Protein 1IOO (pdb70)

InterPro domains:
  IPR001568 Ribonuclease T2-like [PF00445] (2-180)
  IPR001568 Ribonuclease T2-like [PTHR11240] (1-186)
  IPR018188 Ribonuclease T2, His active site 1 [PS00530] (29-36)
  IPR033697 Ribonuclease T2, eukaryotic [cd01061] (2-194)
  IPR036430 Ribonuclease T2-like superfamily [G3DSA:3.90.730.10] (1-196)
  IPR036430 Ribonuclease T2-like superfamily [SSF55895] (1-194)

Solvent-accessible surface area: 18377 Å² total; per-residue (Å²): 132,11,70,2,0,14,0,0,4,3,1,0,18,0,16,35,122,44,54,138,27,62,34,157,36,34,93,68,8,4,4,57,0,0,45,0,3,15,79,152,88,116,46,94,40,24,138,101,72,15,127,25,74,91,14,105,46,160,46,17,81,35,0,11,135,45,6,30,6,10,79,30,32,89,76,8,1,69,56,28,2,20,26,0,14,35,18,12,8,43,16,2,4,14,5,71,193,106,30,86,18,88,66,2,0,26,14,0,27,122,0,30,121,108,26,80,4,36,135,20,0,87,83,76,213,5,84,22,50,55,45,31,57,17,99,76,0,22,68,0,0,78,82,49,2,122,75,33,0,6,2,26,15,22,77,52,83,194,55,55,3,1,0,42,14,0,0,0,2,3,30,19,79,7,102,53,33,73,146,1,40,84,48,106,68,6,60,118,131,45,124,0,36,0,46,147,130,13,74,8,0,10,0,0,4,3,0,0,13,0,16,37,123,44,45,138,26,64,40,158,28,30,95,69,8,4,3,52,0,0,50,0,15,35,84,197,98,148,40,64,42,25,140,99,79,17,118,21,72,92,17,104,47,159,31,18,80,36,0,9,137,53,5,32,6,8,78,31,34,88,72,9,1,71,57,33,2,20,30,0,19,29,14,11,9,25,10,1,4,15,3,64,163,79,28,88,21,86,61,0,0,25,9,0,29,127,1,33,128,115,32,75,3,41,156,20,0,96,94,80,170,5,63,22,57,56,37,33,56,21,100,74,0,25,69,1,0,78,84,48,2,123,66,30,0,3,3,22,16,16,79,63,87,199,39,52,0,1,0,42,14,0,0,0,2,1,31,20,77,4,106,61,35,62,152,1,56,72,55,113,66,9,58,109,131,24,101,0,38,0,50,135

Secondary structure (DSSP, 8-state):
--SEEEEEEE-HHHHHHHS--SSPPPSS-EEEEEEEE-SSS---SPSSPPPP----HHHHHHHHHHT--TTS-HHH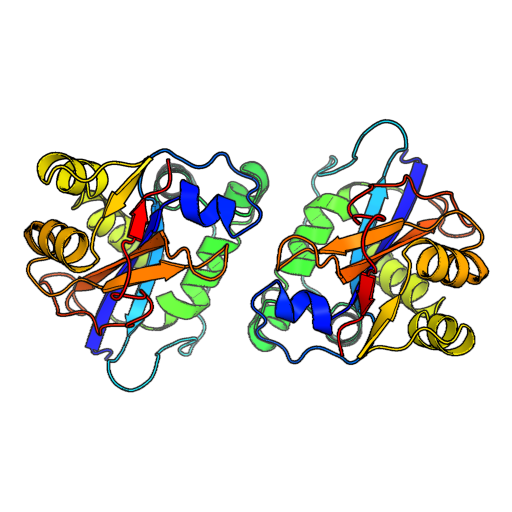HHHH-HHHHHHHHHTGGG-TTT--HHHHHHHHHHHHHT--HHHHHHHTT--TTEEE-HHHHHHHHHHHHSSPPEEEEE-SSTT--EEEEEEEEE-TTSSSEEPPPP---S-TTS-EEE--/---EEEEEEE-HHHHHHHS--SSPPPSS-EEEEEEEE-SSS---S-SSPP------HHHHHHHHHHT--TTS-HHHHHHH-HHHHHHHHHTGGGGTTT--HHHHHHHHHHHHTT--HHHHHHHTT--TTEEE-HHHHHHHHHHHH-SPPEEEEE-SSTT--EEEEEEEEE-TTSSSEEPPPP---S-TTSPEEE--

CATH classification: 3.90.730.10

Organism: Nicotiana alata (NCBI:txid4087)

Foldseek 3Di:
DFFWKKWKWFQQLQCVVLDPFQDDRDRAIATQAIARAHPPDGAWQAPPFADDDQDDDPLLVLCCVRVNPGRDHSVCCSVVVVSLSVRCRIGVNVQPVQDDSVVRSVVSSVVSVQDRLQVLCVVLVHHAPDWAAPVSSQVSVCVRLVAGKEFAWDPSDPPATAGTMIMRMAGSNNPGGDHDDYPPRDDRVDTHHHHD/DFWKKKWKWWQQLQCVVLDPFQDDRDRAIATQAIARAHDPDGAWQDPPQDDDDQDDDPLLVLCCPRVNPGRDHSVCCNPVVVRLRRRCRIGVNVQCVQDDSVVRSVVSSVVVVQDRLQVLCVVLVRHADFWAAPVSSQVSVCVRLVAGKEFAWDPPDPQATAGTMIIRMAGSNNPGGDHDDYPPHDDRVHTYHRHD

Structure (mmCIF, N/CA/C/O backbone):
data_1IOO
#
_entry.id   1IOO
#
_cell.length_a   65.869
_cell.length_b   44.731
_cell.length_c   64.360
_cell.angle_alpha   90.00
_cell.angle_beta   90.27
_cell.angle_gamma   90.00
#
_symmetry.space_group_name_H-M   'P 1 21 1'
#
loop_
_entity.id
_entity.type
_entity.pdbx_description
1 polymer SF11-RNASE
2 branched beta-D-xylopyranose-(1-2)-[alpha-D-mannopyranose-(1-6)]beta-D-mannopyranose-(1-4)-2-acetamido-2-deoxy-beta-D-glucopyranose-(1-4)-2-acetamido-2-deoxy-beta-D-glucopyranose
3 branched 2-acetamido-2-deoxy-beta-D-glucopyranose-(1-2)-alpha-D-mannopyranose-(1-3)-[beta-D-xylopyranose-(1-2)][alpha-D-mannopyranose-(1-6)]beta-D-mannopyranose-(1-4)-2-acetamido-2-deoxy-beta-D-glucopyranose-(1-4)-2-acetamido-2-deoxy-beta-D-glucopyranose
4 water water
#
loop_
_atom_site.group_PDB
_atom_site.id
_atom_site.type_symbol
_atom_site.label_atom_id
_atom_site.label_alt_id
_atom_site.label_comp_id
_atom_site.label_asym_id
_atom_site.label_entity_id
_atom_site.label_seq_id
_atom_site.pdbx_PDB_ins_code
_atom_site.Cartn_x
_atom_site.Cartn_y
_atom_site.Cartn_z
_atom_site.occupancy
_atom_site.B_iso_or_equiv
_atom_site.auth_seq_id
_atom_site.auth_comp_id
_atom_site.auth_asym_id
_atom_site.auth_atom_id
_atom_site.pdbx_PDB_model_num
ATOM 1 N N . ASP A 1 1 ? 6.911 -32.897 22.390 1.00 33.67 1 ASP A N 1
ATOM 2 C CA . ASP A 1 1 ? 6.193 -32.510 23.635 1.00 32.92 1 ASP A CA 1
ATOM 3 C C . ASP A 1 1 ? 6.263 -33.633 24.665 1.00 31.72 1 ASP A C 1
ATOM 4 O O . ASP A 1 1 ? 6.007 -34.797 24.348 1.00 33.28 1 ASP A O 1
ATOM 9 N N . PHE A 1 2 ? 6.620 -33.280 25.894 1.00 28.90 2 PHE A N 1
ATOM 10 C CA . PHE A 1 2 ? 6.723 -34.260 26.963 1.00 25.56 2 PHE A CA 1
ATOM 11 C C . PHE A 1 2 ? 5.342 -34.766 27.373 1.00 24.46 2 PHE A C 1
ATOM 12 O O . PHE A 1 2 ? 4.321 -34.200 26.978 1.00 24.89 2 PHE A O 1
ATOM 20 N N . GLU A 1 3 ? 5.314 -35.823 28.177 1.00 23.28 3 GLU A N 1
ATOM 21 C CA . GLU A 1 3 ? 4.058 -36.452 28.568 1.00 22.20 3 GLU A CA 1
ATOM 22 C C . GLU A 1 3 ? 3.439 -35.835 29.822 1.00 20.03 3 GLU A C 1
ATOM 23 O O . GLU A 1 3 ? 2.218 -35.717 29.905 1.00 19.73 3 GLU A O 1
ATOM 29 N N . TYR A 1 4 ? 4.255 -35.453 30.799 1.00 18.55 4 TYR A N 1
ATOM 30 C CA . TYR A 1 4 ? 3.694 -34.897 32.029 1.00 15.78 4 TYR A CA 1
ATOM 31 C C . TYR A 1 4 ? 4.691 -34.038 32.790 1.00 14.32 4 TYR A C 1
ATOM 32 O O . TYR A 1 4 ? 5.885 -34.019 32.492 1.00 13.55 4 TYR A O 1
ATOM 41 N N . LEU A 1 5 ? 4.170 -33.307 33.769 1.00 12.26 5 LEU A N 1
ATOM 42 C CA . LEU A 1 5 ? 4.978 -32.492 34.660 1.00 11.46 5 LEU A CA 1
ATOM 43 C C . LEU A 1 5 ? 4.934 -33.086 36.051 1.00 10.36 5 LEU A C 1
ATOM 44 O O . LEU A 1 5 ? 3.856 -33.406 36.552 1.00 12.02 5 LEU A O 1
ATOM 49 N N . GLN A 1 6 ? 6.090 -33.263 36.673 1.00 9.14 6 GLN A N 1
ATOM 50 C CA . GLN A 1 6 ? 6.109 -33.793 38.018 1.00 10.12 6 GLN A CA 1
ATOM 51 C C . GLN A 1 6 ? 6.581 -32.752 39.014 1.00 9.57 6 GLN A C 1
ATOM 52 O O . GLN A 1 6 ? 7.723 -32.294 38.956 1.00 9.71 6 GLN A O 1
ATOM 58 N N . LEU A 1 7 ? 5.678 -32.328 39.891 1.00 8.76 7 LEU A N 1
ATOM 59 C CA . LEU A 1 7 ? 6.060 -31.427 40.958 1.00 9.28 7 LEU A CA 1
ATOM 60 C C . LEU A 1 7 ? 6.662 -32.245 42.084 1.00 9.09 7 LEU A C 1
ATOM 61 O O . LEU A 1 7 ? 6.001 -33.132 42.632 1.00 9.47 7 LEU A O 1
ATOM 66 N N . VAL A 1 8 ? 7.930 -32.000 42.387 1.00 8.59 8 VAL A N 1
ATOM 67 C CA . VAL A 1 8 ? 8.601 -32.741 43.439 1.00 8.64 8 VAL A CA 1
ATOM 68 C C . VAL A 1 8 ? 8.739 -31.901 44.686 1.00 9.10 8 VAL A C 1
ATOM 69 O O . VAL A 1 8 ? 9.400 -30.861 44.676 1.00 9.39 8 VAL A O 1
ATOM 73 N N . LEU A 1 9 ? 8.096 -32.349 45.757 1.00 8.22 9 LEU A N 1
ATOM 74 C CA . LEU A 1 9 ? 8.137 -31.642 47.028 1.00 9.43 9 LEU A CA 1
ATOM 75 C C . LEU A 1 9 ? 9.023 -32.369 48.026 1.00 9.95 9 LEU A C 1
ATOM 76 O O . LEU A 1 9 ? 8.868 -33.568 48.262 1.00 9.84 9 LEU A O 1
ATOM 81 N N . THR A 1 10 ? 9.949 -31.622 48.609 1.00 9.23 10 THR A N 1
ATOM 82 C CA . THR A 1 10 ? 10.887 -32.152 49.581 1.00 11.12 10 THR A CA 1
ATOM 83 C C . THR A 1 10 ? 10.377 -31.983 51.007 1.00 10.75 10 THR A C 1
ATOM 84 O O . THR A 1 10 ? 9.751 -30.979 51.338 1.00 9.49 10 THR A O 1
ATOM 88 N N . TRP A 1 11 ? 10.602 -33.000 51.829 1.00 10.32 11 TRP A N 1
ATOM 89 C CA . TRP A 1 11 ? 10.355 -32.875 53.251 1.00 9.12 11 TRP A CA 1
ATOM 90 C C . TRP A 1 11 ? 11.683 -32.471 53.887 1.00 9.06 11 TRP A C 1
ATOM 91 O O . TRP A 1 11 ? 12.584 -33.294 54.018 1.00 8.54 11 TRP A O 1
ATOM 102 N N . PRO A 1 12 ? 11.852 -31.174 54.210 1.00 8.19 12 PRO A N 1
ATOM 103 C CA . PRO A 1 12 ? 13.081 -30.618 54.790 1.00 9.23 12 PRO A CA 1
ATOM 104 C C . PRO A 1 12 ? 13.782 -31.416 55.872 1.00 9.69 12 PRO A C 1
ATOM 105 O O . PRO A 1 12 ? 14.998 -31.613 55.807 1.00 8.55 12 PRO A O 1
ATOM 109 N N . ALA A 1 13 ? 13.037 -31.870 56.872 1.00 8.73 13 ALA A N 1
ATOM 110 C CA . ALA A 1 13 ? 13.646 -32.634 57.950 1.00 10.53 13 ALA A CA 1
ATOM 111 C C . ALA A 1 13 ? 14.403 -33.840 57.407 1.00 10.22 13 ALA A C 1
ATOM 112 O O . ALA A 1 13 ? 15.496 -34.160 57.874 1.00 12.33 13 ALA A O 1
ATOM 114 N N . SER A 1 14 ? 13.824 -34.509 56.416 1.00 9.99 14 SER A N 1
ATOM 115 C CA . SER A 1 14 ? 14.473 -35.666 55.820 1.00 10.23 14 SER A CA 1
ATOM 116 C C . SER A 1 14 ? 15.644 -35.240 54.935 1.00 10.29 14 SER A C 1
ATOM 117 O O . SER A 1 14 ? 16.725 -35.825 54.994 1.00 11.02 14 SER A O 1
ATOM 120 N N . PHE A 1 15 ? 15.431 -34.214 54.118 1.00 8.63 15 PHE A N 1
ATOM 121 C CA . PHE A 1 15 ? 16.483 -33.748 53.231 1.00 9.15 15 PHE A CA 1
ATOM 122 C C . PHE A 1 15 ? 17.733 -33.348 54.010 1.00 9.36 15 PHE A C 1
ATOM 123 O O . PHE A 1 15 ? 18.848 -33.675 53.612 1.00 10.03 15 PHE A O 1
ATOM 131 N N . CYS A 1 16 ? 17.545 -32.653 55.127 1.00 9.18 16 CYS A N 1
ATOM 132 C CA . CYS A 1 16 ? 18.680 -32.170 55.906 1.00 9.98 16 CYS A CA 1
ATOM 133 C C . CYS A 1 16 ? 19.302 -33.263 56.768 1.00 11.35 16 CYS A C 1
ATOM 134 O O . CYS A 1 16 ? 20.365 -33.063 57.363 1.00 12.34 16 CYS A O 1
ATOM 137 N N . TYR A 1 17 ? 18.646 -34.415 56.840 1.00 11.35 17 TYR A N 1
ATOM 138 C CA . TYR A 1 17 ? 19.200 -35.537 57.582 1.00 12.26 17 TYR A CA 1
ATOM 139 C C . TYR A 1 17 ? 20.067 -36.396 56.665 1.00 12.77 17 TYR A C 1
ATOM 140 O O . TYR A 1 17 ? 21.031 -37.022 57.106 1.00 13.79 17 TYR A O 1
ATOM 149 N N . ALA A 1 18 ? 19.730 -36.397 55.379 1.00 12.64 18 ALA A N 1
ATOM 150 C CA . ALA A 1 18 ? 20.450 -37.192 54.395 1.00 14.65 18 ALA A CA 1
ATOM 151 C C . ALA A 1 18 ? 21.483 -36.359 53.645 1.00 15.05 18 ALA A C 1
ATOM 152 O O . ALA A 1 18 ? 22.350 -36.904 52.959 1.00 16.43 18 ALA A O 1
ATOM 154 N N . ASN A 1 19 ? 21.385 -35.039 53.769 1.00 14.20 19 ASN A N 1
ATOM 155 C CA . ASN A 1 19 ? 22.315 -34.142 53.086 1.00 14.35 19 ASN A CA 1
ATOM 156 C C . ASN A 1 19 ? 22.767 -33.023 54.004 1.00 15.68 19 ASN A C 1
ATOM 157 O O . ASN A 1 19 ? 22.146 -32.762 55.033 1.00 14.36 19 ASN A O 1
ATOM 162 N N . HIS A 1 20 ? 23.859 -32.364 53.634 1.00 16.08 20 HIS A N 1
ATOM 163 C CA . HIS A 1 20 ? 24.339 -31.240 54.412 1.00 17.37 20 HIS A CA 1
ATOM 164 C C . HIS A 1 20 ? 23.553 -29.986 54.059 1.00 17.86 20 HIS A C 1
ATOM 165 O O . HIS A 1 20 ? 23.508 -29.582 52.896 1.00 18.92 20 HIS A O 1
ATOM 172 N N . CYS A 1 21 ? 22.926 -29.381 55.062 1.00 16.47 21 CYS A N 1
ATOM 173 C CA . CYS A 1 21 ? 22.133 -28.176 54.846 1.00 16.45 21 CYS A CA 1
ATOM 174 C C . CYS A 1 21 ? 22.782 -26.956 55.464 1.00 16.05 21 CYS A C 1
ATOM 175 O O . CYS A 1 21 ? 23.352 -27.022 56.553 1.00 17.62 21 CYS A O 1
ATOM 178 N N . GLU A 1 22 ? 22.687 -25.836 54.756 1.00 14.41 22 GLU A N 1
ATOM 179 C CA . GLU A 1 22 ? 23.202 -24.570 55.248 1.00 14.71 22 GLU A CA 1
ATOM 180 C C . GLU A 1 22 ? 22.058 -23.700 55.751 1.00 14.51 22 GLU A C 1
ATOM 181 O O . GLU A 1 22 ? 22.277 -22.667 56.381 1.00 17.97 22 GLU A O 1
ATOM 187 N N . ARG A 1 23 ? 20.834 -24.122 55.451 1.00 12.23 23 ARG A N 1
ATOM 188 C CA . ARG A 1 23 ? 19.636 -23.415 55.901 1.00 11.04 23 ARG A CA 1
ATOM 189 C C . ARG A 1 23 ? 18.902 -24.235 56.946 1.00 12.00 23 ARG A C 1
ATOM 190 O O . ARG A 1 23 ? 19.010 -25.462 56.966 1.00 12.81 23 ARG A O 1
ATOM 198 N N . ILE A 1 24 ? 18.178 -23.561 57.834 1.00 12.49 24 ILE A N 1
ATOM 199 C CA . ILE A 1 24 ? 17.360 -24.271 58.805 1.00 13.49 24 ILE A CA 1
ATOM 200 C C . ILE A 1 24 ? 16.214 -24.944 58.069 1.00 12.31 24 ILE A C 1
ATOM 201 O O . ILE A 1 24 ? 15.565 -24.313 57.240 1.00 12.63 24 ILE A O 1
ATOM 206 N N . ALA A 1 25 ? 15.985 -26.225 58.337 1.00 12.11 25 ALA A N 1
ATOM 207 C CA . ALA A 1 25 ? 14.928 -26.958 57.645 1.00 12.55 25 ALA A CA 1
ATOM 208 C C . ALA A 1 25 ? 13.543 -26.451 58.029 1.00 13.23 25 ALA A C 1
ATOM 209 O O . ALA A 1 25 ? 13.168 -26.484 59.199 1.00 14.12 25 ALA A O 1
ATOM 211 N N . PRO A 1 26 ? 12.769 -25.948 57.049 1.00 11.94 26 PRO A N 1
ATOM 212 C CA . PRO A 1 26 ? 11.422 -25.464 57.370 1.00 11.61 26 PRO A CA 1
ATOM 213 C C . PRO A 1 26 ? 10.558 -26.642 57.804 1.00 11.37 26 PRO A C 1
ATOM 214 O O . PRO A 1 26 ? 10.799 -27.772 57.385 1.00 9.87 26 PRO A O 1
ATOM 218 N N . ASN A 1 27 ? 9.559 -26.381 58.643 1.00 10.29 27 ASN A N 1
ATOM 219 C CA . ASN A 1 27 ? 8.656 -27.441 59.100 1.00 13.57 27 ASN A CA 1
ATOM 220 C C . ASN A 1 27 ? 7.483 -27.599 58.143 1.00 13.44 27 ASN A C 1
ATOM 221 O O . ASN A 1 27 ? 6.335 -27.755 58.556 1.00 13.33 27 ASN A O 1
ATOM 226 N N . ASN A 1 28 ? 7.787 -27.561 56.854 1.00 11.50 28 ASN A N 1
ATOM 227 C CA . ASN A 1 28 ? 6.779 -27.696 55.821 1.00 10.75 28 ASN A CA 1
ATOM 228 C C . ASN A 1 28 ? 7.429 -28.150 54.537 1.00 10.91 28 ASN A C 1
ATOM 229 O O . ASN A 1 28 ? 8.633 -27.965 54.354 1.00 10.84 28 ASN A O 1
ATOM 234 N N . PHE A 1 29 ? 6.652 -28.756 53.649 1.00 10.34 29 PHE A N 1
ATOM 235 C CA . PHE A 1 29 ? 7.206 -29.204 52.387 1.00 9.34 29 PHE A CA 1
ATOM 236 C C . PHE A 1 29 ? 7.665 -28.025 51.557 1.00 10.46 29 PHE A C 1
ATOM 237 O O . PHE A 1 29 ? 7.066 -26.949 51.598 1.00 10.39 29 PHE A O 1
ATOM 245 N N . THR A 1 30 ? 8.763 -28.219 50.840 1.00 8.97 30 THR A N 1
ATOM 246 C CA . THR A 1 30 ? 9.288 -27.197 49.953 1.00 8.29 30 THR A CA 1
ATOM 247 C C . THR A 1 30 ? 9.485 -27.781 48.569 1.00 8.05 30 THR A C 1
ATOM 248 O O . THR A 1 30 ? 9.485 -28.999 48.403 1.00 7.79 30 THR A O 1
ATOM 252 N N . ILE A 1 31 ? 9.629 -26.922 47.570 1.00 8.29 31 ILE A N 1
ATOM 253 C CA . ILE A 1 31 ? 9.808 -27.396 46.208 1.00 7.45 31 ILE A CA 1
ATOM 254 C C . ILE A 1 31 ? 11.236 -27.866 45.960 1.00 7.58 31 ILE A C 1
ATOM 255 O O . ILE A 1 31 ? 12.198 -27.172 46.298 1.00 9.55 31 ILE A O 1
ATOM 260 N N . HIS A 1 32 ? 11.365 -29.063 45.396 1.00 8.36 32 HIS A N 1
ATOM 261 C CA . HIS A 1 32 ? 12.670 -29.588 45.004 1.00 10.54 32 HIS A CA 1
ATOM 262 C C . HIS A 1 32 ? 12.857 -29.379 43.517 1.00 11.60 32 HIS A C 1
ATOM 263 O O . HIS A 1 32 ? 13.955 -29.085 43.037 1.00 12.92 32 HIS A O 1
ATOM 270 N N . GLY A 1 33 ? 11.755 -29.518 42.790 1.00 10.11 33 GLY A N 1
ATOM 271 C CA . GLY A 1 33 ? 11.777 -29.309 41.360 1.00 10.45 33 GLY A CA 1
ATOM 272 C C . GLY A 1 33 ? 10.432 -29.487 40.685 1.00 10.67 33 GLY A C 1
ATOM 273 O O . GLY A 1 33 ? 9.432 -29.880 41.291 1.00 10.60 33 GLY A O 1
ATOM 274 N N . LEU A 1 34 ? 10.419 -29.117 39.411 1.00 9.29 34 LEU A N 1
ATOM 275 C CA . LEU A 1 34 ? 9.276 -29.280 38.530 1.00 9.08 34 LEU A CA 1
ATOM 276 C C . LEU A 1 34 ? 9.793 -29.887 37.249 1.00 9.37 34 LEU A C 1
ATOM 277 O O . LEU A 1 34 ? 10.379 -29.192 36.417 1.00 10.31 34 LEU A O 1
ATOM 282 N N . TRP A 1 35 ? 9.608 -31.194 37.101 1.00 9.91 35 TRP A N 1
ATOM 283 C CA . TRP A 1 35 ? 10.263 -31.909 36.011 1.00 10.61 35 TRP A CA 1
ATOM 284 C C . TRP A 1 35 ? 9.355 -32.335 34.865 1.00 10.09 35 TRP A C 1
ATOM 285 O O . TRP A 1 35 ? 8.456 -33.162 35.033 1.00 11.26 35 TRP A O 1
ATOM 296 N N . PRO A 1 36 ? 9.581 -31.764 33.671 1.00 10.59 36 PRO A N 1
ATOM 297 C CA . PRO A 1 36 ? 8.765 -32.192 32.537 1.00 11.19 36 PRO A CA 1
ATOM 298 C C . PRO A 1 36 ? 9.339 -33.576 32.251 1.00 12.62 36 PRO A C 1
ATOM 299 O O . PRO A 1 36 ? 10.555 -33.761 32.343 1.00 15.45 36 PRO A O 1
ATOM 303 N N . ASP A 1 37 ? 8.510 -34.559 31.927 1.00 14.06 37 ASP A N 1
ATOM 304 C CA . ASP A 1 37 ? 9.083 -35.878 31.728 1.00 15.49 37 ASP A CA 1
ATOM 305 C C . ASP A 1 37 ? 8.243 -36.764 30.837 1.00 15.55 37 ASP A C 1
ATOM 306 O O . ASP A 1 37 ? 7.163 -36.394 30.370 1.00 15.60 37 ASP A O 1
ATOM 311 N N . ASN A 1 38 ? 8.796 -37.946 30.596 1.00 17.49 38 ASN A N 1
ATOM 312 C CA . ASN A 1 38 ? 8.161 -39.005 29.842 1.00 18.76 38 ASN A CA 1
ATOM 313 C C . ASN A 1 38 ? 8.212 -40.284 30.665 1.00 20.35 38 ASN A C 1
ATOM 314 O O . ASN A 1 38 ? 9.115 -40.456 31.485 1.00 20.50 38 ASN A O 1
ATOM 319 N N . VAL A 1 39 ? 7.246 -41.171 30.471 1.00 22.71 39 VAL A N 1
ATOM 320 C CA . VAL A 1 39 ? 7.213 -42.414 31.228 1.00 25.12 39 VAL A CA 1
ATOM 321 C C . VAL A 1 39 ? 8.383 -43.321 30.853 1.00 27.12 39 VAL A C 1
ATOM 322 O O . VAL A 1 39 ? 9.037 -43.898 31.723 1.00 27.40 39 VAL A O 1
ATOM 326 N N . LYS A 1 40 ? 8.647 -43.428 29.555 1.00 29.30 40 LYS A N 1
ATOM 327 C CA . LYS A 1 40 ? 9.722 -44.272 29.042 1.00 31.22 40 LYS A CA 1
ATOM 328 C C . LYS A 1 40 ? 11.072 -43.914 29.660 1.00 31.84 40 LYS A C 1
ATOM 329 O O . LYS A 1 40 ? 11.452 -44.454 30.698 1.00 32.81 40 LYS A O 1
ATOM 335 N N . THR A 1 41 ? 11.796 -43.009 29.009 1.00 31.96 41 THR A N 1
ATOM 336 C CA . THR A 1 41 ? 13.109 -42.596 29.481 1.00 31.07 41 THR A CA 1
ATOM 337 C C . THR A 1 41 ? 13.057 -41.209 30.110 1.00 29.83 41 THR A C 1
ATOM 338 O O . THR A 1 41 ? 12.217 -40.385 29.751 1.00 28.64 41 THR A O 1
ATOM 342 N N . ARG A 1 42 ? 13.960 -40.956 31.050 1.00 28.23 42 ARG A N 1
ATOM 343 C CA . ARG A 1 42 ? 14.003 -39.673 31.736 1.00 26.60 42 ARG A CA 1
ATOM 344 C C . ARG A 1 42 ? 14.397 -38.541 30.796 1.00 24.38 42 ARG A C 1
ATOM 345 O O . ARG A 1 42 ? 15.355 -38.652 30.030 1.00 24.64 42 ARG A O 1
ATOM 353 N N . LEU A 1 43 ? 13.631 -37.458 30.853 1.00 20.85 43 LEU A N 1
ATOM 354 C CA . LEU A 1 43 ? 13.881 -36.278 30.038 1.00 19.03 43 LEU A CA 1
ATOM 355 C C . LEU A 1 43 ? 14.666 -35.243 30.838 1.00 17.33 43 LEU A C 1
ATOM 356 O O . LEU A 1 43 ? 14.275 -34.894 31.951 1.00 14.22 43 LEU A O 1
ATOM 361 N N . HIS A 1 44 ? 15.777 -34.764 30.283 1.00 15.37 44 HIS A N 1
ATOM 362 C CA . HIS A 1 44 ? 16.608 -33.788 30.986 1.00 15.69 44 HIS A CA 1
ATOM 363 C C . HIS A 1 44 ? 17.621 -33.133 30.054 1.00 15.46 44 HIS A C 1
ATOM 364 O O . HIS A 1 44 ? 17.942 -33.669 28.994 1.00 14.83 44 HIS A O 1
ATOM 371 N N . ASN A 1 45 ? 18.123 -31.972 30.469 1.00 15.75 45 ASN A N 1
ATOM 372 C CA . ASN A 1 45 ? 19.113 -31.225 29.699 1.00 16.32 45 ASN A CA 1
ATOM 373 C C . ASN A 1 45 ? 18.698 -31.092 28.243 1.00 16.24 45 ASN A C 1
ATOM 374 O O . ASN A 1 45 ? 19.450 -31.444 27.332 1.00 17.50 45 ASN A O 1
ATOM 379 N N . CYS A 1 46 ? 17.493 -30.576 28.031 1.00 17.74 46 CYS A N 1
ATOM 380 C CA . CYS A 1 46 ? 16.967 -30.377 26.694 1.00 18.87 46 CYS A CA 1
ATOM 381 C C . CYS A 1 46 ? 17.628 -29.174 26.027 1.00 21.01 46 CYS A C 1
ATOM 382 O O . CYS A 1 46 ? 18.008 -28.212 26.696 1.00 20.15 46 CYS A O 1
ATOM 385 N N . LYS A 1 47 ? 17.790 -29.243 24.710 1.00 22.33 47 LYS A N 1
ATOM 386 C CA . LYS A 1 47 ? 18.410 -28.155 23.968 1.00 23.98 47 LYS A CA 1
ATOM 387 C C . LYS A 1 47 ? 17.361 -27.304 23.266 1.00 23.62 47 LYS A C 1
ATOM 388 O O . LYS A 1 47 ? 16.305 -27.799 22.877 1.00 26.00 47 LYS A O 1
ATOM 394 N N . PRO A 1 48 ? 17.642 -26.003 23.098 1.00 22.99 48 PRO A N 1
ATOM 395 C CA . PRO A 1 48 ? 18.891 -25.396 23.557 1.00 22.79 48 PRO A CA 1
ATOM 396 C C . PRO A 1 48 ? 18.836 -25.014 25.029 1.00 21.19 48 PRO A C 1
ATOM 397 O O . PRO A 1 48 ? 17.755 -24.836 25.596 1.00 20.52 48 PRO A O 1
ATOM 401 N N . LYS A 1 49 ? 20.006 -24.909 25.649 1.00 22.23 49 LYS A N 1
ATOM 402 C CA . LYS A 1 49 ? 20.094 -24.498 27.039 1.00 22.87 49 LYS A CA 1
ATOM 403 C C . LYS A 1 49 ? 19.546 -23.086 27.195 1.00 21.98 49 LYS A C 1
ATOM 404 O O . LYS A 1 49 ? 20.002 -22.159 26.524 1.00 21.43 49 LYS A O 1
ATOM 410 N N . PRO A 1 50 ? 18.544 -22.908 28.065 1.00 21.68 50 PRO A N 1
ATOM 411 C CA . PRO A 1 50 ? 17.921 -21.603 28.302 1.00 22.04 50 PRO A CA 1
ATOM 412 C C . PRO A 1 50 ? 18.732 -20.696 29.225 1.00 23.60 50 PRO A C 1
ATOM 413 O O . PRO A 1 50 ? 19.199 -21.124 30.280 1.00 25.45 50 PRO A O 1
ATOM 417 N N . THR A 1 51 ? 18.891 -19.438 28.826 1.00 23.89 51 THR A N 1
ATOM 418 C CA . THR A 1 51 ? 19.625 -18.482 29.643 1.00 24.67 51 THR A CA 1
ATOM 419 C C . THR A 1 51 ? 18.874 -18.194 30.933 1.00 21.54 51 THR A C 1
ATOM 420 O O . THR A 1 51 ? 17.659 -18.009 30.927 1.00 22.32 51 THR A O 1
ATOM 424 N N . TYR A 1 52 ? 19.601 -18.180 32.044 1.00 20.48 52 TYR A N 1
ATOM 425 C CA . TYR A 1 52 ? 18.991 -17.923 33.338 1.00 17.42 52 TYR A CA 1
ATOM 426 C C . TYR A 1 52 ? 19.243 -16.496 33.787 1.00 16.87 52 TYR A C 1
ATOM 427 O O . TYR A 1 52 ? 20.378 -16.021 33.771 1.00 15.62 52 TYR A O 1
ATOM 436 N N . SER A 1 53 ? 18.169 -15.810 34.161 1.00 15.14 53 SER A N 1
ATOM 437 C CA . SER A 1 53 ? 18.251 -14.460 34.686 1.00 16.63 53 SER A CA 1
ATOM 438 C C . SER A 1 53 ? 18.005 -14.487 36.183 1.00 15.01 53 SER A C 1
ATOM 439 O O . SER A 1 53 ? 17.115 -15.190 36.651 1.00 15.25 53 SER A O 1
ATOM 442 N N . TYR A 1 54 ? 18.801 -13.744 36.941 1.00 14.51 54 TYR A N 1
ATOM 443 C CA . TYR A 1 54 ? 18.660 -13.757 38.385 1.00 14.04 54 TYR A CA 1
ATOM 444 C C . TYR A 1 54 ? 17.401 -13.030 38.842 1.00 13.61 54 TYR A C 1
ATOM 445 O O . TYR A 1 54 ? 17.139 -11.894 38.447 1.00 15.39 54 TYR A O 1
ATOM 454 N N . PHE A 1 55 ? 16.613 -13.714 39.665 1.00 11.42 55 PHE A N 1
ATOM 455 C CA . PHE A 1 55 ? 15.374 -13.159 40.196 1.00 10.77 55 PHE A CA 1
ATOM 456 C C . PHE A 1 55 ? 15.642 -12.094 41.257 1.00 11.24 55 PHE A C 1
ATOM 457 O O . PHE A 1 55 ? 16.675 -12.102 41.930 1.00 10.84 55 PHE A O 1
ATOM 465 N N . THR A 1 56 ? 14.692 -11.177 41.393 1.00 12.78 56 THR A N 1
ATOM 466 C CA . THR A 1 56 ? 14.773 -10.115 42.385 1.00 13.96 56 THR A CA 1
ATOM 467 C C . THR A 1 56 ? 13.403 -9.847 42.985 1.00 13.41 56 THR A C 1
ATOM 468 O O . THR A 1 56 ? 12.404 -10.419 42.551 1.00 14.22 56 THR A O 1
ATOM 472 N N . GLY A 1 57 ? 13.370 -8.996 44.004 1.00 13.83 57 GLY A N 1
ATOM 473 C CA . GLY A 1 57 ? 12.112 -8.615 44.626 1.00 15.88 57 GLY A CA 1
ATOM 474 C C . GLY A 1 57 ? 11.169 -9.687 45.138 1.00 17.18 57 GLY A C 1
ATOM 475 O O . GLY A 1 57 ? 11.573 -10.595 45.865 1.00 16.65 57 GLY A O 1
ATOM 476 N N . LYS A 1 58 ? 9.899 -9.577 44.754 1.00 15.85 58 LYS A N 1
ATOM 477 C CA . LYS A 1 58 ? 8.871 -10.508 45.213 1.00 16.87 58 LYS A CA 1
ATOM 478 C C . LYS A 1 58 ? 9.167 -11.945 44.809 1.00 15.04 58 LYS A C 1
ATOM 479 O O . LYS A 1 58 ? 9.104 -12.847 45.643 1.00 14.09 58 LYS A O 1
ATOM 485 N N . MET A 1 59 ? 9.455 -12.168 43.530 1.00 14.34 59 MET A N 1
ATOM 486 C CA . MET A 1 59 ? 9.742 -13.520 43.058 1.00 12.70 59 MET A CA 1
ATOM 487 C C . MET A 1 59 ? 10.888 -14.137 43.848 1.00 12.64 59 MET A C 1
ATOM 488 O O . MET A 1 59 ? 10.846 -15.316 44.205 1.00 10.59 59 MET A O 1
ATOM 493 N N . LEU A 1 60 ? 11.913 -13.337 44.124 1.00 11.83 60 LEU A N 1
ATOM 494 C CA . LEU A 1 60 ? 13.052 -13.816 44.885 1.00 10.66 60 LEU A CA 1
ATOM 495 C C . LEU A 1 60 ? 12.636 -14.211 46.302 1.00 10.65 60 LEU A C 1
ATOM 496 O O . LEU A 1 60 ? 13.016 -15.273 46.790 1.00 10.91 60 LEU A O 1
ATOM 501 N N . ASN A 1 61 ? 11.846 -13.364 46.957 1.00 10.95 61 ASN A N 1
ATOM 502 C CA . ASN A 1 61 ? 11.387 -13.677 48.304 1.00 11.64 61 ASN A CA 1
ATOM 503 C C . ASN A 1 61 ? 10.483 -14.902 48.306 1.00 10.75 61 ASN A C 1
ATOM 504 O O . ASN A 1 61 ? 10.544 -15.727 49.217 1.00 11.21 61 ASN A O 1
ATOM 509 N N . ASP A 1 62 ? 9.636 -15.016 47.288 1.00 11.07 62 ASP A N 1
ATOM 510 C CA . ASP A 1 62 ? 8.727 -16.150 47.190 1.00 10.44 62 ASP A CA 1
ATOM 511 C C . ASP A 1 62 ? 9.492 -17.454 47.008 1.00 10.34 62 ASP A C 1
ATOM 512 O O . ASP A 1 62 ? 9.193 -18.455 47.660 1.00 10.47 62 ASP A O 1
ATOM 517 N N . LEU A 1 63 ? 10.498 -17.434 46.139 1.00 9.50 63 LEU A N 1
ATOM 518 C CA . LEU A 1 63 ? 11.276 -18.634 45.869 1.00 7.99 63 LEU A CA 1
ATOM 519 C C . LEU A 1 63 ? 12.152 -19.019 47.049 1.00 9.34 63 LEU A C 1
ATOM 520 O O . LEU A 1 63 ? 12.305 -20.201 47.345 1.00 9.21 63 LEU A O 1
ATOM 525 N N . ASP A 1 64 ? 12.728 -18.034 47.731 1.00 9.54 64 ASP A N 1
ATOM 526 C CA . ASP A 1 64 ? 13.583 -18.353 48.868 1.00 9.26 64 ASP A CA 1
ATOM 527 C C . ASP A 1 64 ? 12.808 -19.090 49.948 1.00 9.48 64 ASP A C 1
ATOM 528 O O . ASP A 1 64 ? 13.371 -19.897 50.686 1.00 11.14 64 ASP A O 1
ATOM 533 N N . LYS A 1 65 ? 11.511 -18.809 50.044 1.00 8.77 65 LYS A N 1
ATOM 534 C CA . LYS A 1 65 ? 10.681 -19.468 51.031 1.00 9.73 65 LYS A CA 1
ATOM 535 C C 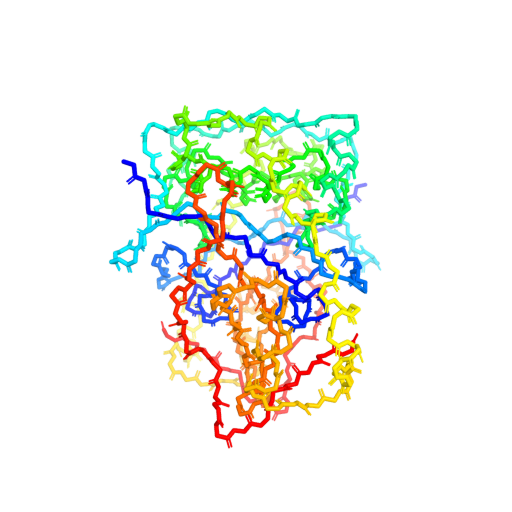. LYS A 1 65 ? 10.136 -20.806 50.516 1.00 10.16 65 LYS A C 1
ATOM 536 O O . LYS A 1 65 ? 10.375 -21.849 51.117 1.00 11.93 65 LYS A O 1
ATOM 542 N N . HIS A 1 66 ? 9.446 -20.771 49.381 1.00 10.10 66 HIS A N 1
ATOM 543 C CA . HIS A 1 66 ? 8.770 -21.958 48.854 1.00 10.46 66 HIS A CA 1
ATOM 544 C C . HIS A 1 66 ? 9.700 -22.928 48.143 1.00 8.76 66 HIS A C 1
ATOM 545 O O . HIS A 1 66 ? 9.397 -24.116 48.056 1.00 8.37 66 HIS A O 1
ATOM 552 N N . TRP A 1 67 ? 10.798 -22.417 47.601 1.00 7.77 67 TRP A N 1
ATOM 553 C CA . TRP A 1 67 ? 11.796 -23.246 46.925 1.00 8.35 67 TRP A CA 1
ATOM 554 C C . TRP A 1 67 ? 13.156 -23.019 47.570 1.00 8.89 67 TRP A C 1
ATOM 555 O O . TRP A 1 67 ? 14.170 -22.857 46.894 1.00 8.61 67 TRP A O 1
ATOM 566 N N . MET A 1 68 ? 13.165 -23.006 48.897 1.00 9.00 68 MET A N 1
ATOM 567 C CA . MET A 1 68 ? 14.382 -22.741 49.638 1.00 9.46 68 MET A CA 1
ATOM 568 C C . MET A 1 68 ? 15.516 -23.650 49.198 1.00 8.09 68 MET A C 1
ATOM 569 O O . MET A 1 68 ? 15.353 -24.867 49.109 1.00 8.13 68 MET A O 1
ATOM 574 N N . GLN A 1 69 ? 16.657 -23.043 48.890 1.00 7.58 69 GLN A N 1
ATOM 575 C CA . GLN A 1 69 ? 17.846 -23.793 48.508 1.00 7.34 69 GLN A CA 1
ATOM 576 C C . GLN A 1 69 ? 18.596 -24.195 49.774 1.00 7.31 69 GLN A C 1
ATOM 577 O O . GLN A 1 69 ? 19.510 -23.509 50.225 1.00 7.63 69 GLN A O 1
ATOM 583 N N . LEU A 1 70 ? 18.154 -25.310 50.345 1.00 8.05 70 LEU A N 1
ATOM 584 C CA . LEU A 1 70 ? 18.616 -25.819 51.633 1.00 7.61 70 LEU A CA 1
ATOM 585 C C . LEU A 1 70 ? 20.123 -26.052 51.729 1.00 8.47 70 LEU A C 1
ATOM 586 O O . LEU A 1 70 ? 20.675 -25.990 52.824 1.00 9.35 70 LEU A O 1
ATOM 591 N N . LYS A 1 71 ? 20.790 -26.318 50.614 1.00 8.93 71 LYS A N 1
ATOM 592 C CA . LYS A 1 71 ? 22.223 -26.641 50.657 1.00 9.57 71 LYS A CA 1
ATOM 593 C C . LYS A 1 71 ? 23.127 -25.408 50.715 1.00 9.26 71 LYS A C 1
ATOM 594 O O . LYS A 1 71 ? 24.333 -25.542 50.933 1.00 10.78 71 LYS A O 1
ATOM 600 N N . PHE A 1 72 ? 22.567 -24.216 50.546 1.00 7.82 72 PHE A N 1
ATOM 601 C CA . PHE A 1 72 ? 23.400 -23.017 50.523 1.00 7.62 72 PHE A CA 1
ATOM 602 C C . PHE A 1 72 ? 22.964 -21.976 51.528 1.00 8.94 72 PHE A C 1
ATOM 603 O O . PHE A 1 72 ? 21.798 -21.913 51.920 1.00 9.52 72 PHE A O 1
ATOM 611 N N . GLU A 1 73 ? 23.925 -21.164 51.952 1.00 9.04 73 GLU A N 1
ATOM 612 C CA . GLU A 1 73 ? 23.649 -20.052 52.837 1.00 10.26 73 GLU A CA 1
ATOM 613 C C . GLU A 1 73 ? 22.602 -19.149 52.195 1.00 11.71 73 GLU A C 1
ATOM 614 O O . GLU A 1 73 ? 22.507 -19.086 50.966 1.00 10.12 73 GLU A O 1
ATOM 620 N N . GLN A 1 74 ? 21.822 -18.452 53.012 1.00 10.91 74 GLN A N 1
ATOM 621 C CA . GLN A 1 74 ? 20.774 -17.583 52.495 1.00 10.56 74 GLN A CA 1
ATOM 622 C C . GLN A 1 74 ? 21.319 -16.510 51.547 1.00 10.27 74 GLN A C 1
ATOM 623 O O . GLN A 1 74 ? 20.748 -16.279 50.482 1.00 11.14 74 GLN A O 1
ATOM 629 N N . ASP A 1 75 ? 22.414 -15.852 51.922 1.00 10.53 75 ASP A N 1
ATOM 630 C CA . ASP A 1 75 ? 22.968 -14.794 51.077 1.00 12.40 75 ASP A CA 1
ATOM 631 C C . ASP A 1 75 ? 23.389 -15.334 49.714 1.00 10.66 75 ASP A C 1
ATOM 632 O O . ASP A 1 75 ? 22.989 -14.800 48.678 1.00 9.88 75 ASP A O 1
ATOM 637 N N . TYR A 1 76 ? 24.183 -16.400 49.711 1.00 11.31 76 TYR A N 1
ATOM 638 C CA . TYR A 1 76 ? 24.621 -16.995 48.450 1.00 9.77 76 TYR A CA 1
ATOM 639 C C . TYR A 1 76 ? 23.423 -17.492 47.639 1.00 10.01 76 TYR A C 1
ATOM 640 O O . TYR A 1 76 ? 23.360 -17.313 46.421 1.00 8.93 76 TYR A O 1
ATOM 649 N N . GLY A 1 77 ? 22.475 -18.122 48.322 1.00 8.82 77 GLY A N 1
ATOM 650 C CA . GLY A 1 77 ? 21.297 -18.617 47.641 1.00 9.99 77 GLY A CA 1
ATOM 651 C C . GLY A 1 77 ? 20.517 -17.517 46.941 1.00 8.22 77 GLY A C 1
ATOM 652 O O . GLY A 1 77 ? 20.132 -17.665 45.782 1.00 8.82 77 GLY A O 1
ATOM 653 N N . ARG A 1 78 ? 20.300 -16.405 47.637 1.00 9.01 78 ARG A N 1
ATOM 654 C CA . ARG A 1 78 ? 19.525 -15.293 47.093 1.00 9.65 78 ARG A CA 1
ATOM 655 C C . ARG A 1 78 ? 20.276 -14.548 45.995 1.00 9.93 78 ARG A C 1
ATOM 656 O O . ARG A 1 78 ? 19.667 -14.035 45.056 1.00 10.78 78 ARG A O 1
ATOM 664 N N . THR A 1 79 ? 21.598 -14.500 46.113 1.00 11.54 79 THR A N 1
ATOM 665 C CA . THR A 1 79 ? 22.424 -13.764 45.165 1.00 12.91 79 THR A CA 1
ATOM 666 C C . THR A 1 79 ? 22.784 -14.583 43.924 1.00 11.61 79 THR A C 1
ATOM 667 O O . THR A 1 79 ? 22.544 -14.143 42.798 1.00 12.68 79 THR A O 1
ATOM 671 N N . GLU A 1 80 ? 23.345 -15.772 44.124 1.00 10.25 80 GLU A N 1
ATOM 672 C CA . GLU A 1 80 ? 23.810 -16.579 42.998 1.00 10.52 80 GLU A CA 1
ATOM 673 C C . GLU A 1 80 ? 22.785 -17.616 42.537 1.00 7.71 80 GLU A C 1
ATOM 674 O O . GLU A 1 80 ? 22.942 -18.203 41.465 1.00 7.93 80 GLU A O 1
ATOM 680 N N . GLN A 1 81 ? 21.763 -17.865 43.354 1.00 7.91 81 GLN A N 1
ATOM 681 C CA . GLN A 1 81 ? 20.660 -18.768 42.982 1.00 7.70 81 GLN A CA 1
ATOM 682 C C . GLN A 1 81 ? 21.160 -20.039 42.262 1.00 7.79 81 GLN A C 1
ATOM 683 O O . GLN A 1 81 ? 20.642 -20.424 41.210 1.00 7.49 81 GLN A O 1
ATOM 689 N N . PRO A 1 82 ? 22.104 -20.758 42.874 1.00 7.79 82 PRO A N 1
ATOM 690 C CA . PRO A 1 82 ? 22.669 -21.969 42.272 1.00 7.37 82 PRO A CA 1
ATOM 691 C C . PRO A 1 82 ? 21.698 -23.108 41.970 1.00 7.83 82 PRO A C 1
ATOM 692 O O . PRO A 1 82 ? 21.775 -23.724 40.906 1.00 8.18 82 PRO A O 1
ATOM 696 N N . SER A 1 83 ? 20.795 -23.404 42.897 1.00 7.76 83 SER A N 1
ATOM 697 C CA . SER A 1 83 ? 19.878 -24.516 42.696 1.00 7.66 83 SER A CA 1
ATOM 698 C C . SER A 1 83 ? 18.774 -24.177 41.716 1.00 7.29 83 SER A C 1
ATOM 699 O O . SER A 1 83 ? 18.395 -25.015 40.900 1.00 7.32 83 SER A O 1
ATOM 702 N N . TRP A 1 84 ? 18.243 -22.960 41.795 1.00 7.49 84 TRP A N 1
ATOM 703 C CA . TRP A 1 84 ? 17.212 -22.556 40.856 1.00 7.24 84 TRP A CA 1
ATOM 704 C C . TRP A 1 84 ? 17.759 -22.570 39.437 1.00 7.68 84 TRP A C 1
ATOM 705 O O . TRP A 1 84 ? 17.092 -23.033 38.511 1.00 7.41 84 TRP A O 1
ATOM 716 N N . LYS A 1 85 ? 18.986 -22.079 39.273 1.00 7.99 85 LYS A N 1
ATOM 717 C CA . LYS A 1 85 ? 19.618 -22.066 37.961 1.00 8.84 85 LYS A CA 1
ATOM 718 C C . LYS A 1 85 ? 19.818 -23.486 37.438 1.00 8.44 85 LYS A C 1
ATOM 719 O O . LYS A 1 85 ? 19.496 -23.785 36.292 1.00 7.75 85 LYS A O 1
ATOM 725 N N . TYR A 1 86 ? 20.344 -24.362 38.285 1.00 8.79 86 TYR A N 1
ATOM 726 C CA . TYR A 1 86 ? 20.586 -25.741 37.880 1.00 8.50 86 TYR A CA 1
ATOM 727 C C . TYR A 1 86 ? 19.291 -26.427 37.463 1.00 7.78 86 TYR A C 1
ATOM 728 O O . TYR A 1 86 ? 19.228 -27.085 36.421 1.00 8.56 86 TYR A O 1
ATOM 737 N N . GLN A 1 87 ? 18.250 -26.257 38.271 1.00 8.29 87 GLN A N 1
ATOM 738 C CA . GLN A 1 87 ? 16.963 -26.879 37.991 1.00 8.71 87 GLN A CA 1
ATOM 739 C C . GLN A 1 87 ? 16.352 -26.338 36.706 1.00 7.98 87 GLN A C 1
ATOM 740 O O . GLN A 1 87 ? 15.724 -27.080 35.951 1.00 8.12 87 GLN A O 1
ATOM 746 N N . TYR A 1 88 ? 16.541 -25.047 36.453 1.00 8.30 88 TYR A N 1
ATOM 747 C CA . TYR A 1 88 ? 15.999 -24.437 35.242 1.00 9.63 88 TYR A CA 1
ATOM 748 C C . TYR A 1 88 ? 16.688 -24.976 33.990 1.00 10.05 88 TYR A C 1
ATOM 749 O O . TYR A 1 88 ? 16.034 -25.301 33.002 1.00 9.43 88 TYR A O 1
ATOM 758 N N . ILE A 1 89 ? 18.012 -25.064 34.031 1.00 10.05 89 ILE A N 1
ATOM 759 C CA . ILE A 1 89 ? 18.763 -25.544 32.881 1.00 9.94 89 ILE A CA 1
ATOM 760 C C . ILE A 1 89 ? 18.544 -27.037 32.640 1.00 10.09 89 ILE A C 1
ATOM 761 O O . ILE A 1 89 ? 18.400 -27.472 31.498 1.00 9.94 89 ILE A O 1
ATOM 766 N N . LYS A 1 90 ? 18.487 -27.817 33.712 1.00 10.12 90 LYS A N 1
ATOM 767 C CA . LYS A 1 90 ? 18.329 -29.260 33.571 1.00 10.97 90 LYS A CA 1
ATOM 768 C C . LYS A 1 90 ? 16.883 -29.673 33.272 1.00 11.52 90 LYS A C 1
ATOM 769 O O . LYS A 1 90 ? 16.653 -30.589 32.481 1.00 12.66 90 LYS A O 1
ATOM 775 N N . HIS A 1 91 ? 15.912 -29.010 33.892 1.00 9.93 91 HIS A N 1
ATOM 776 C CA . HIS A 1 91 ? 14.516 -29.406 33.715 1.00 11.39 91 HIS A CA 1
ATOM 777 C C . HIS A 1 91 ? 13.677 -28.346 33.018 1.00 9.73 91 HIS A C 1
ATOM 778 O O . HIS A 1 91 ? 12.863 -28.669 32.153 1.00 9.27 91 HIS A O 1
ATOM 785 N N . GLY A 1 92 ? 13.853 -27.086 33.397 1.00 9.91 92 GLY A N 1
ATOM 786 C CA . GLY A 1 92 ? 13.076 -26.038 32.757 1.00 9.83 92 GLY A CA 1
ATOM 787 C C . GLY A 1 92 ? 13.291 -26.020 31.255 1.00 10.74 92 GLY A C 1
ATOM 788 O O . GLY A 1 92 ? 12.428 -25.609 30.480 1.00 10.93 92 GLY A O 1
ATOM 789 N N . SER A 1 93 ? 14.464 -26.484 30.842 1.00 10.23 93 SER A N 1
ATOM 790 C CA . SER A 1 93 ? 14.826 -26.516 29.426 1.00 11.25 93 SER A CA 1
ATOM 791 C C . SER A 1 93 ? 13.944 -27.477 28.624 1.00 12.08 93 SER A C 1
ATOM 792 O O . SER A 1 93 ? 13.908 -27.416 27.395 1.00 12.07 93 SER A O 1
ATOM 795 N N . CYS A 1 94 ? 13.214 -28.344 29.316 1.00 12.42 94 CYS A N 1
ATOM 796 C CA . CYS A 1 94 ? 12.408 -29.348 28.636 1.00 12.78 94 CYS A CA 1
ATOM 797 C C . CYS A 1 94 ? 10.940 -28.934 28.449 1.00 12.75 94 CYS A C 1
ATOM 798 O O . CYS A 1 94 ? 10.135 -29.727 27.957 1.00 13.16 94 CYS A O 1
ATOM 801 N N . CYS A 1 95 ? 10.598 -27.702 28.814 1.00 12.70 95 CYS A N 1
ATOM 802 C CA . CYS A 1 95 ? 9.229 -27.202 28.638 1.00 13.41 95 CYS A CA 1
ATOM 803 C C . CYS A 1 95 ? 9.236 -25.733 28.223 1.00 13.19 95 CYS A C 1
ATOM 804 O O . CYS A 1 95 ? 8.519 -24.909 28.791 1.00 15.03 95 CYS A O 1
ATOM 807 N N . GLN A 1 96 ? 10.029 -25.422 27.203 1.00 13.78 96 GLN A N 1
ATOM 808 C CA . GLN A 1 96 ? 10.193 -24.046 26.741 1.00 13.61 96 GLN A CA 1
ATOM 809 C C . GLN A 1 96 ? 9.098 -23.592 25.775 1.00 13.87 96 GLN A C 1
ATOM 810 O O . GLN A 1 96 ? 9.002 -22.404 25.474 1.00 15.25 96 GLN A O 1
ATOM 816 N N . LYS A 1 97 ? 8.287 -24.513 25.271 1.00 15.24 97 LYS A N 1
ATOM 817 C CA . LYS A 1 97 ? 7.238 -24.114 24.337 1.00 15.39 97 LYS A CA 1
ATOM 818 C C . LYS A 1 97 ? 6.067 -23.472 25.057 1.00 14.88 97 LYS A C 1
ATOM 819 O O . LYS A 1 97 ? 5.487 -22.501 24.573 1.00 14.80 97 LYS A O 1
ATOM 825 N N . ARG A 1 98 ? 5.751 -23.982 26.243 1.00 12.94 98 ARG A N 1
ATOM 826 C CA . ARG A 1 98 ? 4.626 -23.469 27.007 1.00 13.62 98 ARG A CA 1
ATOM 827 C C . ARG A 1 98 ? 5.065 -22.498 28.096 1.00 12.76 98 ARG A C 1
ATOM 828 O O . ARG A 1 98 ? 4.261 -21.692 28.567 1.00 14.27 98 ARG A O 1
ATOM 836 N N . TYR A 1 99 ? 6.334 -22.548 28.487 1.00 12.22 99 TYR A N 1
ATOM 837 C CA . TYR A 1 99 ? 6.778 -21.703 29.590 1.00 11.25 99 TYR A CA 1
ATOM 838 C C . TYR A 1 99 ? 8.089 -20.988 29.320 1.00 12.37 99 TYR A C 1
ATOM 839 O O . TYR A 1 99 ? 8.922 -21.435 28.533 1.00 15.04 99 TYR A O 1
ATOM 848 N N . ASN A 1 100 ? 8.240 -19.845 29.976 1.00 11.35 100 ASN A N 1
ATOM 849 C CA . ASN A 1 100 ? 9.493 -19.124 29.984 1.00 12.38 100 ASN A CA 1
ATOM 850 C C . ASN A 1 100 ? 10.056 -19.201 31.396 1.00 10.87 100 ASN A C 1
ATOM 851 O O . ASN A 1 100 ? 9.439 -19.828 32.257 1.00 11.64 100 ASN A O 1
ATOM 856 N N . GLN A 1 101 ? 11.208 -18.600 31.658 1.00 12.13 101 GLN A N 1
ATOM 857 C CA . GLN A 1 101 ? 11.769 -18.714 32.999 1.00 11.62 101 GLN A CA 1
ATOM 858 C C . GLN A 1 101 ? 10.780 -18.248 34.065 1.00 10.86 101 GLN A C 1
ATOM 859 O O . GLN A 1 101 ? 10.582 -18.917 35.079 1.00 9.88 101 GLN A O 1
ATOM 865 N N . ASN A 1 102 ? 10.150 -17.105 33.823 1.00 9.56 102 ASN A N 1
ATOM 866 C CA . ASN A 1 102 ? 9.218 -16.530 34.784 1.00 8.94 102 ASN A CA 1
ATOM 867 C C . ASN A 1 102 ? 7.975 -17.398 34.995 1.00 9.71 102 ASN A C 1
ATOM 868 O O . ASN A 1 102 ? 7.547 -17.594 36.133 1.00 10.85 102 ASN A O 1
ATOM 873 N N . THR A 1 103 ? 7.387 -17.909 33.917 1.00 9.56 103 THR A N 1
ATOM 874 C CA . THR A 1 103 ? 6.171 -18.705 34.067 1.00 9.16 103 THR A CA 1
ATOM 875 C C . THR A 1 103 ? 6.475 -20.123 34.540 1.00 9.54 103 THR A C 1
ATOM 876 O O . THR A 1 103 ? 5.614 -20.778 35.122 1.00 9.47 103 THR A O 1
ATOM 880 N N . TYR A 1 104 ? 7.694 -20.597 34.301 1.00 7.55 104 TYR A N 1
ATOM 881 C CA . TYR A 1 104 ? 8.088 -21.908 34.799 1.00 7.97 104 TYR A CA 1
ATOM 882 C C . TYR A 1 104 ? 8.179 -21.882 36.325 1.00 9.27 104 TYR A C 1
ATOM 883 O O . TYR A 1 104 ? 7.583 -22.716 37.014 1.00 8.14 104 TYR A O 1
ATOM 892 N N . PHE A 1 105 ? 8.904 -20.905 36.860 1.00 8.46 105 PHE A N 1
ATOM 893 C CA . PHE A 1 105 ? 8.996 -20.782 38.306 1.00 9.48 105 PHE A CA 1
ATOM 894 C C . PHE A 1 105 ? 7.655 -20.353 38.902 1.00 10.18 105 PHE A C 1
ATOM 895 O O . PHE A 1 105 ? 7.286 -20.794 39.988 1.00 9.67 105 PHE A O 1
ATOM 903 N N . GLY A 1 106 ? 6.919 -19.519 38.173 1.00 9.95 106 GLY A N 1
ATOM 904 C CA . GLY A 1 106 ? 5.614 -19.087 38.651 1.00 9.84 106 GLY A CA 1
ATOM 905 C C . GLY A 1 106 ? 4.674 -20.273 38.762 1.00 9.43 106 GLY A C 1
ATOM 906 O O . GLY A 1 106 ? 3.872 -20.363 39.696 1.00 9.02 106 GLY A O 1
ATOM 907 N N . LEU A 1 107 ? 4.761 -21.183 37.796 1.00 9.30 107 LEU A N 1
ATOM 908 C CA . LEU A 1 107 ? 3.928 -22.384 37.814 1.00 9.20 107 LEU A CA 1
ATOM 909 C C . LEU A 1 107 ? 4.274 -23.256 39.013 1.00 9.41 107 LEU A C 1
ATOM 910 O O . LEU A 1 107 ? 3.387 -23.756 39.704 1.00 10.43 107 LEU A O 1
ATOM 915 N N . ALA A 1 108 ? 5.569 -23.440 39.256 1.00 9.95 108 ALA A N 1
ATOM 916 C CA . ALA A 1 108 ? 6.013 -24.232 40.393 1.00 8.87 108 ALA A CA 1
ATOM 917 C C . ALA A 1 108 ? 5.410 -23.692 41.688 1.00 10.52 108 ALA A C 1
ATOM 918 O O . ALA A 1 108 ? 4.915 -24.450 42.517 1.00 9.37 108 ALA A O 1
ATOM 920 N N . LEU A 1 109 ? 5.432 -22.372 41.845 1.00 10.63 109 LEU A N 1
ATOM 921 C CA . LEU A 1 109 ? 4.876 -21.742 43.032 1.00 10.31 109 LEU A CA 1
ATOM 922 C C . LEU A 1 109 ? 3.365 -21.951 43.107 1.00 11.26 109 LEU A C 1
ATOM 923 O O . LEU A 1 109 ? 2.821 -22.233 44.175 1.00 11.53 109 LEU A O 1
ATOM 928 N N . ARG A 1 110 ? 2.695 -21.823 41.965 1.00 10.37 110 ARG A N 1
ATOM 929 C CA . ARG A 1 110 ? 1.245 -22.008 41.907 1.00 11.93 110 ARG A CA 1
ATOM 930 C C . ARG A 1 110 ? 0.854 -23.433 42.290 1.00 12.25 110 ARG A C 1
ATOM 931 O O . ARG A 1 110 ? -0.066 -23.642 43.082 1.00 13.53 110 ARG A O 1
ATOM 939 N N . LEU A 1 111 ? 1.553 -24.413 41.725 1.00 11.19 111 LEU A N 1
ATOM 940 C CA . LEU A 1 111 ? 1.251 -25.809 42.016 1.00 11.50 111 LEU A CA 1
ATOM 941 C C . LEU A 1 111 ? 1.522 -26.141 43.478 1.00 11.30 111 LEU A C 1
ATOM 942 O O . LEU A 1 111 ? 0.767 -26.887 44.101 1.00 12.74 111 LEU A O 1
ATOM 947 N N . LYS A 1 112 ? 2.602 -25.592 44.024 1.00 12.35 112 LYS A N 1
ATOM 948 C CA . LYS A 1 112 ? 2.940 -25.820 45.422 1.00 12.37 112 LYS A CA 1
ATOM 949 C C . LYS A 1 112 ? 1.838 -25.270 46.335 1.00 13.63 112 LYS A C 1
ATOM 950 O O . LYS A 1 112 ? 1.445 -25.902 47.315 1.00 14.20 112 LYS A O 1
ATOM 956 N N . ASP A 1 113 ? 1.331 -24.095 45.977 1.00 12.90 113 ASP A N 1
ATOM 957 C CA . ASP A 1 113 ? 0.297 -23.420 46.751 1.00 14.10 113 ASP A CA 1
ATOM 958 C C . ASP A 1 113 ? -1.021 -24.189 46.732 1.00 12.83 113 ASP A C 1
ATOM 959 O O . ASP A 1 113 ? -1.893 -23.963 47.571 1.00 13.35 113 ASP A O 1
ATOM 964 N N . LYS A 1 114 ? -1.167 -25.092 45.770 1.00 12.96 114 LYS A N 1
ATOM 965 C CA . LYS A 1 114 ? -2.381 -25.889 45.654 1.00 13.32 114 LYS A CA 1
ATOM 966 C C . LYS A 1 114 ? -2.472 -26.938 46.750 1.00 12.50 114 LYS A C 1
ATOM 967 O O . LYS A 1 114 ? -3.548 -27.482 47.006 1.00 13.74 114 LYS A O 1
ATOM 973 N N . PHE A 1 115 ? -1.351 -27.224 47.405 1.00 11.45 115 PHE A N 1
ATOM 974 C CA . PHE A 1 115 ? -1.351 -28.278 48.393 1.00 11.18 115 PHE A CA 1
ATOM 975 C C . PHE A 1 115 ? -0.847 -27.846 49.755 1.00 11.17 115 PHE A C 1
ATOM 976 O O . PHE A 1 115 ? -0.103 -26.877 49.915 1.00 11.81 115 PHE A O 1
ATOM 984 N N . ASP A 1 116 ? -1.318 -28.597 50.740 1.00 11.28 116 ASP A N 1
ATOM 985 C CA . ASP A 1 116 ? -0.867 -28.531 52.105 1.00 10.85 116 ASP A CA 1
ATOM 986 C C . ASP A 1 116 ? -0.776 -29.960 52.588 1.00 10.56 116 ASP A C 1
ATOM 987 O O . ASP A 1 116 ? -1.616 -30.433 53.351 1.00 10.92 116 ASP A O 1
ATOM 992 N N . LEU A 1 117 ? 0.202 -30.672 52.034 1.00 9.88 117 LEU A N 1
ATOM 993 C CA . LEU A 1 117 ? 0.376 -32.093 52.293 1.00 10.02 117 LEU A CA 1
ATOM 994 C C . LEU A 1 117 ? 0.575 -32.394 53.761 1.00 9.45 117 LEU A C 1
ATOM 995 O O . LEU A 1 117 ? 0.147 -33.441 54.239 1.00 9.03 117 LEU A O 1
ATOM 1000 N N . LEU A 1 118 ? 1.237 -31.498 54.482 1.00 10.78 118 LEU A N 1
ATOM 1001 C CA . LEU A 1 118 ? 1.435 -31.718 55.900 1.00 10.28 118 LEU A CA 1
ATOM 1002 C C . LEU A 1 118 ? 0.088 -31.810 56.617 1.00 9.62 118 LEU A C 1
ATOM 1003 O O . LEU A 1 118 ? -0.122 -32.682 57.460 1.00 10.16 118 LEU A O 1
ATOM 1008 N N . ARG A 1 119 ? -0.826 -30.911 56.261 1.00 10.69 119 ARG A N 1
ATOM 1009 C CA . ARG A 1 119 ? -2.159 -30.902 56.850 1.00 11.82 119 ARG A CA 1
ATOM 1010 C C . ARG A 1 119 ? -2.976 -32.110 56.368 1.00 10.53 119 ARG A C 1
ATOM 1011 O O . ARG A 1 119 ? -3.696 -32.737 57.146 1.00 12.08 119 ARG A O 1
ATOM 1019 N N . THR A 1 120 ? -2.856 -32.434 55.084 1.00 11.05 120 THR A N 1
ATOM 1020 C CA . THR A 1 120 ? -3.560 -33.587 54.532 1.00 11.27 120 THR A CA 1
ATOM 1021 C C . THR A 1 120 ? -3.133 -34.868 55.240 1.00 10.88 120 THR A C 1
ATOM 1022 O O . THR A 1 120 ? -3.962 -35.707 55.592 1.00 12.07 120 THR A O 1
ATOM 1026 N N . LEU A 1 121 ? -1.833 -35.016 55.462 1.00 9.49 121 LEU A N 1
ATOM 1027 C CA . LEU A 1 121 ? -1.344 -36.183 56.164 1.00 9.28 121 LEU A CA 1
ATOM 1028 C C . LEU A 1 121 ? -1.879 -36.203 57.594 1.00 8.03 121 LEU A C 1
ATOM 1029 O O . LEU A 1 121 ? -2.331 -37.236 58.084 1.00 8.78 121 LEU A O 1
ATOM 1034 N N . GLN A 1 122 ? -1.873 -35.042 58.239 1.00 9.89 122 GLN A N 1
ATOM 1035 C CA . GLN A 1 122 ? -2.344 -34.933 59.613 1.00 9.59 122 GLN A CA 1
ATOM 1036 C C . GLN A 1 122 ? -3.809 -35.364 59.752 1.00 10.25 122 GLN A C 1
ATOM 1037 O O . GLN A 1 122 ? -4.160 -36.069 60.700 1.00 11.47 122 GLN A O 1
ATOM 1043 N N . THR A 1 123 ? -4.655 -34.948 58.813 1.00 11.92 123 THR A N 1
ATOM 1044 C CA . THR A 1 123 ? -6.073 -35.308 58.867 1.00 13.15 123 THR A CA 1
ATOM 1045 C C . THR A 1 123 ? -6.278 -36.801 58.607 1.00 13.79 123 THR A C 1
ATOM 1046 O O . THR A 1 123 ? -7.366 -37.336 58.824 1.00 13.94 123 THR A O 1
ATOM 1050 N N . HIS A 1 124 ? -5.225 -37.460 58.132 1.00 13.32 124 HIS A N 1
ATOM 1051 C CA . HIS A 1 124 ? -5.245 -38.901 57.913 1.00 12.98 124 HIS A CA 1
ATOM 1052 C C . HIS A 1 124 ? -4.494 -39.609 59.045 1.00 13.83 124 HIS A C 1
ATOM 1053 O O . HIS A 1 124 ? -4.156 -40.790 58.955 1.00 13.61 124 HIS A O 1
ATOM 1060 N N . ARG A 1 125 ? -4.234 -38.851 60.106 1.00 15.18 125 ARG A N 1
ATOM 1061 C CA . ARG A 1 125 ? -3.554 -39.343 61.298 1.00 14.42 125 ARG A CA 1
ATOM 1062 C C . ARG A 1 125 ? -2.119 -39.753 61.011 1.00 14.34 125 ARG A C 1
ATOM 1063 O O . ARG A 1 125 ? -1.590 -40.689 61.611 1.00 15.52 125 ARG A O 1
ATOM 1071 N N . ILE A 1 126 ? -1.495 -39.040 60.080 1.00 11.87 126 ILE A N 1
ATOM 1072 C CA . ILE A 1 126 ? -0.094 -39.264 59.736 1.00 10.95 126 ILE A CA 1
ATOM 1073 C C . ILE A 1 126 ? 0.704 -38.006 60.046 1.00 10.97 126 ILE A C 1
ATOM 1074 O O . ILE A 1 126 ? 0.568 -36.994 59.360 1.00 11.19 126 ILE A O 1
ATOM 1079 N N . ILE A 1 127 ? 1.511 -38.057 61.102 1.00 10.40 127 ILE A N 1
ATOM 1080 C CA . ILE A 1 127 ? 2.275 -36.889 61.522 1.00 12.52 127 ILE A CA 1
ATOM 1081 C C . ILE A 1 127 ? 3.748 -37.221 61.742 1.00 11.95 127 ILE A C 1
ATOM 1082 O O . ILE A 1 127 ? 4.112 -38.377 61.949 1.00 10.79 127 ILE A O 1
ATOM 1087 N N . PRO A 1 128 ? 4.615 -36.199 61.693 1.00 11.98 128 PRO A N 1
ATOM 1088 C CA . PRO A 1 128 ? 6.051 -36.421 61.892 1.00 12.72 128 PRO A CA 1
ATOM 1089 C C . PRO A 1 128 ? 6.339 -37.010 63.263 1.00 13.40 128 PRO A C 1
ATOM 1090 O O . PRO A 1 128 ? 5.625 -36.733 64.228 1.00 14.85 128 PRO A O 1
ATOM 1094 N N . GLY A 1 129 ? 7.378 -37.834 63.341 1.00 14.34 129 GLY A N 1
ATOM 1095 C CA . GLY A 1 129 ? 7.741 -38.434 64.614 1.00 14.99 129 GLY A CA 1
ATOM 1096 C C . GLY A 1 129 ? 7.382 -39.902 64.739 1.00 16.36 129 GLY A C 1
ATOM 1097 O O . GLY A 1 129 ? 7.730 -40.539 65.733 1.00 17.48 129 GLY A O 1
ATOM 1098 N N . SER A 1 130 ? 6.681 -40.440 63.747 1.00 15.39 130 SER A N 1
ATOM 1099 C CA . SER A 1 130 ? 6.293 -41.847 63.765 1.00 15.91 130 SER A CA 1
ATOM 1100 C C . SER A 1 130 ? 6.416 -42.467 62.382 1.00 15.74 130 SER A C 1
ATOM 1101 O O . SER A 1 130 ? 6.751 -41.785 61.414 1.00 15.20 130 SER A O 1
ATOM 1104 N N . SER A 1 131 ? 6.142 -43.764 62.297 1.00 14.77 131 SER A N 1
ATOM 1105 C CA . SER A 1 131 ? 6.233 -44.476 61.034 1.00 14.01 131 SER A CA 1
ATOM 1106 C C . SER A 1 131 ? 4.872 -44.985 60.590 1.00 14.50 131 SER A C 1
ATOM 1107 O O . SER A 1 131 ? 4.020 -45.325 61.413 1.00 14.42 131 SER A O 1
ATOM 1110 N N . TYR A 1 132 ? 4.677 -45.042 59.278 1.00 12.30 132 TYR A N 1
ATOM 1111 C CA . TYR A 1 132 ? 3.413 -45.470 58.710 1.00 13.07 132 TYR A CA 1
ATOM 1112 C C . TYR A 1 132 ? 3.634 -46.332 57.490 1.00 13.35 132 TYR A C 1
ATOM 1113 O O . TYR A 1 132 ? 4.705 -46.295 56.884 1.00 15.20 132 TYR A O 1
ATOM 1122 N N . THR A 1 133 ? 2.620 -47.104 57.118 1.00 14.47 133 THR A N 1
ATOM 1123 C CA . THR A 1 133 ? 2.734 -47.943 55.942 1.00 15.04 133 THR A CA 1
ATOM 1124 C C . THR A 1 133 ? 2.749 -47.095 54.686 1.00 14.46 133 THR A C 1
ATOM 1125 O O . THR A 1 133 ? 2.189 -45.997 54.655 1.00 13.86 133 THR A O 1
ATOM 1129 N N . PHE A 1 134 ? 3.410 -47.596 53.654 1.00 13.93 134 PHE A N 1
ATOM 1130 C CA . PHE A 1 134 ? 3.466 -46.892 52.390 1.00 14.04 134 PHE A CA 1
ATOM 1131 C C . PHE A 1 134 ? 2.062 -46.612 51.868 1.00 13.56 134 PHE A C 1
ATOM 1132 O O . PHE A 1 134 ? 1.767 -45.504 51.417 1.00 12.67 134 PHE A O 1
ATOM 1140 N N . GLN A 1 135 ? 1.194 -47.618 51.954 1.00 11.49 135 GLN A N 1
ATOM 1141 C CA . GLN A 1 135 ? -0.166 -47.506 51.445 1.00 13.16 135 GLN A CA 1
ATOM 1142 C C . GLN A 1 135 ? -0.946 -46.397 52.138 1.00 12.71 135 GLN A C 1
ATOM 1143 O O . GLN A 1 135 ? -1.706 -45.674 51.493 1.00 12.26 135 GLN A O 1
ATOM 1149 N N . ASP A 1 136 ? -0.780 -46.271 53.452 1.00 11.99 136 ASP A N 1
ATOM 1150 C CA . ASP A 1 136 ? -1.484 -45.224 54.190 1.00 12.32 136 ASP A CA 1
ATOM 1151 C C . ASP A 1 136 ? -1.035 -43.838 53.734 1.00 11.30 136 ASP A C 1
ATOM 1152 O O . ASP A 1 136 ? -1.853 -42.937 53.558 1.00 11.50 136 ASP A O 1
ATOM 1157 N N . ILE A 1 137 ? 0.270 -43.671 53.544 1.00 11.59 137 ILE A N 1
ATOM 1158 C CA . ILE A 1 137 ? 0.799 -42.404 53.062 1.00 9.00 137 ILE A CA 1
ATOM 1159 C C . ILE A 1 137 ? 0.295 -42.128 51.644 1.00 8.76 137 ILE A C 1
ATOM 1160 O O . ILE A 1 137 ? -0.211 -41.045 51.350 1.00 8.50 137 ILE A O 1
ATOM 1165 N N . PHE A 1 138 ? 0.429 -43.130 50.780 1.00 9.61 138 PHE A N 1
ATOM 1166 C CA . PHE A 1 138 ? -0.025 -43.038 49.395 1.00 9.69 138 PHE A CA 1
ATOM 1167 C C . PHE A 1 138 ? -1.511 -42.643 49.324 1.00 10.34 138 PHE A C 1
ATOM 1168 O O . PHE A 1 138 ? -1.879 -41.698 48.625 1.00 10.87 138 PHE A O 1
ATOM 1176 N N . ASP A 1 139 ? -2.354 -43.369 50.054 1.00 10.20 139 ASP A N 1
ATOM 1177 C CA . ASP A 1 139 ? -3.791 -43.098 50.056 1.00 11.04 139 ASP A CA 1
ATOM 1178 C C . ASP A 1 139 ? -4.102 -41.663 50.491 1.00 10.36 139 ASP A C 1
ATOM 1179 O O . ASP A 1 139 ? -4.939 -40.992 49.888 1.00 10.77 139 ASP A O 1
ATOM 1184 N N . ALA A 1 140 ? -3.435 -41.200 51.543 1.00 10.27 140 ALA A N 1
ATOM 1185 C CA . ALA A 1 140 ? -3.659 -39.851 52.044 1.00 9.15 140 ALA A CA 1
ATOM 1186 C C . ALA A 1 140 ? -3.345 -38.799 50.978 1.00 9.10 140 ALA A C 1
ATOM 1187 O O . ALA A 1 140 ? -4.129 -37.879 50.747 1.00 10.11 140 ALA A O 1
ATOM 1189 N N . ILE A 1 141 ? -2.199 -38.941 50.322 1.00 9.25 141 ILE A N 1
ATOM 1190 C CA . ILE A 1 141 ? -1.800 -37.981 49.300 1.00 8.54 141 ILE A CA 1
ATOM 1191 C C . ILE A 1 141 ? -2.724 -38.033 48.083 1.00 9.18 141 ILE A C 1
ATOM 1192 O O . ILE A 1 141 ? -3.060 -37.000 47.510 1.00 9.82 141 ILE A O 1
ATOM 1197 N N . LYS A 1 142 ? -3.159 -39.228 47.702 1.00 9.03 142 LYS A N 1
ATOM 1198 C CA . LYS A 1 142 ? -4.010 -39.356 46.524 1.00 9.81 142 LYS A CA 1
ATOM 1199 C C . LYS A 1 142 ? -5.339 -38.624 46.693 1.00 11.16 142 LYS A C 1
ATOM 1200 O O . LYS A 1 142 ? -6.008 -38.314 45.706 1.00 10.68 142 LYS A O 1
ATOM 1206 N N . THR A 1 143 ? -5.730 -38.341 47.930 1.00 10.45 143 THR A N 1
ATOM 1207 C CA . THR A 1 143 ? -6.984 -37.621 48.143 1.00 11.18 143 THR A CA 1
ATOM 1208 C C . THR A 1 143 ? -6.918 -36.216 47.562 1.00 12.58 143 THR A C 1
ATOM 1209 O O . THR A 1 143 ? -7.952 -35.610 47.270 1.00 13.67 143 THR A O 1
ATOM 1213 N N . VAL A 1 144 ? -5.704 -35.697 47.386 1.00 11.40 144 VAL A N 1
ATOM 1214 C CA . VAL A 1 144 ? -5.536 -34.361 46.826 1.00 13.68 144 VAL A CA 1
ATOM 1215 C C . VAL A 1 144 ? -4.856 -34.404 45.458 1.00 12.08 144 VAL A C 1
ATOM 1216 O O . VAL A 1 144 ? -5.051 -33.506 44.635 1.00 14.38 144 VAL A O 1
ATOM 1220 N N . SER A 1 145 ? -4.057 -35.437 45.206 1.00 11.41 145 SER A N 1
ATOM 1221 C CA . SER A 1 145 ? -3.405 -35.555 43.903 1.00 11.82 145 SER A CA 1
ATOM 1222 C C . SER A 1 145 ? -4.375 -36.112 42.860 1.00 12.04 145 SER A C 1
ATOM 1223 O O . SER A 1 145 ? -4.169 -35.937 41.657 1.00 11.77 145 SER A O 1
ATOM 1226 N N . GLN A 1 146 ? -5.444 -36.752 43.337 1.00 13.17 146 GLN A N 1
ATOM 1227 C CA . GLN A 1 146 ? -6.479 -37.349 42.474 1.00 12.82 146 GLN A CA 1
ATOM 1228 C C . GLN A 1 146 ? -5.934 -38.557 41.739 1.00 12.87 146 GLN A C 1
ATOM 1229 O O . GLN A 1 146 ? -6.470 -39.664 41.843 1.00 13.24 146 GLN A O 1
ATOM 1235 N N . GLU A 1 147 ? -4.884 -38.335 40.960 1.00 11.25 147 GLU A N 1
ATOM 1236 C CA . GLU A 1 147 ? -4.211 -39.424 40.298 1.00 12.03 147 GLU A CA 1
ATOM 1237 C C . GLU A 1 147 ? -3.074 -39.914 41.184 1.00 11.53 147 GLU A C 1
ATOM 1238 O O . GLU A 1 147 ? -2.729 -39.257 42.167 1.00 12.60 147 GLU A O 1
ATOM 1244 N N . ASN A 1 148 ? -2.493 -41.057 40.846 1.00 10.60 148 ASN A N 1
ATOM 1245 C CA . ASN A 1 148 ? -1.439 -41.638 41.673 1.00 11.07 148 ASN A CA 1
ATOM 1246 C C . ASN A 1 148 ? -0.248 -40.711 41.858 1.00 10.15 148 ASN A C 1
ATOM 1247 O O . ASN A 1 148 ? 0.336 -40.223 40.890 1.00 10.89 148 ASN A O 1
ATOM 1252 N N . PRO A 1 149 ? 0.123 -40.457 43.121 1.00 9.27 149 PRO A N 1
ATOM 1253 C CA . PRO A 1 149 ? 1.270 -39.606 43.424 1.00 10.07 149 PRO A CA 1
ATOM 1254 C C . PRO A 1 149 ? 2.471 -40.538 43.502 1.00 11.34 149 PRO A C 1
ATOM 1255 O O . PRO A 1 149 ? 2.306 -41.755 43.436 1.00 11.05 149 PRO A O 1
ATOM 1259 N N . ASP A 1 150 ? 3.674 -39.987 43.606 1.00 10.80 150 ASP A N 1
ATOM 1260 C CA . ASP A 1 150 ? 4.844 -40.833 43.774 1.00 12.59 150 ASP A CA 1
ATOM 1261 C C . ASP A 1 150 ? 5.483 -40.578 45.122 1.00 11.22 150 ASP A C 1
ATOM 1262 O O . ASP A 1 150 ? 6.021 -39.501 45.371 1.00 13.36 150 ASP A O 1
ATOM 1267 N N . ILE A 1 151 ? 5.363 -41.554 46.015 1.00 10.38 151 ILE A N 1
ATOM 1268 C CA . ILE A 1 151 ? 5.962 -41.453 47.337 1.00 10.64 151 ILE A CA 1
ATOM 1269 C C . ILE A 1 151 ? 7.404 -41.942 47.280 1.00 11.10 151 ILE A C 1
ATOM 1270 O O . ILE A 1 151 ? 7.655 -43.112 47.002 1.00 11.85 151 ILE A O 1
ATOM 1275 N N . LYS A 1 152 ? 8.347 -41.037 47.516 1.00 10.66 152 LYS A N 1
ATOM 1276 C CA . LYS A 1 152 ? 9.763 -41.373 47.416 1.00 12.70 152 LYS A CA 1
ATOM 1277 C C . LYS A 1 152 ? 10.407 -41.515 48.783 1.00 12.59 152 LYS A C 1
ATOM 1278 O O . LYS A 1 152 ? 10.264 -40.650 49.644 1.00 12.31 152 LYS A O 1
ATOM 1284 N N . CYS A 1 153 ? 11.134 -42.609 48.976 1.00 14.12 153 CYS A N 1
ATOM 1285 C CA . CYS A 1 153 ? 11.787 -42.844 50.248 1.00 14.77 153 CYS A CA 1
ATOM 1286 C C . CYS A 1 153 ? 13.288 -42.822 50.124 1.00 15.76 153 CYS A C 1
ATOM 1287 O O . CYS A 1 153 ? 13.855 -42.990 49.043 1.00 17.23 153 CYS A O 1
ATOM 1290 N N . ALA A 1 154 ? 13.925 -42.585 51.261 1.00 15.38 154 ALA A N 1
ATOM 1291 C CA . ALA A 1 154 ? 15.359 -42.623 51.375 1.00 16.03 154 ALA A CA 1
ATOM 1292 C C . ALA A 1 154 ? 15.724 -43.436 52.594 1.00 15.93 154 ALA A C 1
ATOM 1293 O O . ALA A 1 154 ? 14.941 -43.521 53.540 1.00 14.59 154 ALA A O 1
ATOM 1295 N N . GLU A 1 155 ? 16.879 -44.084 52.557 1.00 16.04 155 GLU A N 1
ATOM 1296 C CA . GLU A 1 155 ? 17.322 -44.861 53.695 1.00 15.76 155 GLU A CA 1
ATOM 1297 C C . GLU A 1 155 ? 18.665 -44.364 54.197 1.00 14.99 155 GLU A C 1
ATOM 1298 O O . GLU A 1 155 ? 19.711 -44.816 53.737 1.00 16.07 155 GLU A O 1
ATOM 1304 N N . VAL A 1 156 ? 18.631 -43.398 55.112 1.00 14.91 156 VAL A N 1
ATOM 1305 C CA . VAL A 1 156 ? 19.855 -42.878 55.709 1.00 15.01 156 VAL A CA 1
ATOM 1306 C C . VAL A 1 156 ? 20.517 -43.977 56.514 1.00 16.20 156 VAL A C 1
ATOM 1307 O O . VAL A 1 156 ? 21.740 -44.068 56.603 1.00 15.12 156 VAL A O 1
ATOM 1311 N N . THR A 1 157 ? 19.674 -44.803 57.121 1.00 14.89 157 THR A N 1
ATOM 1312 C CA . THR A 1 157 ? 20.110 -45.988 57.827 1.00 16.43 157 THR A CA 1
ATOM 1313 C C . THR A 1 157 ? 19.523 -47.194 57.120 1.00 16.86 157 THR A C 1
ATOM 1314 O O . THR A 1 157 ? 18.319 -47.234 56.871 1.00 15.87 157 THR A O 1
ATOM 1318 N N . LYS A 1 158 ? 20.364 -48.146 56.739 1.00 17.11 158 LYS A N 1
ATOM 1319 C CA . LYS A 1 158 ? 19.874 -49.314 56.028 1.00 18.19 158 LYS A CA 1
ATOM 1320 C C . LYS A 1 158 ? 18.775 -50.010 56.820 1.00 17.99 158 LYS A C 1
ATOM 1321 O O . LYS A 1 158 ? 18.967 -50.372 57.979 1.00 17.98 158 LYS A O 1
ATOM 1327 N N . GLY A 1 159 ? 17.614 -50.177 56.196 1.00 16.61 159 GLY A N 1
ATOM 1328 C CA . GLY A 1 159 ? 16.514 -50.832 56.877 1.00 17.08 159 GLY A CA 1
ATOM 1329 C C . GLY A 1 159 ? 15.515 -49.875 57.499 1.00 16.63 159 GLY A C 1
ATOM 1330 O O . GLY A 1 159 ? 14.513 -50.308 58.068 1.00 18.24 159 GLY A O 1
ATOM 1331 N N . THR A 1 160 ? 15.780 -48.577 57.399 1.00 14.97 160 THR A N 1
ATOM 1332 C CA . THR A 1 160 ? 14.875 -47.579 57.952 1.00 13.86 160 THR A CA 1
ATOM 1333 C C . THR A 1 160 ? 14.420 -46.602 56.877 1.00 13.79 160 THR A C 1
ATOM 1334 O O . THR A 1 160 ? 14.901 -45.471 56.804 1.00 13.93 160 THR A O 1
ATOM 1338 N N . PRO A 1 161 ? 13.489 -47.034 56.018 1.00 13.28 161 PRO A N 1
ATOM 1339 C CA . PRO A 1 161 ? 13.040 -46.106 54.984 1.00 13.18 161 PRO A CA 1
ATOM 1340 C C . PRO A 1 161 ? 12.275 -44.944 55.592 1.00 13.14 161 PRO A C 1
ATOM 1341 O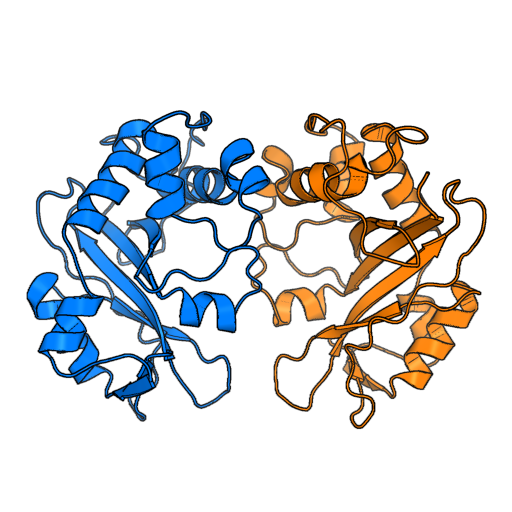 O . PRO A 1 161 ? 11.558 -45.110 56.583 1.00 12.54 161 PRO A O 1
ATOM 1345 N N . GLU A 1 162 ? 12.446 -43.763 55.011 1.00 12.21 162 GLU A N 1
ATOM 1346 C CA . GLU A 1 162 ? 11.752 -42.589 55.495 1.00 12.00 162 GLU A CA 1
ATOM 1347 C C . GLU A 1 162 ? 11.234 -41.745 54.347 1.00 11.13 162 GLU A C 1
ATOM 1348 O O . GLU A 1 162 ? 11.775 -41.782 53.242 1.00 12.40 162 GLU A O 1
ATOM 1354 N N . LEU A 1 163 ? 10.161 -41.006 54.608 1.00 11.42 163 LEU A N 1
ATOM 1355 C CA . LEU A 1 163 ? 9.577 -40.139 53.597 1.00 11.77 163 LEU A CA 1
ATOM 1356 C C . LEU A 1 163 ? 10.555 -39.037 53.245 1.00 12.24 163 LEU A C 1
ATOM 1357 O O . LEU A 1 163 ? 10.898 -38.214 54.089 1.00 12.73 163 LEU A O 1
ATOM 1362 N N . TYR A 1 164 ? 10.995 -39.019 51.992 1.00 11.06 164 TYR A N 1
ATOM 1363 C CA . TYR A 1 164 ? 12.004 -38.067 51.545 1.00 10.63 164 TYR A CA 1
ATOM 1364 C C . TYR A 1 164 ? 11.405 -36.989 50.647 1.00 9.01 164 TYR A C 1
ATOM 1365 O O . TYR A 1 164 ? 11.638 -35.793 50.849 1.00 9.71 164 TYR A O 1
ATOM 1374 N N . GLU A 1 165 ? 10.641 -37.418 49.648 1.00 9.96 165 GLU A N 1
ATOM 1375 C CA . GLU A 1 165 ? 10.001 -36.497 48.715 1.00 9.79 165 GLU A CA 1
ATOM 1376 C C . GLU A 1 165 ? 8.666 -37.049 48.247 1.00 9.02 165 GLU A C 1
ATOM 1377 O O . GLU A 1 165 ? 8.432 -38.255 48.287 1.00 9.62 165 GLU A O 1
ATOM 1383 N N . ILE A 1 166 ? 7.787 -36.153 47.817 1.00 8.75 166 ILE A N 1
ATOM 1384 C CA . ILE A 1 166 ? 6.510 -36.549 47.261 1.00 9.05 166 ILE A CA 1
ATOM 1385 C C . ILE A 1 166 ? 6.328 -35.921 45.899 1.00 9.19 166 ILE A C 1
ATOM 1386 O O . ILE A 1 166 ? 6.488 -34.713 45.741 1.00 9.68 166 ILE A O 1
ATOM 1391 N N . GLY A 1 167 ? 6.023 -36.750 44.908 1.00 8.47 167 GLY A N 1
ATOM 1392 C CA . GLY A 1 167 ? 5.810 -36.231 43.575 1.00 9.66 167 GLY A CA 1
ATOM 1393 C C . GLY A 1 167 ? 4.342 -36.260 43.207 1.00 9.99 167 GLY A C 1
ATOM 1394 O O . GLY A 1 167 ? 3.618 -37.210 43.511 1.00 10.60 167 GLY A O 1
ATOM 1395 N N . ILE A 1 168 ? 3.898 -35.168 42.595 1.00 8.73 168 ILE A N 1
ATOM 1396 C CA . ILE A 1 168 ? 2.535 -35.034 42.100 1.00 7.83 168 ILE A CA 1
ATOM 1397 C C . ILE A 1 168 ? 2.595 -34.624 40.638 1.00 8.49 168 ILE A C 1
ATOM 1398 O O . ILE A 1 168 ? 3.256 -33.645 40.295 1.00 8.43 168 ILE A O 1
ATOM 1403 N N . CYS A 1 169 ? 1.923 -35.382 39.778 1.00 9.03 169 CYS A N 1
ATOM 1404 C CA . CYS A 1 169 ? 2.017 -35.156 38.341 1.00 9.85 169 CYS A CA 1
ATOM 1405 C C . CYS A 1 169 ? 0.807 -34.445 37.762 1.00 9.68 169 CYS A C 1
ATOM 1406 O O . CYS A 1 169 ? -0.317 -34.573 38.246 1.00 11.46 169 CYS A O 1
ATOM 1409 N N . PHE A 1 170 ? 1.077 -33.680 36.710 1.00 9.58 170 PHE A N 1
ATOM 1410 C CA . PHE A 1 170 ? 0.070 -32.898 36.005 1.00 10.33 170 PHE A CA 1
ATOM 1411 C C . PHE A 1 170 ? 0.252 -33.033 34.507 1.00 10.84 170 PHE A C 1
ATOM 1412 O O . PHE A 1 170 ? 1.304 -33.465 34.036 1.00 12.52 170 PHE A O 1
ATOM 1420 N N . THR A 1 171 ? -0.773 -32.666 33.750 1.00 11.39 171 THR A N 1
ATOM 1421 C CA . THR A 1 171 ? -0.632 -32.658 32.309 1.00 13.07 171 THR A CA 1
ATOM 1422 C C . THR A 1 171 ? 0.350 -31.555 31.917 1.00 12.64 171 THR A C 1
ATOM 1423 O O . THR A 1 171 ? 0.593 -30.641 32.703 1.00 12.41 171 THR A O 1
ATOM 1427 N N . PRO A 1 172 ? 0.94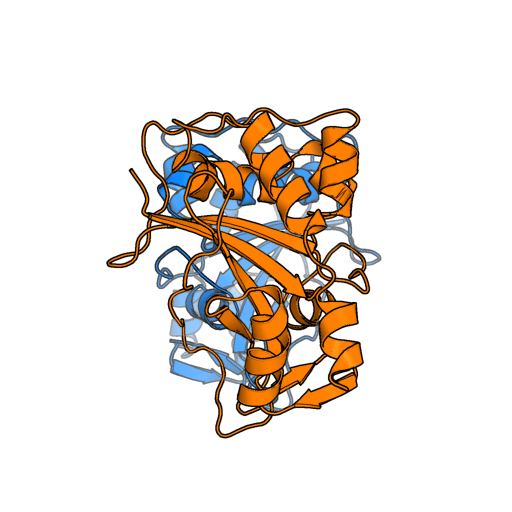4 -31.631 30.717 1.00 14.71 172 PRO A N 1
ATOM 1428 C CA . PRO A 1 172 ? 1.907 -30.619 30.267 1.00 16.33 172 PRO A CA 1
ATOM 1429 C C . PRO A 1 172 ? 1.452 -29.166 30.445 1.00 17.26 172 PRO A C 1
ATOM 1430 O O . PRO A 1 172 ? 2.266 -28.291 30.750 1.00 16.80 172 PRO A O 1
ATOM 1434 N N . ASN A 1 173 ? 0.159 -28.913 30.260 1.00 18.96 173 ASN A N 1
ATOM 1435 C CA . ASN A 1 173 ? -0.381 -27.560 30.404 1.00 19.74 173 ASN A CA 1
ATOM 1436 C C . ASN A 1 173 ? -0.715 -27.239 31.864 1.00 19.06 173 ASN A C 1
ATOM 1437 O O . ASN A 1 173 ? -1.131 -26.124 32.185 1.00 19.99 173 ASN A O 1
ATOM 1442 N N . ALA A 1 174 ? -0.534 -28.227 32.738 1.00 16.87 174 ALA A N 1
ATOM 1443 C CA . ALA A 1 174 ? -0.772 -28.075 34.177 1.00 17.57 174 ALA A CA 1
ATOM 1444 C C . ALA A 1 174 ? -2.233 -27.755 34.494 1.00 18.37 174 ALA A C 1
ATOM 1445 O O . ALA A 1 174 ? -2.537 -27.218 35.558 1.00 18.65 174 ALA A O 1
ATOM 1447 N N . ASP A 1 175 ? -3.138 -28.116 33.591 1.00 19.30 175 ASP A N 1
ATOM 1448 C CA . ASP A 1 175 ? -4.556 -27.832 33.793 1.00 19.94 175 ASP A CA 1
ATOM 1449 C C . ASP A 1 175 ? -5.292 -29.033 34.388 1.00 18.81 175 ASP A C 1
ATOM 1450 O O . ASP A 1 175 ? -6.409 -28.897 34.895 1.00 17.23 175 ASP A O 1
ATOM 1455 N N . SER A 1 176 ? -4.663 -30.203 34.327 1.00 17.24 176 SER A N 1
ATOM 1456 C CA . SER A 1 176 ? -5.275 -31.424 34.850 1.00 17.40 176 SER A CA 1
ATOM 1457 C C . SER A 1 176 ? -4.250 -32.306 35.560 1.00 16.00 176 SER A C 1
ATOM 1458 O O . SER A 1 176 ? -3.042 -32.128 35.401 1.00 14.69 176 SER A O 1
ATOM 1461 N N . MET A 1 177 ? -4.744 -33.264 36.338 1.00 15.62 177 MET A N 1
ATOM 1462 C CA . MET A 1 177 ? -3.874 -34.188 37.051 1.00 14.04 177 MET A CA 1
ATOM 1463 C C . MET A 1 177 ? -3.425 -35.327 36.139 1.00 15.47 177 MET A C 1
ATOM 1464 O O . MET A 1 177 ? -4.039 -35.592 35.103 1.00 17.01 177 MET A O 1
ATOM 1469 N N . PHE A 1 178 ? -2.342 -35.992 36.529 1.00 13.81 178 PHE A N 1
ATOM 1470 C CA . PHE A 1 178 ? -1.796 -37.100 35.756 1.00 14.56 178 PHE A CA 1
ATOM 1471 C C . PHE A 1 178 ? -1.146 -38.122 36.679 1.00 13.57 178 PHE A C 1
ATOM 1472 O O . PHE A 1 178 ? -0.599 -37.765 37.723 1.00 11.93 178 PHE A O 1
ATOM 1480 N N . ARG A 1 179 ? -1.211 -39.392 36.294 1.00 12.21 179 ARG A N 1
ATOM 1481 C CA . ARG A 1 179 ? -0.646 -40.472 37.097 1.00 12.91 179 ARG A CA 1
ATOM 1482 C C . ARG A 1 179 ? 0.878 -40.466 37.041 1.00 13.13 179 ARG A C 1
ATOM 1483 O O . ARG A 1 179 ? 1.473 -40.567 35.968 1.00 15.29 179 ARG A O 1
ATOM 1491 N N . CYS A 1 180 ? 1.509 -40.348 38.203 1.00 10.98 180 CYS A N 1
ATOM 1492 C CA . CYS A 1 180 ? 2.961 -40.357 38.273 1.00 12.39 180 CYS A CA 1
ATOM 1493 C C . CYS A 1 180 ? 3.510 -41.771 38.183 1.00 12.91 180 CYS A C 1
ATOM 1494 O O . CYS A 1 180 ? 2.922 -42.707 38.727 1.00 13.28 180 CYS A O 1
ATOM 1497 N N . PRO A 1 181 ? 4.637 -41.950 37.485 1.00 13.69 181 PRO A N 1
ATOM 1498 C CA . PRO A 1 181 ? 5.167 -43.312 37.443 1.00 14.77 181 PRO A CA 1
ATOM 1499 C C . PRO A 1 181 ? 5.609 -43.648 38.869 1.00 16.45 181 PRO A C 1
ATOM 1500 O O . PRO A 1 181 ? 6.032 -42.759 39.614 1.00 15.11 181 PRO A O 1
ATOM 1504 N N . GLN A 1 182 ? 5.488 -44.913 39.258 1.00 15.91 182 GLN A N 1
ATOM 1505 C CA . GLN A 1 182 ? 5.872 -45.329 40.606 1.00 17.37 182 GLN A CA 1
ATOM 1506 C C . GLN A 1 182 ? 7.354 -45.684 40.673 1.00 19.67 182 GLN A C 1
ATOM 1507 O O . GLN A 1 182 ? 7.815 -46.599 39.992 1.00 22.19 182 GLN A O 1
ATOM 1513 N N . SER A 1 183 ? 8.093 -44.955 41.505 1.00 20.96 183 SER A N 1
ATOM 1514 C CA . SER A 1 183 ? 9.536 -45.153 41.644 1.00 21.88 183 SER A CA 1
ATOM 1515 C C . SER A 1 183 ? 9.867 -46.413 42.443 1.00 22.80 183 SER A C 1
ATOM 1516 O O . SER A 1 183 ? 10.979 -46.932 42.356 1.00 21.97 183 SER A O 1
ATOM 1519 N N . ASP A 1 184 ? 8.907 -46.892 43.226 1.00 22.74 184 ASP A N 1
ATOM 1520 C CA . ASP A 1 184 ? 9.098 -48.094 44.034 1.00 24.63 184 ASP A CA 1
ATOM 1521 C C . ASP A 1 184 ? 10.419 -48.037 44.816 1.00 24.64 184 ASP A C 1
ATOM 1522 O O . ASP A 1 184 ? 11.175 -49.009 44.849 1.00 24.70 184 ASP A O 1
ATOM 1527 N N . THR A 1 185 ? 10.677 -46.895 45.449 1.00 24.08 185 THR A N 1
ATOM 1528 C CA . THR A 1 185 ? 11.903 -46.688 46.223 1.00 23.84 185 THR A CA 1
ATOM 1529 C C . THR A 1 185 ? 11.684 -46.980 47.704 1.00 23.25 185 THR A C 1
ATOM 1530 O O . THR A 1 185 ? 12.636 -47.013 48.486 1.00 24.11 185 THR A O 1
ATOM 1534 N N . CYS A 1 186 ? 10.430 -47.185 48.088 1.00 22.58 186 CYS A N 1
ATOM 1535 C CA . CYS A 1 186 ? 10.100 -47.458 49.479 1.00 22.28 186 CYS A CA 1
ATOM 1536 C C . CYS A 1 186 ? 9.956 -48.944 49.741 1.00 22.88 186 CYS A C 1
ATOM 1537 O O . CYS A 1 186 ? 9.216 -49.639 49.043 1.00 23.09 186 CYS A O 1
ATOM 1540 N N . ASP A 1 187 ? 10.667 -49.427 50.754 1.00 23.86 187 ASP A N 1
ATOM 1541 C CA . ASP A 1 187 ? 10.557 -50.816 51.161 1.00 24.96 187 ASP A CA 1
ATOM 1542 C C . ASP A 1 187 ? 9.215 -51.026 51.851 1.00 25.44 187 ASP A C 1
ATOM 1543 O O . ASP A 1 187 ? 9.049 -50.674 53.021 1.00 26.44 187 ASP A O 1
ATOM 1548 N N . LYS A 1 188 ? 8.256 -51.584 51.121 1.00 25.02 188 LYS A N 1
ATOM 1549 C CA . LYS A 1 188 ? 6.903 -51.763 51.643 1.00 25.23 188 LYS A CA 1
ATOM 1550 C C . LYS A 1 188 ? 6.789 -52.928 52.624 1.00 25.83 188 LYS A C 1
ATOM 1551 O O . LYS A 1 188 ? 5.707 -53.183 53.155 1.00 24.95 188 LYS A O 1
ATOM 1557 N N . THR A 1 189 ? 7.890 -53.632 52.866 1.00 26.33 189 THR A N 1
ATOM 1558 C CA . THR A 1 189 ? 7.873 -54.738 53.822 1.00 27.69 189 THR A CA 1
ATOM 1559 C C . THR A 1 189 ? 8.004 -54.207 55.241 1.00 28.44 189 THR A C 1
ATOM 1560 O O . THR A 1 189 ? 7.989 -54.965 56.211 1.00 30.17 189 THR A O 1
ATOM 1564 N N . ALA A 1 190 ? 8.131 -52.889 55.347 1.00 27.74 190 ALA A N 1
ATOM 1565 C CA . ALA A 1 190 ? 8.266 -52.224 56.632 1.00 26.80 190 ALA A CA 1
ATOM 1566 C C . ALA A 1 190 ? 7.637 -50.843 56.587 1.00 25.05 190 ALA A C 1
ATOM 1567 O O . ALA A 1 190 ? 7.420 -50.287 55.511 1.00 26.46 190 ALA A O 1
ATOM 1569 N N . LYS A 1 191 ? 7.341 -50.290 57.756 1.00 21.82 191 LYS A N 1
ATOM 1570 C CA . LYS A 1 191 ? 6.745 -48.969 57.821 1.00 19.55 191 LYS A CA 1
ATOM 1571 C C . LYS A 1 191 ? 7.731 -47.898 57.366 1.00 18.26 191 LYS A C 1
ATOM 1572 O O . LYS A 1 191 ? 8.942 -48.129 57.309 1.00 19.11 191 LYS A O 1
ATOM 1578 N N . VAL A 1 192 ? 7.197 -46.729 57.033 1.00 14.28 192 VAL A N 1
ATOM 1579 C CA . VAL A 1 192 ? 7.997 -45.609 56.568 1.00 13.13 192 VAL A CA 1
ATOM 1580 C C . VAL A 1 192 ? 8.031 -44.496 57.609 1.00 11.51 192 VAL A C 1
ATOM 1581 O O . VAL A 1 192 ? 6.991 -44.046 58.090 1.00 11.07 192 VAL A O 1
ATOM 1585 N N . LEU A 1 193 ? 9.234 -44.046 57.947 1.00 11.73 193 LEU A N 1
ATOM 1586 C CA . LEU A 1 193 ? 9.399 -42.994 58.930 1.00 11.11 193 LEU A CA 1
ATOM 1587 C C . LEU A 1 193 ? 9.063 -41.614 58.359 1.00 11.97 193 LEU A C 1
ATOM 1588 O O . LEU A 1 193 ? 9.457 -41.277 57.246 1.00 12.28 193 LEU A O 1
ATOM 1593 N N . PHE A 1 194 ? 8.281 -40.852 59.116 1.00 12.00 194 PHE A N 1
ATOM 1594 C CA . PHE A 1 194 ? 7.991 -39.459 58.794 1.00 9.94 194 PHE A CA 1
ATOM 1595 C C . PHE A 1 194 ? 8.777 -38.606 59.781 1.00 11.33 194 PHE A C 1
ATOM 1596 O O . PHE A 1 194 ? 8.315 -38.323 60.882 1.00 12.25 194 PHE A O 1
ATOM 1604 N N . ARG A 1 195 ? 10.001 -38.258 59.399 1.00 9.30 195 ARG A N 1
ATOM 1605 C CA . ARG A 1 195 ? 10.925 -37.581 60.308 1.00 11.15 195 ARG A CA 1
ATOM 1606 C C . ARG A 1 195 ? 10.410 -36.259 60.847 1.00 12.68 195 ARG A C 1
ATOM 1607 O O . ARG A 1 195 ? 9.914 -35.409 60.111 1.00 12.63 195 ARG A O 1
ATOM 1615 N N . ARG A 1 196 ? 10.561 -36.092 62.156 1.00 14.49 196 ARG A N 1
ATOM 1616 C CA . ARG A 1 196 ? 10.173 -34.869 62.839 1.00 19.75 196 ARG A CA 1
ATOM 1617 C C . ARG A 1 196 ? 11.185 -33.760 62.558 1.00 21.14 196 ARG A C 1
ATOM 1618 O O . ARG A 1 196 ? 10.776 -32.612 62.286 1.00 23.27 196 ARG A O 1
ATOM 1627 N N . ASP B 1 1 ? 44.268 -10.060 58.459 1.00 27.16 1 ASP B N 1
ATOM 1628 C CA . ASP B 1 1 ? 44.963 -11.084 57.629 1.00 24.39 1 ASP B CA 1
ATOM 1629 C C . ASP B 1 1 ? 44.664 -12.469 58.198 1.00 23.52 1 ASP B C 1
ATOM 1630 O O . ASP B 1 1 ? 44.596 -12.643 59.418 1.00 25.98 1 ASP B O 1
ATOM 1635 N N . PHE B 1 2 ? 44.477 -13.452 57.321 1.00 18.49 2 PHE B N 1
ATOM 1636 C CA . PHE B 1 2 ? 44.196 -14.811 57.774 1.00 14.78 2 PHE B CA 1
ATOM 1637 C C . PHE B 1 2 ? 45.484 -15.495 58.224 1.00 13.02 2 PHE B C 1
ATOM 1638 O O . PHE B 1 2 ? 46.574 -14.981 57.977 1.00 12.78 2 PHE B O 1
ATOM 1646 N N . GLU B 1 3 ? 45.374 -16.656 58.862 1.00 10.38 3 GLU B N 1
ATOM 1647 C CA . GLU B 1 3 ? 46.563 -17.286 59.437 1.00 9.40 3 GLU B CA 1
ATOM 1648 C C . GLU B 1 3 ? 47.131 -18.445 58.618 1.00 9.11 3 GLU B C 1
ATOM 1649 O O . GLU B 1 3 ? 48.332 -18.692 58.673 1.00 9.90 3 GLU B O 1
ATOM 1655 N N . TYR B 1 4 ? 46.303 -19.166 57.871 1.00 8.07 4 TYR B N 1
ATOM 1656 C CA . TYR B 1 4 ? 46.832 -20.270 57.080 1.00 6.89 4 TYR B CA 1
ATOM 1657 C C . TYR B 1 4 ? 45.923 -20.623 55.937 1.00 6.51 4 TYR B C 1
ATOM 1658 O O . TYR B 1 4 ? 44.754 -20.244 55.914 1.00 8.19 4 TYR B O 1
ATOM 1667 N N . LEU B 1 5 ? 46.491 -21.322 54.963 1.00 8.50 5 LEU B N 1
ATOM 1668 C CA . LEU B 1 5 ? 45.748 -21.812 53.816 1.00 8.91 5 LEU B CA 1
ATOM 1669 C C . LEU B 1 5 ? 45.601 -23.305 53.922 1.00 10.43 5 LEU B C 1
ATOM 1670 O O . LEU B 1 5 ? 46.589 -24.010 54.134 1.00 12.80 5 LEU B O 1
ATOM 1675 N N . GLN B 1 6 ? 44.376 -23.801 53.807 1.00 7.56 6 GLN B N 1
ATOM 1676 C CA . GLN B 1 6 ? 44.168 -25.233 53.868 1.00 8.14 6 GLN B CA 1
ATOM 1677 C C . GLN B 1 6 ? 43.766 -25.793 52.515 1.00 8.33 6 GLN B C 1
ATOM 1678 O O . GLN B 1 6 ? 42.689 -25.496 51.993 1.00 6.82 6 GLN B O 1
ATOM 1684 N N . LEU B 1 7 ? 44.670 -26.560 51.918 1.00 7.97 7 LEU B N 1
ATOM 1685 C CA . LEU B 1 7 ? 44.363 -27.248 50.688 1.00 7.64 7 LEU B CA 1
ATOM 1686 C C . LEU B 1 7 ? 43.558 -28.482 51.027 1.00 8.49 7 LEU B C 1
ATOM 1687 O O . LEU B 1 7 ? 44.010 -29.326 51.800 1.00 8.74 7 LEU B O 1
ATOM 1692 N N . VAL B 1 8 ? 42.338 -28.556 50.515 1.00 7.16 8 VAL B N 1
ATOM 1693 C CA . VAL B 1 8 ? 41.478 -29.685 50.799 1.00 8.01 8 VAL B CA 1
ATOM 1694 C C . VAL B 1 8 ? 41.349 -30.562 49.577 1.00 8.69 8 VAL B C 1
ATOM 1695 O O . VAL B 1 8 ? 40.844 -30.127 48.540 1.00 8.09 8 VAL B O 1
ATOM 1699 N N . LEU B 1 9 ? 41.857 -31.784 49.689 1.00 8.67 9 LEU B N 1
ATOM 1700 C CA . LEU B 1 9 ? 41.810 -32.742 48.593 1.00 8.79 9 LEU B CA 1
ATOM 1701 C C . LEU B 1 9 ? 40.800 -33.829 48.874 1.00 10.79 9 LEU B C 1
ATOM 1702 O O . LEU B 1 9 ? 40.850 -34.480 49.916 1.00 12.81 9 LEU B O 1
ATOM 1707 N N . THR B 1 10 ? 39.875 -34.025 47.944 1.00 9.02 10 THR B N 1
ATOM 1708 C CA . THR B 1 10 ? 38.872 -35.060 48.095 1.00 10.70 10 THR B CA 1
ATOM 1709 C C . THR B 1 10 ? 39.344 -36.371 47.495 1.00 9.64 10 THR B C 1
ATOM 1710 O O . THR B 1 10 ? 40.136 -36.390 46.549 1.00 8.15 10 THR B O 1
ATOM 1714 N N . TRP B 1 11 ? 38.894 -37.469 48.091 1.00 10.92 11 TRP B N 1
ATOM 1715 C CA . TRP B 1 11 ? 39.119 -38.785 47.526 1.00 9.53 11 TRP B CA 1
ATOM 1716 C C . TRP B 1 11 ? 37.864 -39.141 46.736 1.00 10.11 11 TRP B C 1
ATOM 1717 O O . TRP B 1 11 ? 36.833 -39.462 47.321 1.00 8.04 11 TRP B O 1
ATOM 1728 N N . PRO B 1 12 ? 37.910 -39.010 45.398 1.00 9.55 12 PRO B N 1
ATOM 1729 C CA . PRO B 1 12 ? 36.752 -39.288 44.539 1.00 9.89 12 PRO B CA 1
ATOM 1730 C C . PRO B 1 12 ? 35.917 -40.538 44.836 1.00 9.75 12 PRO B C 1
ATOM 1731 O O . PRO B 1 12 ? 34.689 -40.457 44.904 1.00 10.71 12 PRO B O 1
ATOM 1735 N N . ALA B 1 13 ? 36.567 -41.683 45.011 1.00 11.68 13 ALA B N 1
ATOM 1736 C CA . ALA B 1 13 ? 35.833 -42.920 45.265 1.00 11.79 13 ALA B CA 1
ATOM 1737 C C . ALA B 1 13 ? 34.897 -42.774 46.464 1.00 11.87 13 ALA B C 1
ATOM 1738 O O . ALA B 1 13 ? 33.766 -43.262 46.445 1.00 11.98 13 ALA B O 1
ATOM 1740 N N . SER B 1 14 ? 35.372 -42.102 47.507 1.00 12.46 14 SER B N 1
ATOM 1741 C CA . SER B 1 14 ? 34.561 -41.881 48.691 1.00 12.69 14 SER B CA 1
ATOM 1742 C C . SER B 1 14 ? 33.487 -40.834 48.423 1.00 12.59 14 SER B C 1
ATOM 1743 O O . SER B 1 14 ? 32.309 -41.043 48.714 1.00 12.34 14 SER B O 1
ATOM 1746 N N . PHE B 1 15 ? 33.901 -39.715 47.842 1.00 11.88 15 PHE B N 1
ATOM 1747 C CA . PHE B 1 15 ? 32.983 -38.626 47.544 1.00 14.11 15 PHE B CA 1
ATOM 1748 C C . PHE B 1 15 ? 31.778 -39.105 46.745 1.00 14.03 15 PHE B C 1
ATOM 1749 O O . PHE B 1 15 ? 30.645 -38.707 47.015 1.00 14.34 15 PHE B O 1
ATOM 1757 N N . CYS B 1 16 ? 32.018 -39.968 45.764 1.00 13.97 16 CYS B N 1
ATOM 1758 C CA . CYS B 1 16 ? 30.941 -40.435 44.907 1.00 14.40 16 CYS B CA 1
ATOM 1759 C C . CYS B 1 16 ? 30.154 -41.586 45.525 1.00 14.76 16 CYS B C 1
ATOM 1760 O O . CYS B 1 16 ? 29.171 -42.052 44.950 1.00 13.98 16 CYS B O 1
ATOM 1763 N N . TYR B 1 17 ? 30.587 -42.049 46.693 1.00 15.32 17 TYR B N 1
ATOM 1764 C CA . TYR B 1 17 ? 29.844 -43.085 47.394 1.00 16.52 17 TYR B CA 1
ATOM 1765 C C . TYR B 1 17 ? 28.894 -42.447 48.397 1.00 17.53 17 TYR B C 1
ATOM 1766 O O . TYR B 1 17 ? 27.759 -42.890 48.567 1.00 19.21 17 TYR B O 1
ATOM 1775 N N . ALA B 1 18 ? 29.367 -41.378 49.035 1.00 17.15 18 ALA B N 1
ATOM 1776 C CA . ALA B 1 18 ? 28.589 -40.647 50.032 1.00 18.43 18 ALA B CA 1
ATOM 1777 C C . ALA B 1 18 ? 27.735 -39.562 49.383 1.00 18.69 18 ALA B C 1
ATOM 1778 O O . ALA B 1 18 ? 26.814 -39.029 50.003 1.00 20.61 18 ALA B O 1
ATOM 1780 N N . ASN B 1 19 ? 28.054 -39.229 48.137 1.00 18.81 19 ASN B N 1
ATOM 1781 C CA . ASN B 1 19 ? 27.316 -38.209 47.402 1.00 18.40 19 ASN B CA 1
ATOM 1782 C C . ASN B 1 19 ? 26.947 -38.707 46.019 1.00 17.39 19 ASN B C 1
ATOM 1783 O O . ASN B 1 19 ? 27.511 -39.687 45.530 1.00 17.05 19 ASN B O 1
ATOM 1788 N N . HIS B 1 20 ? 25.987 -38.037 45.393 1.00 18.32 20 HIS B N 1
ATOM 1789 C CA . HIS B 1 20 ? 25.606 -38.374 44.037 1.00 18.42 20 HIS B CA 1
ATOM 1790 C C . HIS B 1 20 ? 26.529 -37.665 43.063 1.00 17.95 20 HIS B C 1
ATOM 1791 O O . HIS B 1 20 ? 26.711 -36.452 43.148 1.00 18.05 20 HIS B O 1
ATOM 1798 N N . CYS B 1 21 ? 27.133 -38.420 42.156 1.00 15.14 21 CYS B N 1
ATOM 1799 C CA . CYS B 1 21 ? 28.057 -37.831 41.199 1.00 15.80 21 CYS B CA 1
ATOM 1800 C C . CYS B 1 21 ? 27.555 -37.954 39.779 1.00 14.98 21 CYS B C 1
ATOM 1801 O O . CYS B 1 21 ? 26.866 -38.911 39.424 1.00 15.40 21 CYS B O 1
ATOM 1804 N N . GLU B 1 22 ? 27.908 -36.966 38.966 1.00 13.80 22 GLU B N 1
ATOM 1805 C CA . GLU B 1 22 ? 27.559 -36.966 37.556 1.00 14.67 22 GLU B CA 1
ATOM 1806 C C . GLU B 1 22 ? 28.802 -37.190 36.708 1.00 13.53 22 GLU B C 1
ATOM 1807 O O . GLU B 1 22 ? 28.725 -37.301 35.485 1.00 15.68 22 GLU B O 1
ATOM 1813 N N . ARG B 1 23 ? 29.954 -37.217 37.370 1.00 12.20 23 ARG B N 1
ATOM 1814 C CA . ARG B 1 23 ? 31.224 -37.479 36.715 1.00 10.67 23 ARG B CA 1
ATOM 1815 C C . ARG B 1 23 ? 31.780 -38.814 37.180 1.00 11.46 23 ARG B C 1
ATOM 1816 O O . ARG B 1 23 ? 31.396 -39.313 38.241 1.00 12.46 23 ARG B O 1
ATOM 1824 N N . ILE B 1 24 ? 32.648 -39.417 36.379 1.00 10.83 24 ILE B N 1
ATOM 1825 C CA . ILE B 1 24 ? 33.302 -40.634 36.810 1.00 11.53 24 ILE B CA 1
ATOM 1826 C C . ILE B 1 24 ? 34.381 -40.271 37.823 1.00 11.58 24 ILE B C 1
ATOM 1827 O O . ILE B 1 24 ? 35.187 -39.374 37.579 1.00 11.89 24 ILE B O 1
ATOM 1832 N N . ALA B 1 25 ? 34.374 -40.938 38.971 1.00 11.93 25 ALA B N 1
ATOM 1833 C CA . ALA B 1 25 ? 35.330 -40.627 40.026 1.00 12.72 25 ALA B CA 1
ATOM 1834 C C . ALA B 1 25 ? 36.766 -40.947 39.621 1.00 13.09 25 ALA B C 1
ATOM 1835 O O . ALA B 1 25 ? 37.093 -42.092 39.300 1.00 13.93 25 ALA B O 1
ATOM 1837 N N . PRO B 1 26 ? 37.645 -39.929 39.610 1.00 12.58 26 PRO B N 1
ATOM 1838 C CA . PRO B 1 26 ? 39.042 -40.176 39.250 1.00 13.25 26 PRO B CA 1
ATOM 1839 C C . PRO B 1 26 ? 39.670 -41.111 40.285 1.00 13.42 26 PRO B C 1
ATOM 1840 O O . PRO B 1 26 ? 39.222 -41.161 41.430 1.00 12.76 26 PRO B O 1
ATOM 1844 N N . ASN B 1 27 ? 40.708 -41.837 39.883 1.00 15.15 27 ASN B N 1
ATOM 1845 C CA . ASN B 1 27 ? 41.392 -42.762 40.782 1.00 15.53 27 ASN B CA 1
ATOM 1846 C C . ASN B 1 27 ? 42.540 -42.071 41.501 1.00 14.62 27 ASN B C 1
ATOM 1847 O O . ASN B 1 27 ? 43.546 -42.689 41.836 1.00 15.93 27 ASN B O 1
ATOM 1852 N N . ASN B 1 28 ? 42.376 -40.775 41.735 1.00 13.68 28 ASN B N 1
ATOM 1853 C CA . ASN B 1 28 ? 43.385 -39.978 42.404 1.00 11.56 28 ASN B CA 1
ATOM 1854 C C . ASN B 1 28 ? 42.727 -38.823 43.131 1.00 10.47 28 ASN B C 1
ATOM 1855 O O . ASN B 1 28 ? 41.574 -38.495 42.857 1.00 11.42 28 ASN B O 1
ATOM 1860 N N . PHE B 1 29 ? 43.449 -38.218 44.065 1.00 10.03 29 PHE B N 1
ATOM 1861 C CA . PHE B 1 29 ? 42.912 -37.084 44.798 1.00 9.16 29 PHE B CA 1
ATOM 1862 C C . PHE B 1 29 ? 42.663 -35.906 43.867 1.00 9.23 29 PHE B C 1
ATOM 1863 O O . PHE B 1 29 ? 43.405 -35.691 42.908 1.00 10.35 29 PHE B O 1
ATOM 1871 N N . THR B 1 30 ? 41.596 -35.165 44.144 1.00 8.20 30 THR B N 1
ATOM 1872 C CA . THR B 1 30 ? 41.260 -33.971 43.384 1.00 9.14 30 THR B CA 1
ATOM 1873 C C . THR B 1 30 ? 41.011 -32.830 44.343 1.00 10.03 30 THR B C 1
ATOM 1874 O O . THR B 1 30 ? 40.798 -33.059 45.532 1.00 10.84 30 THR B O 1
ATOM 1878 N N . ILE B 1 31 ? 41.044 -31.601 43.847 1.00 7.64 31 ILE B N 1
ATOM 1879 C CA . ILE B 1 31 ? 40.842 -30.463 44.723 1.00 7.49 31 ILE B CA 1
ATOM 1880 C C . ILE B 1 31 ? 39.379 -30.280 45.072 1.00 8.86 31 ILE B C 1
ATOM 1881 O O . ILE B 1 31 ? 38.507 -30.356 44.205 1.00 10.19 31 ILE B O 1
ATOM 1886 N N . HIS B 1 32 ? 39.111 -30.090 46.359 1.00 8.49 32 HIS B N 1
ATOM 1887 C CA . HIS B 1 32 ? 37.772 -29.757 46.813 1.00 10.53 32 HIS B CA 1
ATOM 1888 C C . HIS B 1 32 ? 37.723 -28.284 47.146 1.00 10.52 32 HIS B C 1
ATOM 1889 O O . HIS B 1 32 ? 36.714 -27.610 46.932 1.00 11.27 32 HIS B O 1
ATOM 1896 N N . GLY B 1 33 ? 38.840 -27.783 47.662 1.00 7.97 33 GLY B N 1
ATOM 1897 C CA . GLY B 1 33 ? 38.920 -26.376 47.986 1.00 8.87 33 GLY B CA 1
ATOM 1898 C C . GLY B 1 33 ? 40.271 -25.922 48.499 1.00 7.51 33 GLY B C 1
ATOM 1899 O O . GLY B 1 33 ? 41.172 -26.710 48.766 1.00 8.32 33 GLY B O 1
ATOM 1900 N N . LEU B 1 34 ? 40.410 -24.605 48.561 1.00 6.07 34 LEU B N 1
ATOM 1901 C CA . LEU B 1 34 ? 41.580 -23.942 49.115 1.00 6.43 34 LEU B CA 1
ATOM 1902 C C . LEU B 1 34 ? 41.068 -22.887 50.067 1.00 6.37 34 LEU B C 1
ATOM 1903 O O . LEU B 1 34 ? 40.570 -21.843 49.638 1.00 8.30 34 LEU B O 1
ATOM 1908 N N . TRP B 1 35 ? 41.149 -23.171 51.363 1.00 7.07 35 TRP B N 1
ATOM 1909 C CA . TRP B 1 35 ? 40.484 -22.316 52.333 1.00 7.70 35 TRP B CA 1
ATOM 1910 C C . TRP B 1 35 ? 41.407 -21.474 53.188 1.00 7.80 35 TRP B C 1
ATOM 1911 O O . TRP B 1 35 ? 42.202 -21.997 53.973 1.00 8.21 35 TRP B O 1
ATOM 1922 N N . PRO B 1 36 ? 41.322 -20.141 53.029 1.00 7.06 36 PRO B N 1
ATOM 1923 C CA . PRO B 1 36 ? 42.140 -19.269 53.867 1.00 7.85 36 PRO B CA 1
ATOM 1924 C C . PRO B 1 36 ? 41.417 -19.406 55.212 1.00 7.00 36 PRO B C 1
ATOM 1925 O O . PRO B 1 36 ? 40.182 -19.410 55.243 1.00 8.68 36 PRO B O 1
ATOM 1929 N N . ASP B 1 37 ? 42.136 -19.555 56.316 1.00 7.80 37 ASP B N 1
ATOM 1930 C CA . ASP B 1 37 ? 41.427 -19.763 57.572 1.00 7.74 37 ASP B CA 1
ATOM 1931 C C . ASP B 1 37 ? 42.206 -19.247 58.758 1.00 8.40 37 ASP B C 1
ATOM 1932 O O . ASP B 1 37 ? 43.360 -18.834 58.630 1.00 7.63 37 ASP B O 1
ATOM 1937 N N . ASN B 1 38 ? 41.554 -19.273 59.918 1.00 8.16 38 ASN B N 1
ATOM 1938 C CA . ASN B 1 38 ? 42.155 -18.829 61.163 1.00 9.80 38 ASN B CA 1
ATOM 1939 C C . ASN B 1 38 ? 42.121 -19.934 62.205 1.00 10.27 38 ASN B C 1
ATOM 1940 O O . ASN B 1 38 ? 41.329 -20.872 62.111 1.00 9.81 38 ASN B O 1
ATOM 1945 N N . VAL B 1 39 ? 42.968 -19.803 63.217 1.00 11.37 39 VAL B N 1
ATOM 1946 C CA . VAL B 1 39 ? 43.098 -20.827 64.237 1.00 12.08 39 VAL B CA 1
ATOM 1947 C C . VAL B 1 39 ? 41.984 -20.780 65.292 1.00 11.54 39 VAL B C 1
ATOM 1948 O O . VAL B 1 39 ? 41.608 -21.821 65.832 1.00 12.31 39 VAL B O 1
ATOM 1952 N N . LYS B 1 40 ? 41.437 -19.597 65.562 1.00 10.72 40 LYS B N 1
ATOM 1953 C CA . LYS B 1 40 ? 40.423 -19.450 66.625 1.00 13.39 40 LYS B CA 1
ATOM 1954 C C . LYS B 1 40 ? 38.996 -19.729 66.157 1.00 13.83 40 LYS B C 1
ATOM 1955 O O . LYS B 1 40 ? 38.189 -20.268 66.916 1.00 13.91 40 LYS B O 1
ATOM 1961 N N . THR B 1 41 ? 38.669 -19.330 64.934 1.00 13.35 41 THR B N 1
ATOM 1962 C CA . THR B 1 41 ? 37.317 -19.521 64.425 1.00 13.58 41 THR B CA 1
ATOM 1963 C C . THR B 1 41 ? 37.317 -19.614 62.899 1.00 13.14 41 THR B C 1
ATOM 1964 O O . THR B 1 41 ? 38.217 -19.097 62.240 1.00 12.26 41 THR B O 1
ATOM 1968 N N . ARG B 1 42 ? 36.303 -20.274 62.352 1.00 12.01 42 ARG B N 1
ATOM 1969 C CA . ARG B 1 42 ? 36.191 -20.492 60.911 1.00 12.31 42 ARG B CA 1
ATOM 1970 C C . ARG B 1 42 ? 36.042 -19.184 60.134 1.00 11.70 42 ARG B C 1
ATOM 1971 O O . ARG B 1 42 ? 35.227 -18.323 60.474 1.00 12.61 42 ARG B O 1
ATOM 1979 N N . LEU B 1 43 ? 36.839 -19.055 59.080 1.00 8.64 43 LEU B N 1
ATOM 1980 C CA . LEU B 1 43 ? 36.810 -17.888 58.216 1.00 7.92 43 LEU B CA 1
ATOM 1981 C C . LEU B 1 43 ? 36.106 -18.219 56.901 1.00 8.48 43 LEU B C 1
ATOM 1982 O O . LEU B 1 43 ? 36.467 -19.179 56.223 1.00 9.51 43 LEU B O 1
ATOM 1987 N N . HIS B 1 44 ? 35.098 -17.431 56.546 1.00 8.95 44 HIS B N 1
ATOM 1988 C CA . HIS B 1 44 ? 34.356 -17.683 55.311 1.00 10.17 44 HIS B CA 1
ATOM 1989 C C . HIS B 1 44 ? 33.536 -16.470 54.899 1.00 9.76 44 HIS B C 1
ATOM 1990 O O . HIS B 1 44 ? 33.240 -15.595 55.719 1.00 11.12 44 HIS B O 1
ATOM 1997 N N . ASN B 1 45 ? 33.149 -16.443 53.625 1.00 9.82 45 ASN B N 1
ATOM 1998 C CA . ASN B 1 45 ? 32.312 -15.372 53.080 1.00 12.40 45 ASN B CA 1
ATOM 1999 C C . ASN B 1 45 ? 32.810 -13.998 53.506 1.00 13.21 45 ASN B C 1
ATOM 2000 O O . ASN B 1 45 ? 32.059 -13.194 54.059 1.00 14.11 45 ASN B O 1
ATOM 2005 N N . CYS B 1 46 ? 34.073 -13.724 53.201 1.00 12.24 46 CYS B N 1
ATOM 2006 C CA . CYS B 1 46 ? 34.718 -12.473 53.575 1.00 13.94 46 CYS B CA 1
ATOM 2007 C C . CYS B 1 46 ? 34.323 -11.324 52.666 1.00 14.62 46 CYS B C 1
ATOM 2008 O O . CYS B 1 46 ? 33.872 -11.522 51.538 1.00 14.34 46 CYS B O 1
ATOM 2011 N N . LYS B 1 47 ? 34.505 -10.112 53.179 1.00 16.30 47 LYS B N 1
ATOM 2012 C CA . LYS B 1 47 ? 34.247 -8.906 52.416 1.00 17.21 47 LYS B CA 1
ATOM 2013 C C . LYS B 1 47 ? 35.566 -8.275 51.989 1.00 17.69 47 LYS B C 1
ATOM 2014 O O . LYS B 1 47 ? 36.594 -8.473 52.639 1.00 19.46 47 LYS B O 1
ATOM 2020 N N . PRO B 1 48 ? 35.570 -7.535 50.875 1.00 16.83 48 PRO B N 1
ATOM 2021 C CA . PRO B 1 48 ? 34.416 -7.267 50.012 1.00 15.95 48 PRO B CA 1
ATOM 2022 C C . PRO B 1 48 ? 34.055 -8.491 49.175 1.00 14.27 48 PRO B C 1
ATOM 2023 O O . PRO B 1 48 ? 34.937 -9.204 48.698 1.00 15.01 48 PRO B O 1
ATOM 2027 N N . LYS B 1 49 ? 32.761 -8.746 49.009 1.00 13.35 49 LYS B N 1
ATOM 2028 C CA . LYS B 1 49 ? 32.335 -9.874 48.196 1.00 12.10 49 LYS B CA 1
ATOM 2029 C C . LYS B 1 49 ? 32.832 -9.700 46.772 1.00 13.12 49 LYS B C 1
ATOM 2030 O O . LYS B 1 49 ? 32.552 -8.689 46.127 1.00 13.43 49 LYS B O 1
ATOM 2036 N N . PRO B 1 50 ? 33.593 -10.675 46.266 1.00 11.42 50 PRO B N 1
ATOM 2037 C CA . PRO B 1 50 ? 34.115 -10.575 44.906 1.00 11.95 50 PRO B CA 1
ATOM 2038 C C . PRO B 1 50 ? 33.121 -11.070 43.872 1.00 12.51 50 PRO B C 1
ATOM 2039 O O . PRO B 1 50 ? 32.097 -11.656 44.209 1.00 13.75 50 PRO B O 1
ATOM 2043 N N . THR B 1 51 ? 33.415 -10.800 42.608 1.00 13.03 51 THR B N 1
ATOM 2044 C CA . THR B 1 51 ? 32.593 -11.296 41.527 1.00 13.50 51 THR B CA 1
ATOM 2045 C C . THR B 1 51 ? 33.322 -12.429 40.826 1.00 12.13 51 THR B C 1
ATOM 2046 O O . THR B 1 51 ? 34.539 -12.364 40.630 1.00 13.70 51 THR B O 1
ATOM 2050 N N . TYR B 1 52 ? 32.593 -13.479 40.473 1.00 10.53 52 TYR B N 1
ATOM 2051 C CA . TYR B 1 52 ? 33.212 -14.618 39.817 1.00 11.02 52 TYR B CA 1
ATOM 2052 C C . TYR B 1 52 ? 33.194 -14.473 38.309 1.00 10.69 52 TYR B C 1
ATOM 2053 O O . TYR B 1 52 ? 32.139 -14.267 37.710 1.00 13.02 52 TYR B O 1
ATOM 2062 N N . SER B 1 53 ? 34.372 -14.569 37.704 1.00 9.58 53 SER B N 1
ATOM 2063 C CA . SER B 1 53 ? 34.505 -14.532 36.254 1.00 10.94 53 SER B CA 1
ATOM 2064 C C . SER B 1 53 ? 34.758 -15.937 35.739 1.00 10.33 53 SER B C 1
ATOM 2065 O O . SER B 1 53 ? 35.714 -16.591 36.152 1.00 12.76 53 SER B O 1
ATOM 2068 N N . TYR B 1 54 ? 33.890 -16.410 34.855 1.00 10.16 54 TYR B N 1
ATOM 2069 C CA . TYR B 1 54 ? 34.010 -17.765 34.334 1.00 10.51 54 TYR B CA 1
ATOM 2070 C C . TYR B 1 54 ? 35.331 -17.988 33.617 1.00 10.60 54 TYR B C 1
ATOM 2071 O O . TYR B 1 54 ? 35.796 -17.145 32.844 1.00 10.04 54 TYR B O 1
ATOM 2080 N N . PHE B 1 55 ? 35.943 -19.133 33.899 1.00 9.06 55 PHE B N 1
ATOM 2081 C CA . PHE B 1 55 ? 37.213 -19.499 33.294 1.00 9.34 55 PHE B CA 1
ATOM 2082 C C . PHE B 1 55 ? 37.025 -20.085 31.906 1.00 8.93 55 PHE B C 1
ATOM 2083 O O . PHE B 1 55 ? 35.997 -20.694 31.601 1.00 8.87 55 PHE B O 1
ATOM 2091 N N . THR B 1 56 ? 38.047 -19.900 31.079 1.00 11.35 56 THR B N 1
ATOM 2092 C CA . THR B 1 56 ? 38.078 -20.429 29.728 1.00 11.32 56 THR B CA 1
ATOM 2093 C C . THR B 1 56 ? 39.478 -20.942 29.416 1.00 11.54 56 THR B C 1
ATOM 2094 O O . THR B 1 56 ? 40.382 -20.837 30.251 1.00 12.80 56 THR B O 1
ATOM 2098 N N . GLY B 1 57 ? 39.652 -21.504 28.226 1.00 11.98 57 GLY B N 1
ATOM 2099 C CA . GLY B 1 57 ? 40.959 -21.980 27.813 1.00 12.73 57 GLY B CA 1
ATOM 2100 C C . GLY B 1 57 ? 41.686 -22.946 28.729 1.00 13.03 57 GLY B C 1
ATOM 2101 O O . GLY B 1 57 ? 41.081 -23.831 29.331 1.00 13.06 57 GLY B O 1
ATOM 2102 N N . LYS B 1 58 ? 42.996 -22.748 28.847 1.00 14.32 58 LYS B N 1
ATOM 2103 C CA . LYS B 1 58 ? 43.850 -23.621 29.646 1.00 14.47 58 LYS B CA 1
ATOM 2104 C C . LYS B 1 58 ? 43.372 -23.751 31.093 1.00 13.08 58 LYS B C 1
ATOM 2105 O O . LYS B 1 58 ? 43.261 -24.862 31.608 1.00 12.34 58 LYS B O 1
ATOM 2111 N N . MET B 1 59 ? 43.112 -22.631 31.759 1.00 13.15 59 MET B N 1
ATOM 2112 C CA . MET B 1 59 ? 42.668 -22.691 33.151 1.00 11.70 59 MET B CA 1
ATOM 2113 C C . MET B 1 59 ? 41.416 -23.550 33.290 1.00 11.61 59 MET B C 1
ATOM 2114 O O . MET B 1 59 ? 41.295 -24.338 34.229 1.00 10.41 59 MET B O 1
ATOM 2119 N N . LEU B 1 60 ? 40.481 -23.395 32.358 1.00 9.30 60 LEU B N 1
ATOM 2120 C CA . LEU B 1 60 ? 39.258 -24.187 32.396 1.00 10.34 60 LEU B CA 1
ATOM 2121 C C . LEU B 1 60 ? 39.573 -25.678 32.292 1.00 9.24 60 LEU B C 1
ATOM 2122 O O . LEU B 1 60 ? 39.037 -26.488 33.047 1.00 9.51 60 LEU B O 1
ATOM 2127 N N . ASN B 1 61 ? 40.447 -26.038 31.358 1.00 10.49 61 ASN B N 1
ATOM 2128 C CA . ASN B 1 61 ? 40.811 -27.438 31.181 1.00 11.62 61 ASN B CA 1
ATOM 2129 C C . ASN B 1 61 ? 41.544 -27.990 32.402 1.00 10.51 61 ASN B C 1
ATOM 2130 O O . ASN B 1 61 ? 41.274 -29.112 32.832 1.00 11.68 61 ASN B O 1
ATOM 2135 N N . ASP B 1 62 ? 42.465 -27.209 32.960 1.00 11.53 62 ASP B N 1
ATOM 2136 C CA . ASP B 1 62 ? 43.216 -27.659 34.134 1.00 10.92 62 ASP B CA 1
ATOM 2137 C C . ASP B 1 62 ? 42.292 -27.875 35.335 1.00 10.48 62 ASP B C 1
ATOM 2138 O O . ASP B 1 62 ? 42.414 -28.871 36.051 1.00 10.40 62 ASP B O 1
ATOM 2143 N N . LEU B 1 63 ? 41.372 -26.942 35.555 1.00 8.08 63 LEU B N 1
ATOM 2144 C CA . LEU B 1 63 ? 40.439 -27.052 36.674 1.00 7.92 63 LEU B CA 1
ATOM 2145 C C . LEU B 1 63 ? 39.462 -28.210 36.486 1.00 7.89 63 LEU B C 1
ATOM 2146 O O . LEU B 1 63 ? 39.128 -28.910 37.441 1.00 8.60 63 LEU B O 1
ATOM 2151 N N . ASP B 1 64 ? 39.001 -28.420 35.258 1.00 7.32 64 ASP B N 1
ATOM 2152 C CA . ASP B 1 64 ? 38.060 -29.502 35.005 1.00 8.20 64 ASP B CA 1
ATOM 2153 C C . ASP B 1 64 ? 38.668 -30.846 35.380 1.00 8.45 64 ASP B C 1
ATOM 2154 O O . ASP B 1 64 ? 37.961 -31.767 35.787 1.00 10.12 64 ASP B O 1
ATOM 2159 N N . LYS B 1 65 ? 39.985 -30.954 35.245 1.00 9.34 65 LYS B N 1
ATOM 2160 C CA . LYS B 1 65 ? 40.670 -32.186 35.596 1.00 10.87 65 LYS B CA 1
ATOM 2161 C C . LYS B 1 65 ? 41.047 -32.231 37.082 1.00 10.49 65 LYS B C 1
ATOM 2162 O O . LYS B 1 65 ? 40.603 -33.115 37.819 1.00 12.25 65 LYS B O 1
ATOM 2168 N N . HIS B 1 66 ? 41.843 -31.259 37.514 1.00 9.78 66 HIS B N 1
ATOM 2169 C CA . HIS B 1 66 ? 42.385 -31.238 38.879 1.00 9.34 66 HIS B CA 1
ATOM 2170 C C . HIS B 1 66 ? 41.366 -30.824 39.943 1.00 9.59 66 HIS B C 1
ATOM 2171 O O . HIS B 1 66 ? 41.509 -31.200 41.105 1.00 8.31 66 HIS B O 1
ATOM 2178 N N . TRP B 1 67 ? 40.376 -30.023 39.564 1.00 7.06 67 TRP B N 1
ATOM 2179 C CA . TRP B 1 67 ? 39.316 -29.600 40.481 1.00 8.15 67 TRP B CA 1
ATOM 2180 C C . TRP B 1 67 ? 37.969 -30.024 39.909 1.00 8.08 67 TRP B C 1
ATOM 2181 O O . TRP B 1 67 ? 37.002 -29.262 39.902 1.00 7.94 67 TRP B O 1
ATOM 2192 N N . MET B 1 68 ? 37.921 -31.256 39.412 1.00 9.25 68 MET B N 1
ATOM 2193 C CA . MET B 1 68 ? 36.722 -31.768 38.783 1.00 8.47 68 MET B CA 1
ATOM 2194 C C . MET B 1 68 ? 35.499 -31.604 39.685 1.00 8.02 68 MET B C 1
ATOM 2195 O O . MET B 1 68 ? 35.522 -31.978 40.859 1.00 8.66 68 MET B O 1
ATOM 2200 N N . GLN B 1 69 ? 34.449 -30.999 39.139 1.00 6.76 69 GLN B N 1
ATOM 2201 C CA . GLN B 1 69 ? 33.204 -30.809 39.882 1.00 7.02 69 GLN B CA 1
ATOM 2202 C C . GLN B 1 69 ? 32.356 -32.068 39.760 1.00 7.33 69 GLN B C 1
ATOM 2203 O O . GLN B 1 69 ? 31.486 -32.183 38.901 1.00 8.17 69 GLN B O 1
ATOM 2209 N N . LEU B 1 70 ? 32.649 -33.013 40.647 1.00 8.74 70 LEU B N 1
ATOM 2210 C CA . LEU B 1 70 ? 32.083 -34.361 40.629 1.00 8.51 70 LEU B CA 1
ATOM 2211 C C . LEU B 1 70 ? 30.558 -34.416 40.662 1.00 8.65 70 LEU B C 1
ATOM 2212 O O . LEU B 1 70 ? 29.975 -35.349 40.120 1.00 9.49 70 LEU B O 1
ATOM 2217 N N . LYS B 1 71 ? 29.908 -33.450 41.297 1.00 10.66 71 LYS B N 1
ATOM 2218 C CA . LYS B 1 71 ? 28.455 -33.504 41.426 1.00 10.54 71 LYS B CA 1
ATOM 2219 C C . LYS B 1 71 ? 27.733 -33.093 40.147 1.00 10.61 71 LYS B C 1
ATOM 2220 O O . LYS B 1 71 ? 26.537 -33.344 40.009 1.00 11.60 71 LYS B O 1
ATOM 2226 N N . PHE B 1 72 ? 28.450 -32.507 39.195 1.00 8.34 72 PHE B N 1
ATOM 2227 C CA . PHE B 1 72 ? 27.772 -31.981 38.014 1.00 8.94 72 PHE B CA 1
ATOM 2228 C C . PHE B 1 72 ? 28.226 -32.597 36.716 1.00 9.31 72 PHE B C 1
ATOM 2229 O O . PHE B 1 72 ? 29.357 -33.060 36.579 1.00 11.06 72 PHE B O 1
ATOM 2237 N N . GLU B 1 73 ? 27.315 -32.581 35.747 1.00 10.61 73 GLU B N 1
ATOM 2238 C CA . GLU B 1 73 ? 27.636 -33.031 34.410 1.00 12.01 73 GLU B CA 1
ATOM 2239 C C . GLU B 1 73 ? 28.800 -32.198 33.875 1.00 12.18 73 GLU B C 1
ATOM 2240 O O . GLU B 1 73 ? 28.954 -31.034 34.255 1.00 12.25 73 GLU B O 1
ATOM 2246 N N . GLN B 1 74 ? 29.612 -32.776 32.999 1.00 11.51 74 GLN B N 1
ATOM 2247 C CA . GLN B 1 74 ? 30.769 -32.063 32.472 1.00 10.74 74 GLN B CA 1
ATOM 2248 C C . GLN B 1 74 ? 30.383 -30.747 31.780 1.00 11.02 74 GLN B C 1
ATOM 2249 O O . GLN B 1 74 ? 31.016 -29.717 32.010 1.00 11.05 74 GLN B O 1
ATOM 2255 N N . ASP B 1 75 ? 29.363 -30.780 30.926 1.00 10.79 75 ASP B N 1
ATOM 2256 C CA . ASP B 1 75 ? 28.953 -29.568 30.221 1.00 11.03 75 ASP B CA 1
ATOM 2257 C C . ASP B 1 75 ? 28.529 -28.464 31.194 1.00 10.43 75 ASP B C 1
ATOM 2258 O O . ASP B 1 75 ? 28.982 -27.324 31.086 1.00 9.06 75 ASP B O 1
ATOM 2263 N N . TYR B 1 76 ? 27.663 -28.800 32.143 1.00 9.33 76 TYR B N 1
ATOM 2264 C CA . TYR B 1 76 ? 27.210 -27.811 33.116 1.00 8.90 76 TYR B CA 1
ATOM 2265 C C . TYR B 1 76 ? 28.378 -27.315 33.963 1.00 8.92 76 TYR B C 1
ATOM 2266 O O . TYR B 1 76 ? 28.472 -26.129 34.278 1.00 8.95 76 TYR B O 1
ATOM 2275 N N . GLY B 1 77 ? 29.274 -28.230 34.319 1.00 8.79 77 GLY B N 1
ATOM 2276 C CA . GLY B 1 77 ? 30.428 -27.851 35.114 1.00 7.20 77 GLY B CA 1
ATOM 2277 C C . GLY B 1 77 ? 31.356 -26.881 34.405 1.00 6.83 77 GLY B C 1
ATOM 2278 O O . GLY B 1 77 ? 31.830 -25.914 34.999 1.00 7.40 77 GLY B O 1
ATOM 2279 N N . ARG B 1 78 ? 31.600 -27.120 33.120 1.00 8.28 78 ARG B N 1
ATOM 2280 C CA . ARG B 1 78 ? 32.499 -26.271 32.347 1.00 8.17 78 ARG B CA 1
ATOM 2281 C C . ARG B 1 78 ? 31.844 -24.950 31.940 1.00 9.19 78 ARG B C 1
ATOM 2282 O O . ARG B 1 78 ? 32.537 -23.967 31.690 1.00 10.16 78 ARG B O 1
ATOM 2290 N N . THR B 1 79 ? 30.515 -24.930 31.888 1.00 9.81 79 THR B N 1
ATOM 2291 C CA . THR B 1 79 ? 29.771 -23.742 31.453 1.00 11.27 79 THR B CA 1
ATOM 2292 C C . THR B 1 79 ? 29.366 -22.845 32.622 1.00 9.91 79 THR B C 1
ATOM 2293 O O . THR B 1 79 ? 29.659 -21.645 32.622 1.00 10.34 79 THR B O 1
ATOM 2297 N N . GLU B 1 80 ? 28.689 -23.423 33.610 1.00 8.76 80 GLU B N 1
ATOM 2298 C CA . GLU B 1 80 ? 28.200 -22.651 34.752 1.00 9.16 80 GLU B CA 1
ATOM 2299 C C . GLU B 1 80 ? 29.174 -22.673 35.930 1.00 7.61 80 GLU B C 1
ATOM 2300 O O . GLU B 1 80 ? 29.038 -21.875 36.859 1.00 8.67 80 GLU B O 1
ATOM 2306 N N . GLN B 1 81 ? 30.141 -23.589 35.894 1.00 6.86 81 GLN B N 1
ATOM 2307 C CA . GLN B 1 81 ? 31.181 -23.679 36.934 1.00 7.64 81 GLN B CA 1
ATOM 2308 C C . GLN B 1 81 ? 30.611 -23.403 38.334 1.00 7.08 81 GLN B C 1
ATOM 2309 O O . GLN B 1 81 ? 31.150 -22.595 39.090 1.00 7.52 81 GLN B O 1
ATOM 2315 N N . PRO B 1 82 ? 29.553 -24.132 38.719 1.00 6.60 82 PRO B N 1
ATOM 2316 C CA . PRO B 1 82 ? 28.895 -23.952 40.017 1.00 6.54 82 PRO B CA 1
ATOM 2317 C C . PRO B 1 82 ? 29.753 -24.104 41.269 1.00 8.08 82 PRO B C 1
ATOM 2318 O O . PRO B 1 82 ? 29.653 -23.288 42.187 1.00 7.92 82 PRO B O 1
ATOM 2322 N N . SER B 1 83 ? 30.577 -25.144 41.322 1.00 7.00 83 SER B N 1
ATOM 2323 C CA . SER B 1 83 ? 31.394 -25.384 42.509 1.00 7.55 83 SER B CA 1
ATOM 2324 C C . SER B 1 83 ? 32.572 -24.425 42.591 1.00 8.03 83 SER B C 1
ATOM 2325 O O . SER B 1 83 ? 32.897 -23.929 43.672 1.00 7.16 83 SER B O 1
ATOM 2328 N N . TRP B 1 84 ? 33.220 -24.156 41.462 1.00 7.31 84 TRP B N 1
ATOM 2329 C CA . TRP B 1 84 ? 34.328 -23.206 41.472 1.00 6.81 84 TRP B CA 1
ATOM 2330 C C . TRP B 1 84 ? 33.835 -21.833 41.904 1.00 6.51 84 TRP B C 1
ATOM 2331 O O . TRP B 1 84 ? 34.493 -21.142 42.679 1.00 7.21 84 TRP B O 1
ATOM 2342 N N . LYS B 1 85 ? 32.647 -21.462 41.436 1.00 5.75 85 LYS B N 1
ATOM 2343 C CA . LYS B 1 85 ? 32.077 -20.165 41.792 1.00 6.94 85 LYS B CA 1
ATOM 2344 C C . LYS B 1 85 ? 31.777 -20.086 43.286 1.00 7.06 85 LYS B C 1
ATOM 2345 O O . LYS B 1 85 ? 32.138 -19.111 43.946 1.00 7.97 85 LYS B O 1
ATOM 2351 N N . TYR B 1 86 ? 31.114 -21.109 43.814 1.00 7.29 86 TYR B N 1
ATOM 2352 C CA . TYR B 1 86 ? 30.774 -21.146 45.234 1.00 6.89 86 TYR B CA 1
ATOM 2353 C C . TYR B 1 86 ? 32.035 -21.109 46.099 1.00 7.18 86 TYR B C 1
ATOM 2354 O O . TYR B 1 86 ? 32.127 -20.347 47.065 1.00 6.80 86 TYR B O 1
ATOM 2363 N N . GLN B 1 87 ? 33.013 -21.930 45.737 1.00 7.19 87 GLN B N 1
ATOM 2364 C CA . GLN B 1 87 ? 34.263 -21.983 46.483 1.00 6.66 87 GLN B CA 1
ATOM 2365 C C . GLN B 1 87 ? 34.991 -20.637 46.458 1.00 7.19 87 GLN B C 1
ATOM 2366 O O . GLN B 1 87 ? 35.593 -20.231 47.453 1.00 8.44 87 GLN B O 1
ATOM 2372 N N . TYR B 1 88 ? 34.934 -19.943 45.326 1.00 6.46 88 TYR B N 1
ATOM 2373 C CA . TYR B 1 88 ? 35.593 -18.652 45.213 1.00 6.26 88 TYR B CA 1
ATOM 2374 C C . TYR B 1 88 ? 34.922 -17.605 46.097 1.00 7.07 88 TYR B C 1
ATOM 2375 O O . TYR B 1 88 ? 35.586 -16.891 46.847 1.00 7.95 88 TYR B O 1
ATOM 2384 N N . ILE B 1 89 ? 33.598 -17.529 46.018 1.00 7.39 89 ILE B N 1
ATOM 2385 C CA . ILE B 1 89 ? 32.852 -16.553 46.805 1.00 7.42 89 ILE B CA 1
ATOM 2386 C C . ILE B 1 89 ? 32.964 -16.829 48.302 1.00 7.18 89 ILE B C 1
ATOM 2387 O O . ILE B 1 89 ? 33.108 -15.907 49.101 1.00 7.93 89 ILE B O 1
ATOM 2392 N N . LYS B 1 90 ? 32.931 -18.102 48.674 1.00 6.42 90 LYS B N 1
ATOM 2393 C CA . LYS B 1 90 ? 32.962 -18.475 50.085 1.00 6.90 90 LYS B CA 1
ATOM 2394 C C . LYS B 1 90 ? 34.373 -18.459 50.675 1.00 7.52 90 LYS B C 1
ATOM 2395 O O . LYS B 1 90 ? 34.552 -18.086 51.836 1.00 8.63 90 LYS B O 1
ATOM 2401 N N . HIS B 1 91 ? 35.375 -18.846 49.892 1.00 7.43 91 HIS B N 1
ATOM 2402 C CA . HIS B 1 91 ? 36.735 -18.940 50.439 1.00 7.54 91 HIS B CA 1
ATOM 2403 C C . HIS B 1 91 ? 37.730 -18.036 49.727 1.00 7.11 91 HIS B C 1
ATOM 2404 O O . HIS B 1 91 ? 38.569 -17.412 50.372 1.00 7.90 91 HIS B O 1
ATOM 2411 N N . GLY B 1 92 ? 37.661 -17.984 48.402 1.00 8.23 92 GLY B N 1
ATOM 2412 C CA . GLY B 1 92 ? 38.590 -17.133 47.673 1.00 7.94 92 GLY B CA 1
ATOM 2413 C C . GLY B 1 92 ? 38.473 -15.686 48.114 1.00 7.45 92 GLY B C 1
ATOM 2414 O O . GLY B 1 92 ? 39.432 -14.913 48.047 1.00 8.43 92 GLY B O 1
ATOM 2415 N N . SER B 1 93 ? 37.285 -15.324 48.585 1.00 7.47 93 SER B N 1
ATOM 2416 C CA . SER B 1 93 ? 37.015 -13.961 49.035 1.00 7.48 93 SER B CA 1
ATOM 2417 C C . SER B 1 93 ? 37.851 -13.594 50.257 1.00 7.72 93 SER B C 1
ATOM 2418 O O . SER B 1 93 ? 38.025 -12.415 50.564 1.00 8.90 93 SER B O 1
ATOM 2421 N N . CYS B 1 94 ? 38.378 -14.605 50.938 1.00 6.90 94 CYS B N 1
ATOM 2422 C CA . CYS B 1 94 ? 39.117 -14.382 52.169 1.00 7.67 94 CYS B CA 1
ATOM 2423 C C . CYS B 1 94 ? 40.623 -14.198 51.957 1.00 7.88 94 CYS B C 1
ATOM 2424 O O . CYS B 1 94 ? 41.355 -14.012 52.928 1.00 10.32 94 CYS B O 1
ATOM 2427 N N . CYS B 1 95 ? 41.086 -14.233 50.711 1.00 8.32 95 CYS B N 1
ATOM 2428 C CA . CYS B 1 95 ? 42.520 -14.035 50.435 1.00 9.21 95 CYS B CA 1
ATOM 2429 C C . CYS B 1 95 ? 42.739 -13.162 49.195 1.00 10.51 95 CYS B C 1
ATOM 2430 O O . CYS B 1 95 ? 43.591 -13.459 48.354 1.00 12.51 95 CYS B O 1
ATOM 2433 N N . GLN B 1 96 ? 42.009 -12.055 49.120 1.00 10.62 96 GLN B N 1
ATOM 2434 C CA . GLN B 1 96 ? 42.078 -11.162 47.967 1.00 10.89 96 GLN B CA 1
ATOM 2435 C C . GLN B 1 96 ? 43.303 -10.253 47.991 1.00 11.43 96 GLN B C 1
ATOM 2436 O O . GLN B 1 96 ? 43.698 -9.722 46.954 1.00 13.95 96 GLN B O 1
ATOM 2442 N N . LYS B 1 97 ? 43.886 -10.048 49.165 1.00 11.53 97 LYS B N 1
ATOM 2443 C CA . LYS B 1 97 ? 45.073 -9.204 49.266 1.00 12.18 97 LYS B CA 1
ATOM 2444 C C . LYS B 1 97 ? 46.243 -9.808 48.496 1.00 13.07 97 LYS B C 1
ATOM 2445 O O . LYS B 1 97 ? 46.926 -9.116 47.739 1.00 13.99 97 LYS B O 1
ATOM 2451 N N . ARG B 1 98 ? 46.445 -11.110 48.664 1.00 12.82 98 ARG B N 1
ATOM 2452 C CA . ARG B 1 98 ? 47.563 -11.798 48.036 1.00 13.05 98 ARG B CA 1
ATOM 2453 C C . ARG B 1 98 ? 47.204 -12.397 46.686 1.00 12.89 98 ARG B C 1
ATOM 2454 O O . ARG B 1 98 ? 48.044 -12.444 45.787 1.00 14.18 98 ARG B O 1
ATOM 2462 N N . TYR B 1 99 ? 45.963 -12.843 46.525 1.00 13.05 99 TYR B N 1
ATOM 2463 C CA . TYR B 1 99 ? 45.610 -13.518 45.293 1.00 13.12 99 TYR B CA 1
ATOM 2464 C C . TYR B 1 99 ? 44.328 -13.012 44.676 1.00 15.13 99 TYR B C 1
ATOM 2465 O O . TYR B 1 99 ? 43.325 -12.812 45.364 1.00 19.19 99 TYR B O 1
ATOM 2474 N N . ASN B 1 100 ? 44.371 -12.794 43.366 1.00 13.50 100 ASN B N 1
ATOM 2475 C CA . ASN B 1 100 ? 43.170 -12.459 42.628 1.00 13.88 100 ASN B CA 1
ATOM 2476 C C . ASN B 1 100 ? 42.487 -13.759 42.226 1.00 12.66 100 ASN B C 1
ATOM 2477 O O . ASN B 1 100 ? 42.984 -14.833 42.562 1.00 11.71 100 ASN B O 1
ATOM 2482 N N . GLN B 1 101 ? 41.367 -13.697 41.518 1.00 12.06 101 GLN B N 1
ATOM 2483 C CA . GLN B 1 101 ? 40.677 -14.938 41.171 1.00 10.38 101 GLN B CA 1
ATOM 2484 C C . GLN B 1 101 ? 41.581 -15.905 40.400 1.00 11.50 101 GLN B C 1
ATOM 2485 O O . GLN B 1 101 ? 41.634 -17.097 40.707 1.00 9.87 101 GLN B O 1
ATOM 2491 N N . ASN B 1 102 ? 42.281 -15.394 39.394 1.00 11.83 102 ASN B N 1
ATOM 2492 C CA . ASN B 1 102 ? 43.134 -16.240 38.577 1.00 13.25 102 ASN B CA 1
ATOM 2493 C C . ASN B 1 102 ? 44.290 -16.839 39.374 1.00 12.34 102 ASN B C 1
ATOM 2494 O O . ASN B 1 102 ? 44.561 -18.036 39.265 1.00 11.73 102 ASN B O 1
ATOM 2499 N N . THR B 1 103 ? 44.970 -16.023 40.173 1.00 12.45 103 THR B N 1
ATOM 2500 C CA . THR B 1 103 ? 46.112 -16.523 40.938 1.00 12.21 103 THR B CA 1
ATOM 2501 C C . THR B 1 103 ? 45.671 -17.417 42.098 1.00 10.53 103 THR B C 1
ATOM 2502 O O . THR B 1 103 ? 46.432 -18.270 42.553 1.00 11.43 103 THR B O 1
ATOM 2506 N N . TYR B 1 104 ? 44.445 -17.225 42.576 1.00 8.93 104 TYR B N 1
ATOM 2507 C CA . TYR B 1 104 ? 43.917 -18.064 43.649 1.00 8.11 104 TYR B CA 1
ATOM 2508 C C . TYR B 1 104 ? 43.708 -19.494 43.152 1.00 8.16 104 TYR B C 1
ATOM 2509 O O . TYR B 1 104 ? 44.136 -20.459 43.796 1.00 8.21 104 TYR B O 1
ATOM 2518 N N . PHE B 1 105 ? 43.054 -19.630 42.004 1.00 8.49 105 PHE B N 1
ATOM 2519 C CA . PHE B 1 105 ? 42.844 -20.945 41.432 1.00 7.15 105 PHE B CA 1
ATOM 2520 C C . PHE B 1 105 ? 44.163 -21.523 40.936 1.00 8.82 105 PHE B C 1
ATOM 2521 O O . PHE B 1 105 ? 44.400 -22.728 41.025 1.00 9.10 105 PHE B O 1
ATOM 2529 N N . GLY B 1 106 ? 45.029 -20.649 40.436 1.00 8.54 106 GLY B N 1
ATOM 2530 C CA . GLY B 1 106 ? 46.329 -21.099 39.972 1.00 9.95 106 GLY B CA 1
ATOM 2531 C C . GLY B 1 106 ? 47.119 -21.655 41.143 1.00 8.78 106 GLY B C 1
ATOM 2532 O O . GLY B 1 106 ? 47.857 -22.635 41.003 1.00 8.37 106 GLY B O 1
ATOM 2533 N N . LEU B 1 107 ? 46.971 -21.021 42.302 1.00 8.00 107 LEU B N 1
ATOM 2534 C CA . LEU B 1 107 ? 47.663 -21.473 43.503 1.00 8.39 107 LEU B CA 1
ATOM 2535 C C . LEU B 1 107 ? 47.150 -22.838 43.941 1.00 9.25 107 LEU B C 1
ATOM 2536 O O . LEU B 1 107 ? 47.923 -23.691 44.362 1.00 9.89 107 LEU B O 1
ATOM 2541 N N . ALA B 1 108 ? 45.840 -23.046 43.843 1.00 8.73 108 ALA B N 1
ATOM 2542 C CA . ALA B 1 108 ? 45.272 -24.332 44.213 1.00 6.96 108 ALA B CA 1
ATOM 2543 C C . ALA B 1 108 ? 45.858 -25.438 43.345 1.00 9.08 108 ALA B C 1
ATOM 2544 O O . ALA B 1 108 ? 46.185 -26.519 43.836 1.00 9.32 108 ALA B O 1
ATOM 2546 N N . LEU B 1 109 ? 45.997 -25.155 42.053 1.00 8.93 109 LEU B N 1
ATOM 2547 C CA . LEU B 1 109 ? 46.576 -26.115 41.120 1.00 10.38 109 LEU B CA 1
ATOM 2548 C C . LEU B 1 109 ? 48.042 -26.382 41.460 1.00 12.42 109 LEU B C 1
A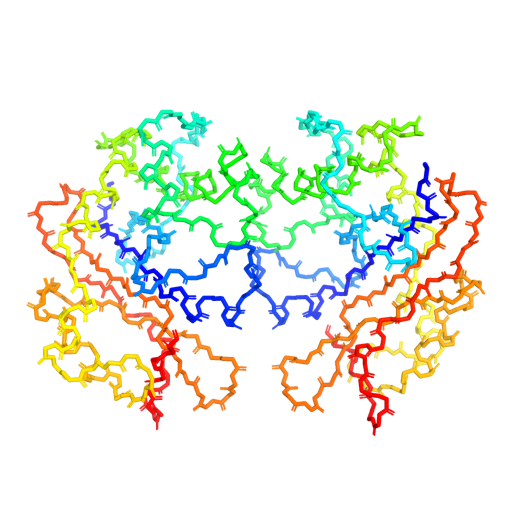TOM 2549 O O . LEU B 1 109 ? 48.502 -27.522 41.396 1.00 12.66 109 LEU B O 1
ATOM 2554 N N . ARG B 1 110 ? 48.763 -25.328 41.831 1.00 12.28 110 ARG B N 1
ATOM 2555 C CA . ARG B 1 110 ? 50.178 -25.448 42.181 1.00 14.76 110 ARG B CA 1
ATOM 2556 C C . ARG B 1 110 ? 50.374 -26.283 43.448 1.00 15.09 110 ARG B C 1
ATOM 2557 O O . ARG B 1 110 ? 51.233 -27.166 43.488 1.00 16.40 110 ARG B O 1
ATOM 2565 N N . LEU B 1 111 ? 49.581 -26.007 44.479 1.00 13.35 111 LEU B N 1
ATOM 2566 C CA . LEU B 1 111 ? 49.701 -26.744 45.734 1.00 12.55 111 LEU B CA 1
ATOM 2567 C C . LEU B 1 111 ? 49.334 -28.213 45.548 1.00 14.04 111 LEU B C 1
ATOM 2568 O O . LEU B 1 111 ? 49.942 -29.091 46.164 1.00 14.79 111 LEU B O 1
ATOM 2573 N N . LYS B 1 112 ? 48.345 -28.485 44.703 1.00 12.96 112 LYS B N 1
ATOM 2574 C CA . LYS B 1 112 ? 47.970 -29.866 44.430 1.00 14.63 112 LYS B CA 1
ATOM 2575 C C . LYS B 1 112 ? 49.128 -30.591 43.767 1.00 16.17 112 LYS B C 1
ATOM 2576 O O . LYS B 1 112 ? 49.337 -31.785 43.983 1.00 17.03 112 LYS B O 1
ATOM 2582 N N . ASP B 1 113 ? 49.895 -29.850 42.974 1.00 17.96 113 ASP B N 1
ATOM 2583 C CA . ASP B 1 113 ? 51.033 -30.419 42.260 1.00 19.42 113 ASP B CA 1
ATOM 2584 C C . ASP B 1 113 ? 52.281 -30.467 43.134 1.00 20.37 113 ASP B C 1
ATOM 2585 O O . ASP B 1 113 ? 53.386 -30.717 42.648 1.00 20.80 113 ASP B O 1
ATOM 2590 N N . LYS B 1 114 ? 52.105 -30.208 44.423 1.00 20.32 114 LYS B N 1
ATOM 2591 C CA . LYS B 1 114 ? 53.209 -30.272 45.360 1.00 20.20 114 LYS B CA 1
ATOM 2592 C C . LYS B 1 114 ? 53.248 -31.643 46.019 1.00 19.64 114 LYS B C 1
ATOM 2593 O O . LYS B 1 114 ? 54.256 -32.038 46.614 1.00 18.91 114 LYS B O 1
ATOM 2599 N N . PHE B 1 115 ? 52.155 -32.386 45.873 1.00 17.46 115 PHE B N 1
ATOM 2600 C CA . PHE B 1 115 ? 52.060 -33.686 46.509 1.00 17.94 115 PHE B CA 1
ATOM 2601 C C . PHE B 1 115 ? 51.540 -34.769 45.586 1.00 17.01 115 PHE B C 1
ATOM 2602 O O . PHE B 1 115 ? 50.954 -34.521 44.533 1.00 17.28 115 PHE B O 1
ATOM 2610 N N . ASP B 1 116 ? 51.786 -35.992 46.031 1.00 17.62 116 ASP B N 1
ATOM 2611 C CA . ASP B 1 116 ? 51.282 -37.201 45.431 1.00 16.58 116 ASP B CA 1
ATOM 2612 C C . ASP B 1 116 ? 50.905 -38.125 46.567 1.00 15.27 116 ASP B C 1
ATOM 2613 O O . ASP B 1 116 ? 51.548 -39.145 46.805 1.00 15.51 116 ASP B O 1
ATOM 2618 N N . LEU B 1 117 ? 49.905 -37.684 47.325 1.00 14.51 117 LEU B N 1
ATOM 2619 C CA . LEU B 1 117 ? 49.445 -38.372 48.522 1.00 12.88 117 LEU B CA 1
ATOM 2620 C C . LEU B 1 117 ? 49.150 -39.835 48.277 1.00 12.04 117 LEU B C 1
ATOM 2621 O O . LEU B 1 117 ? 49.389 -40.667 49.153 1.00 12.71 117 LEU B O 1
ATOM 2626 N N . LEU B 1 118 ? 48.627 -40.168 47.103 1.00 11.00 118 LEU B N 1
ATOM 2627 C CA . LEU B 1 118 ? 48.337 -41.561 46.817 1.00 11.80 118 LEU B CA 1
ATOM 2628 C C . LEU B 1 118 ? 49.618 -42.387 46.846 1.00 12.90 118 LEU B C 1
ATOM 2629 O O . LEU B 1 118 ? 49.657 -43.468 47.434 1.00 10.75 118 LEU B O 1
ATOM 2634 N N . ARG B 1 119 ? 50.676 -41.856 46.238 1.00 12.83 119 ARG B N 1
ATOM 2635 C CA . ARG B 1 119 ? 51.963 -42.541 46.223 1.00 14.62 119 ARG B CA 1
ATOM 2636 C C . ARG B 1 119 ? 52.564 -42.594 47.625 1.00 13.56 119 ARG B C 1
ATOM 2637 O O . ARG B 1 119 ? 53.142 -43.603 48.029 1.00 14.01 119 ARG B O 1
ATOM 2645 N N . THR B 1 120 ? 52.442 -41.495 48.361 1.00 13.41 120 THR B N 1
ATOM 2646 C CA . THR B 1 120 ? 52.946 -41.446 49.728 1.00 13.81 120 THR B CA 1
ATOM 2647 C C . THR B 1 120 ? 52.277 -42.524 50.575 1.00 12.61 120 THR B C 1
ATOM 2648 O O . THR B 1 120 ? 52.940 -43.272 51.297 1.00 13.45 120 THR B O 1
ATOM 2652 N N . LEU B 1 121 ? 50.956 -42.606 50.472 1.00 12.63 121 LEU B N 1
ATOM 2653 C CA . LEU B 1 121 ? 50.215 -43.607 51.213 1.00 10.54 121 LEU B CA 1
ATOM 2654 C C . LEU B 1 121 ? 50.660 -45.012 50.810 1.00 11.56 121 LEU B C 1
ATOM 2655 O O . LEU B 1 121 ? 50.835 -45.883 51.659 1.00 11.87 121 LEU B O 1
ATOM 2660 N N . GLN B 1 122 ? 50.869 -45.213 49.514 1.00 12.14 122 GLN B N 1
ATOM 2661 C CA . GLN B 1 122 ? 51.299 -46.510 48.987 1.00 13.87 122 GLN B CA 1
ATOM 2662 C C . GLN B 1 122 ? 52.642 -46.947 49.584 1.00 13.62 122 GLN B C 1
ATOM 2663 O O . GLN B 1 12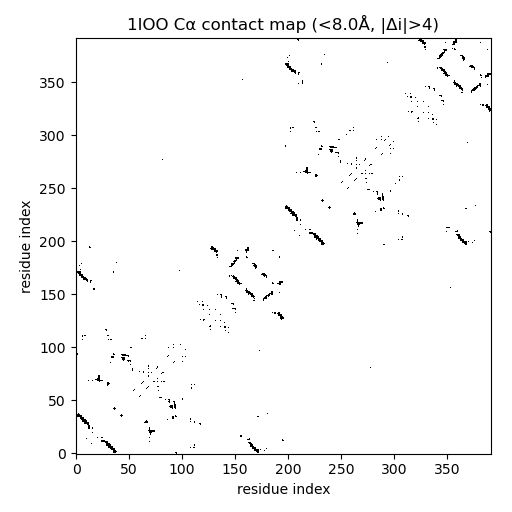2 ? 52.831 -48.117 49.928 1.00 13.65 122 GLN B O 1
ATOM 2669 N N . THR B 1 123 ? 53.574 -46.008 49.700 1.00 13.29 123 THR B N 1
ATOM 2670 C CA . THR B 1 123 ? 54.874 -46.311 50.265 1.00 14.81 123 THR B CA 1
ATOM 2671 C C . THR B 1 123 ? 54.739 -46.761 51.715 1.00 13.90 123 THR B C 1
ATOM 2672 O O . THR B 1 123 ? 55.586 -47.492 52.229 1.00 14.80 123 THR B O 1
ATOM 2676 N N . HIS B 1 124 ? 53.657 -46.331 52.361 1.00 13.50 124 HIS B N 1
ATOM 2677 C CA . HIS B 1 124 ? 53.397 -46.685 53.751 1.00 13.27 124 HIS B CA 1
ATOM 2678 C C . HIS B 1 124 ? 52.425 -47.855 53.854 1.00 12.88 124 HIS B C 1
ATOM 2679 O O . HIS B 1 124 ? 51.862 -48.118 54.918 1.00 14.27 124 HIS B O 1
ATOM 2686 N N . ARG B 1 125 ? 52.227 -48.538 52.730 1.00 13.53 125 ARG B N 1
ATOM 2687 C CA . ARG B 1 125 ? 51.375 -49.720 52.656 1.00 13.61 125 ARG B CA 1
ATOM 2688 C C . ARG B 1 125 ? 49.902 -49.403 52.890 1.00 13.08 125 ARG B C 1
ATOM 2689 O O . ARG B 1 125 ? 49.133 -50.266 53.314 1.00 13.43 125 ARG B O 1
ATOM 2697 N N . ILE B 1 126 ? 49.512 -48.164 52.617 1.00 11.40 126 ILE B N 1
ATOM 2698 C CA . ILE B 1 126 ? 48.115 -47.766 52.726 1.00 10.79 126 ILE B CA 1
ATOM 2699 C C . ILE B 1 126 ? 47.541 -47.613 51.326 1.00 13.18 126 ILE B C 1
ATOM 2700 O O . ILE B 1 126 ? 47.844 -46.652 50.618 1.00 12.78 126 ILE B O 1
ATOM 2705 N N . ILE B 1 127 ? 46.744 -48.596 50.919 1.00 12.34 127 ILE B N 1
ATOM 2706 C CA . ILE B 1 127 ? 46.228 -48.658 49.559 1.00 12.54 127 ILE B CA 1
ATOM 2707 C C . ILE B 1 127 ? 44.706 -48.774 49.518 1.00 11.62 127 ILE B C 1
ATOM 2708 O O . ILE B 1 127 ? 44.091 -49.388 50.384 1.00 11.61 127 ILE B O 1
ATOM 2713 N N . PRO B 1 128 ? 44.076 -48.164 48.506 1.00 10.44 128 PRO B N 1
ATOM 2714 C CA . PRO B 1 128 ? 42.618 -48.245 48.399 1.00 10.21 128 PRO B CA 1
ATOM 2715 C C . PRO B 1 128 ? 42.157 -49.703 48.314 1.00 11.67 128 PRO B C 1
ATOM 2716 O O . PRO B 1 128 ? 42.797 -50.532 47.658 1.00 12.59 128 PRO B O 1
ATOM 2720 N N . GLY B 1 129 ? 41.054 -50.011 48.987 1.00 11.25 129 GLY B N 1
ATOM 2721 C CA . GLY B 1 129 ? 40.538 -51.367 48.955 1.00 12.07 129 GLY B CA 1
ATOM 2722 C C . GLY B 1 129 ? 40.517 -52.041 50.310 1.00 12.54 129 GLY B C 1
ATOM 2723 O O . GLY B 1 129 ? 40.030 -53.161 50.439 1.00 13.19 129 GLY B O 1
ATOM 2724 N N . SER B 1 130 ? 41.051 -51.366 51.323 1.00 12.37 130 SER B N 1
ATOM 2725 C CA . SER B 1 130 ? 41.081 -51.918 52.676 1.00 13.51 130 SER B CA 1
ATOM 2726 C C . SER B 1 130 ? 40.876 -50.820 53.712 1.00 13.27 130 SER B C 1
ATOM 2727 O O . SER B 1 130 ? 40.603 -49.673 53.360 1.00 11.13 130 SER B O 1
ATOM 2730 N N . SER B 1 131 ? 41.010 -51.175 54.987 1.00 11.90 131 SER B N 1
ATOM 2731 C CA . SER B 1 131 ? 40.826 -50.221 56.081 1.00 11.95 131 SER B CA 1
ATOM 2732 C C . SER B 1 131 ? 42.083 -50.105 56.925 1.00 12.15 131 SER B C 1
ATOM 2733 O O . SER B 1 131 ? 42.804 -51.088 57.122 1.00 13.04 131 SER B O 1
ATOM 2736 N N . TYR B 1 132 ? 42.331 -48.905 57.442 1.00 12.47 132 TYR B N 1
ATOM 2737 C CA . TYR B 1 132 ? 43.543 -48.635 58.211 1.00 12.45 132 TYR B CA 1
ATOM 2738 C C . TYR B 1 132 ? 43.259 -47.795 59.440 1.00 12.45 132 TYR B C 1
ATOM 2739 O O . TYR B 1 132 ? 42.267 -47.071 59.496 1.00 12.96 132 TYR B O 1
ATOM 2748 N N . THR B 1 133 ? 44.134 -47.887 60.434 1.00 13.28 133 THR B N 1
ATOM 2749 C CA . THR B 1 133 ? 43.958 -47.082 61.624 1.00 14.53 133 THR B CA 1
ATOM 2750 C C . THR B 1 133 ? 44.156 -45.617 61.287 1.00 14.47 133 THR B C 1
ATOM 2751 O O . THR B 1 133 ? 44.993 -45.273 60.448 1.00 14.16 133 THR B O 1
ATOM 2755 N N . PHE B 1 134 ? 43.366 -44.752 61.910 1.00 13.61 134 PHE B N 1
ATOM 2756 C CA . PHE B 1 134 ? 43.480 -43.325 61.663 1.00 12.05 134 PHE B CA 1
ATOM 2757 C C . PHE B 1 134 ? 44.927 -42.853 61.832 1.00 12.08 134 PHE B C 1
ATOM 2758 O O . PHE B 1 134 ? 45.452 -42.118 60.999 1.00 11.80 134 PHE B O 1
ATOM 2766 N N . GLN B 1 135 ? 45.567 -43.293 62.910 1.00 11.97 135 GLN B N 1
ATOM 2767 C CA . GLN B 1 135 ? 46.935 -42.886 63.207 1.00 12.17 135 GLN B CA 1
ATOM 2768 C C . GLN B 1 135 ? 47.894 -43.219 62.067 1.00 11.35 135 GLN B C 1
ATOM 2769 O O . GLN B 1 135 ? 48.796 -42.435 61.769 1.00 11.02 135 GLN B O 1
ATOM 2775 N N . ASP B 1 136 ? 47.715 -44.382 61.446 1.00 11.11 136 ASP B N 1
ATOM 2776 C CA . ASP B 1 136 ? 48.582 -44.784 60.336 1.00 10.88 136 ASP B CA 1
ATOM 2777 C C . ASP B 1 136 ? 48.425 -43.841 59.144 1.00 10.94 136 ASP B C 1
ATOM 2778 O O . ASP B 1 136 ? 49.413 -43.456 58.519 1.00 10.12 136 ASP B O 1
ATOM 2783 N N . ILE B 1 137 ? 47.188 -43.474 58.825 1.00 10.37 137 ILE B N 1
ATOM 2784 C CA . ILE B 1 137 ? 46.949 -42.547 57.719 1.00 9.76 137 ILE B CA 1
ATOM 2785 C C . ILE B 1 137 ? 47.555 -41.179 58.037 1.00 9.37 137 ILE B C 1
ATOM 2786 O O . ILE B 1 137 ? 48.270 -40.595 57.223 1.00 9.00 137 ILE B O 1
ATOM 2791 N N . PHE B 1 138 ? 47.278 -40.691 59.241 1.00 8.74 138 PHE B N 1
ATOM 2792 C CA . PHE B 1 138 ? 47.799 -39.411 59.698 1.00 8.04 138 PHE B CA 1
ATOM 2793 C C . PHE B 1 138 ? 49.329 -39.381 59.627 1.00 8.96 138 PHE B C 1
ATOM 2794 O O . PHE B 1 138 ? 49.921 -38.437 59.089 1.00 8.81 138 PHE B O 1
ATOM 2802 N N . ASP B 1 139 ? 49.961 -40.423 60.161 1.00 9.18 139 ASP B N 1
ATOM 2803 C CA . ASP B 1 139 ? 51.421 -40.509 60.171 1.00 11.38 139 ASP B CA 1
ATOM 2804 C C . ASP B 1 139 ? 51.995 -40.497 58.756 1.00 10.60 139 ASP B C 1
ATOM 2805 O O . ASP B 1 139 ? 52.986 -39.818 58.491 1.00 12.22 139 ASP B O 1
ATOM 2810 N N . ALA B 1 140 ? 51.377 -41.251 57.854 1.00 9.87 140 ALA B N 1
ATOM 2811 C CA . ALA B 1 140 ? 51.841 -41.319 56.473 1.00 10.39 140 ALA B CA 1
ATOM 2812 C C . ALA B 1 140 ? 51.778 -39.945 55.800 1.00 9.66 140 ALA B C 1
ATOM 2813 O O . ALA B 1 140 ? 52.737 -39.505 55.166 1.00 10.40 140 ALA B O 1
ATOM 2815 N N . ILE B 1 141 ? 50.653 -39.256 55.952 1.00 8.78 141 ILE B N 1
ATOM 2816 C CA . ILE B 1 141 ? 50.508 -37.950 55.328 1.00 8.93 141 ILE B CA 1
ATOM 2817 C C . ILE B 1 141 ? 51.445 -36.920 55.956 1.00 9.59 141 ILE B C 1
ATOM 2818 O O . ILE B 1 141 ? 52.002 -36.078 55.258 1.00 9.36 141 ILE B O 1
ATOM 2823 N N . LYS B 1 142 ? 51.642 -37.001 57.267 1.00 8.78 142 LYS B N 1
ATOM 2824 C CA . LYS B 1 142 ? 52.489 -36.031 57.951 1.00 8.08 142 LYS B CA 1
ATOM 2825 C C . LYS B 1 142 ? 53.936 -36.076 57.449 1.00 9.68 142 LYS B C 1
ATOM 2826 O O . LYS B 1 142 ? 54.654 -35.083 57.539 1.00 9.60 142 LYS B O 1
ATOM 2832 N N . THR B 1 143 ? 54.368 -37.213 56.918 1.00 9.86 143 THR B N 1
ATOM 2833 C CA . THR B 1 143 ? 55.740 -37.293 56.418 1.00 10.19 143 THR B CA 1
ATOM 2834 C C . THR B 1 143 ? 55.969 -36.314 55.263 1.00 11.84 143 THR B C 1
ATOM 2835 O O . THR B 1 143 ? 57.105 -35.915 55.004 1.00 13.09 143 THR B O 1
ATOM 2839 N N . VAL B 1 144 ? 54.898 -35.923 54.574 1.00 10.60 144 VAL B N 1
ATOM 2840 C CA . VAL B 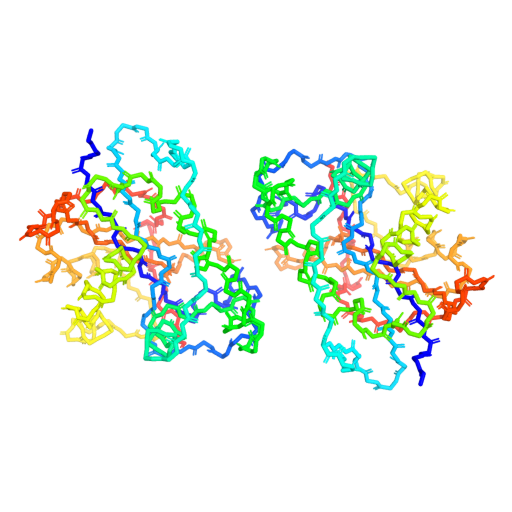1 144 ? 55.031 -34.980 53.462 1.00 9.93 144 VAL B CA 1
ATOM 2841 C C . VAL B 1 144 ? 54.406 -33.620 53.782 1.00 9.58 144 VAL B C 1
ATOM 2842 O O . VAL B 1 144 ? 54.844 -32.594 53.252 1.00 10.35 144 VAL B O 1
ATOM 2846 N N . SER B 1 145 ? 53.383 -33.596 54.631 1.00 9.27 145 SER B N 1
ATOM 2847 C CA . SER B 1 145 ? 52.792 -32.317 55.009 1.00 9.70 145 SER B CA 1
ATOM 2848 C C . SER B 1 145 ? 53.683 -31.608 56.028 1.00 11.03 145 SER B C 1
ATOM 2849 O O . SER B 1 145 ? 53.607 -30.391 56.200 1.00 12.11 145 SER B O 1
ATOM 2852 N N . GLN B 1 146 ? 54.548 -32.394 56.667 1.00 9.79 146 GLN B N 1
ATOM 2853 C CA . GLN B 1 146 ? 55.503 -31.922 57.679 1.00 11.60 146 GLN B CA 1
ATOM 2854 C C . GLN B 1 146 ? 54.789 -31.502 58.952 1.00 11.66 146 GLN B C 1
ATOM 2855 O O . GLN B 1 146 ? 55.065 -32.032 60.028 1.00 12.10 146 GLN B O 1
ATOM 2861 N N . GLU B 1 147 ? 53.895 -30.525 58.840 1.00 11.36 147 GLU B N 1
ATOM 2862 C CA . GLU B 1 147 ? 53.079 -30.126 59.971 1.00 11.00 147 GLU B CA 1
ATOM 2863 C C . GLU B 1 147 ? 51.824 -31.000 60.006 1.00 11.78 147 GLU B C 1
ATOM 2864 O O . GLU B 1 147 ? 51.569 -31.744 59.060 1.00 12.47 147 GLU B O 1
ATOM 2870 N N . ASN B 1 148 ? 51.043 -30.923 61.077 1.00 12.01 148 ASN B N 1
ATOM 2871 C CA . ASN B 1 148 ? 49.864 -31.783 61.196 1.00 11.13 148 ASN B CA 1
ATOM 2872 C C . ASN B 1 148 ? 48.874 -31.592 60.056 1.00 10.51 148 ASN B C 1
ATOM 2873 O O . ASN B 1 148 ? 48.458 -30.473 59.762 1.00 11.26 148 ASN B O 1
ATOM 2878 N N . PRO B 1 149 ? 48.499 -32.692 59.388 1.00 10.61 149 PRO B N 1
ATOM 2879 C CA . PRO B 1 149 ? 47.522 -32.595 58.306 1.00 9.77 149 PRO B CA 1
ATOM 2880 C C . PRO B 1 149 ? 46.166 -32.827 58.963 1.00 10.52 149 PRO B C 1
ATOM 2881 O O . PRO B 1 149 ? 46.100 -33.138 60.156 1.00 12.09 149 PRO B O 1
ATOM 2885 N N . ASP B 1 150 ? 45.086 -32.658 58.212 1.00 11.44 150 ASP B N 1
ATOM 2886 C CA . ASP B 1 150 ? 43.771 -32.942 58.757 1.00 11.99 150 ASP B CA 1
ATOM 2887 C C . ASP B 1 150 ? 43.109 -34.045 57.964 1.00 12.35 150 ASP B C 1
ATOM 2888 O O . ASP B 1 150 ? 42.817 -33.884 56.782 1.00 13.00 150 ASP B O 1
ATOM 2893 N N . ILE B 1 151 ? 42.946 -35.197 58.602 1.00 11.82 151 ILE B N 1
ATOM 2894 C CA . ILE B 1 151 ? 42.317 -36.343 57.978 1.00 12.02 151 ILE B CA 1
ATOM 2895 C C . ILE B 1 151 ? 40.820 -36.305 58.235 1.00 11.20 151 ILE B C 1
ATOM 2896 O O . ILE B 1 151 ? 40.378 -36.416 59.380 1.00 11.56 151 ILE B O 1
ATOM 2901 N N . LYS B 1 152 ? 40.044 -36.117 57.171 1.00 11.04 152 LYS B N 1
ATOM 2902 C CA . LYS B 1 152 ? 38.591 -35.993 57.292 1.00 11.78 152 LYS B CA 1
ATOM 2903 C C . LYS B 1 152 ? 37.887 -37.252 56.828 1.00 13.23 152 LYS B C 1
ATOM 2904 O O . LYS B 1 152 ? 38.220 -37.815 55.784 1.00 12.00 152 LYS B O 1
ATOM 2910 N N . CYS B 1 153 ? 36.887 -37.675 57.594 1.00 12.07 153 CYS B N 1
ATOM 2911 C CA . CYS B 1 153 ? 36.168 -38.894 57.274 1.00 13.55 153 CYS B CA 1
ATOM 2912 C C . CYS B 1 153 ? 34.703 -38.669 57.033 1.00 14.12 153 CYS B C 1
ATOM 2913 O O . CYS B 1 153 ? 34.091 -37.735 57.547 1.00 14.60 153 CYS B O 1
ATOM 2916 N N . ALA B 1 154 ? 34.158 -39.550 56.207 1.00 13.49 154 ALA B N 1
ATOM 2917 C CA . ALA B 1 154 ? 32.742 -39.636 55.982 1.00 13.42 154 ALA B CA 1
ATOM 2918 C C . ALA B 1 154 ? 32.268 -40.904 56.663 1.00 13.02 154 ALA B C 1
ATOM 2919 O O . ALA B 1 154 ? 33.086 -41.768 56.985 1.00 13.18 154 ALA B O 1
ATOM 2921 N N . GLU B 1 155 ? 30.977 -41.021 56.926 1.00 12.51 155 GLU B N 1
ATOM 2922 C CA . GLU B 1 155 ? 30.474 -42.217 57.581 1.00 13.39 155 GLU B CA 1
ATOM 2923 C C . GLU B 1 155 ? 29.109 -42.578 57.034 1.00 12.86 155 GLU B C 1
ATOM 2924 O O . GLU B 1 155 ? 28.085 -42.153 57.564 1.00 14.60 155 GLU B O 1
ATOM 2930 N N . VAL B 1 156 ? 29.102 -43.353 55.955 1.00 12.29 156 VAL B N 1
ATOM 2931 C CA . VAL B 1 156 ? 27.855 -43.737 55.296 1.00 13.63 156 VAL B CA 1
ATOM 2932 C C . VAL B 1 156 ? 27.082 -44.740 56.129 1.00 13.34 156 VAL B C 1
ATOM 2933 O O . VAL B 1 156 ? 25.854 -44.744 56.131 1.00 13.68 156 VAL B O 1
ATOM 2937 N N . THR B 1 157 ? 27.810 -45.601 56.828 1.00 12.30 157 THR B N 1
ATOM 2938 C CA . THR B 1 157 ? 27.211 -46.574 57.732 1.00 13.47 157 THR B CA 1
ATOM 2939 C C . THR B 1 157 ? 27.830 -46.412 59.107 1.00 12.83 157 THR B C 1
ATOM 2940 O O . THR B 1 157 ? 29.051 -46.326 59.229 1.00 13.79 157 THR B O 1
ATOM 2944 N N . LYS B 1 158 ? 26.998 -46.334 60.139 1.00 13.72 158 LYS B N 1
ATOM 2945 C CA . LYS B 1 158 ? 27.508 -46.128 61.486 1.00 12.70 158 LYS B CA 1
ATOM 2946 C C . LYS B 1 158 ? 28.564 -47.159 61.844 1.00 13.83 158 LYS B C 1
ATOM 2947 O O . LYS B 1 158 ? 28.332 -48.366 61.754 1.00 15.24 158 LYS B O 1
ATOM 2953 N N . GLY B 1 159 ? 29.733 -46.672 62.245 1.00 13.97 159 GLY B N 1
ATOM 2954 C CA . GLY B 1 159 ? 30.809 -47.567 62.617 1.00 15.03 159 GLY B CA 1
ATOM 2955 C C . GLY B 1 159 ? 31.786 -47.822 61.487 1.00 15.09 159 GLY B C 1
ATOM 2956 O O . GLY B 1 159 ? 32.752 -48.566 61.664 1.00 16.41 159 GLY B O 1
ATOM 2957 N N . THR B 1 160 ? 3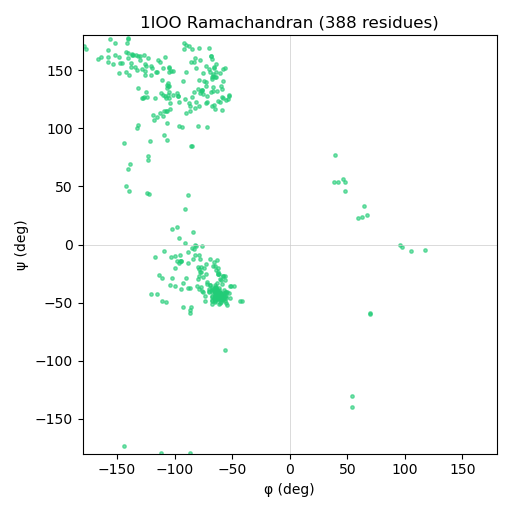1.536 -47.226 60.325 1.00 14.43 160 THR B N 1
ATOM 2958 C CA . THR B 1 160 ? 32.429 -47.400 59.186 1.00 14.67 160 THR B CA 1
ATOM 2959 C C . THR B 1 160 ? 32.955 -46.063 58.668 1.00 13.05 160 THR B C 1
ATOM 2960 O O . THR B 1 160 ? 32.532 -45.577 57.616 1.00 13.39 160 THR B O 1
ATOM 2964 N N . PRO B 1 161 ? 33.864 -45.428 59.418 1.00 13.88 161 PRO B N 1
ATOM 2965 C CA . PRO B 1 161 ? 34.375 -44.161 58.895 1.00 12.73 161 PRO B CA 1
ATOM 2966 C C . PRO B 1 161 ? 35.231 -44.469 57.665 1.00 11.21 161 PRO B C 1
ATOM 2967 O O . PRO B 1 161 ? 35.809 -45.553 57.564 1.00 12.22 161 PRO B O 1
ATOM 2971 N N . GLU B 1 162 ? 35.263 -43.551 56.707 1.00 11.81 162 GLU B N 1
ATOM 2972 C CA . GLU B 1 162 ? 36.077 -43.755 55.516 1.00 11.36 162 GLU B CA 1
ATOM 2973 C C . GLU B 1 162 ? 36.768 -42.475 55.108 1.00 10.31 162 GLU B C 1
ATOM 2974 O O . GLU B 1 162 ? 36.233 -41.381 55.295 1.00 11.31 162 GLU B O 1
ATOM 2980 N N . LEU B 1 163 ? 37.976 -42.618 54.574 1.00 9.61 163 LEU B N 1
ATOM 2981 C CA . LEU B 1 163 ? 38.758 -41.478 54.131 1.00 9.52 163 LEU B CA 1
ATOM 2982 C C . LEU B 1 163 ? 37.993 -40.701 53.074 1.00 10.51 163 LEU B C 1
ATOM 2983 O O . LEU B 1 163 ? 37.730 -41.210 51.985 1.00 11.42 163 LEU B O 1
ATOM 2988 N N . TYR B 1 164 ? 37.648 -39.461 53.402 1.00 10.67 164 TYR B N 1
ATOM 2989 C CA . TYR B 1 164 ? 36.834 -38.624 52.526 1.00 12.00 164 TYR B CA 1
ATOM 2990 C C . TYR B 1 164 ? 37.638 -37.466 51.939 1.00 11.20 164 TYR B C 1
ATOM 2991 O O . TYR B 1 164 ? 37.577 -37.200 50.736 1.00 12.66 164 TYR B O 1
ATOM 3000 N N . GLU B 1 165 ? 38.359 -36.757 52.800 1.00 9.70 165 GLU B N 1
ATOM 3001 C CA . GLU B 1 165 ? 39.180 -35.634 52.372 1.00 11.15 165 GLU B CA 1
ATOM 3002 C C . GLU B 1 165 ? 40.429 -35.538 53.216 1.00 9.98 165 GLU B C 1
ATOM 3003 O O . GLU B 1 165 ? 40.474 -36.038 54.344 1.00 9.98 165 GLU B O 1
ATOM 3009 N N . ILE B 1 166 ? 41.456 -34.917 52.652 1.00 9.02 166 ILE B N 1
ATOM 3010 C CA . ILE B 1 166 ? 42.693 -34.675 53.369 1.00 9.31 166 ILE B CA 1
ATOM 3011 C C . ILE B 1 166 ? 43.069 -33.210 53.258 1.00 9.58 166 ILE B C 1
ATOM 3012 O O . ILE B 1 166 ? 43.106 -32.648 52.160 1.00 9.06 166 ILE B O 1
ATOM 3017 N N . GLY B 1 167 ? 43.286 -32.576 54.402 1.00 9.41 167 GLY B N 1
ATOM 3018 C CA . GLY B 1 167 ? 43.661 -31.181 54.385 1.00 9.81 167 GLY B CA 1
ATOM 3019 C C . GLY B 1 167 ? 45.125 -31.005 54.721 1.00 10.17 167 GLY B C 1
ATOM 3020 O O . GLY B 1 167 ? 45.645 -31.643 55.635 1.00 10.89 167 GLY B O 1
ATOM 3021 N N . ILE B 1 168 ? 45.799 -30.171 53.937 1.00 9.40 168 ILE B N 1
ATOM 3022 C CA . ILE B 1 168 ? 47.203 -29.826 54.162 1.00 10.37 168 ILE B CA 1
ATOM 3023 C C . ILE B 1 168 ? 47.314 -28.315 54.286 1.00 9.75 168 ILE B C 1
ATOM 3024 O O . ILE B 1 168 ? 46.839 -27.586 53.418 1.00 9.27 168 ILE B O 1
ATOM 3029 N N . CYS B 1 169 ? 47.930 -27.838 55.363 1.00 9.60 169 CYS B N 1
ATOM 3030 C CA . CYS B 1 169 ? 47.958 -26.399 55.613 1.00 9.45 169 CYS B CA 1
ATOM 3031 C C . CYS B 1 169 ? 49.306 -25.759 55.319 1.00 10.08 169 CYS B C 1
ATOM 3032 O O . CYS B 1 169 ? 50.363 -26.376 55.461 1.00 9.86 169 CYS B O 1
ATOM 3035 N N . PHE B 1 170 ? 49.232 -24.500 54.898 1.00 8.01 170 PHE B N 1
ATOM 3036 C CA . PHE B 1 170 ? 50.391 -23.695 54.557 1.00 9.34 170 PHE B CA 1
ATOM 3037 C C . PHE B 1 170 ? 50.246 -22.296 55.121 1.00 10.08 170 PHE B C 1
ATOM 3038 O O . PHE B 1 170 ? 49.150 -21.881 55.514 1.00 9.29 170 PHE B O 1
ATOM 3046 N N . THR B 1 171 ? 51.353 -21.565 55.166 1.00 9.36 171 THR B N 1
ATOM 3047 C CA . THR B 1 171 ? 51.295 -20.179 55.578 1.00 10.41 171 THR B CA 1
ATOM 3048 C C . THR B 1 171 ? 50.553 -19.379 54.506 1.00 10.46 171 THR B C 1
ATOM 3049 O O . THR B 1 171 ? 50.415 -19.841 53.372 1.00 10.92 171 THR B O 1
ATOM 3053 N N . PRO B 1 172 ? 50.068 -18.177 54.837 1.00 10.76 172 PRO B N 1
ATOM 3054 C CA . PRO B 1 172 ? 49.335 -17.371 53.852 1.00 12.12 172 PRO B CA 1
ATOM 3055 C C . PRO B 1 172 ? 50.041 -17.173 52.503 1.00 12.96 172 PRO B C 1
ATOM 3056 O O . PRO B 1 172 ? 49.385 -17.141 51.460 1.00 12.33 172 PRO B O 1
ATOM 3060 N N . ASN B 1 173 ? 51.365 -17.043 52.523 1.00 13.93 173 ASN B N 1
ATOM 3061 C CA . ASN B 1 173 ? 52.130 -16.851 51.289 1.00 15.87 173 ASN B CA 1
ATOM 3062 C C . ASN B 1 173 ? 52.402 -18.183 50.577 1.00 15.64 173 ASN B C 1
ATOM 3063 O O . ASN B 1 173 ? 53.037 -18.212 49.521 1.00 15.88 173 ASN B O 1
ATOM 3068 N N . ALA B 1 174 ? 51.925 -19.274 51.171 1.00 14.09 174 ALA B N 1
ATOM 3069 C CA . ALA B 1 174 ? 52.067 -20.621 50.609 1.00 14.77 174 ALA B CA 1
ATOM 3070 C C . ALA B 1 174 ? 53.530 -21.025 50.415 1.00 17.06 174 ALA B C 1
ATOM 3071 O O . ALA B 1 174 ? 53.824 -21.919 49.621 1.00 20.00 174 ALA B O 1
ATOM 3073 N N . ASP B 1 175 ? 54.438 -20.395 51.153 1.00 17.57 175 ASP B N 1
ATOM 3074 C CA . ASP B 1 175 ? 55.860 -20.700 51.020 1.00 18.10 175 ASP B CA 1
ATOM 3075 C C . ASP B 1 175 ? 56.351 -21.648 52.116 1.00 17.23 175 ASP B C 1
ATOM 3076 O O . ASP B 1 175 ? 57.470 -22.157 52.044 1.00 16.84 175 ASP B O 1
ATOM 3081 N N . SER B 1 176 ? 55.516 -21.887 53.123 1.00 15.35 176 SER B N 1
ATOM 3082 C CA . SER B 1 176 ? 55.879 -22.775 54.226 1.00 13.86 176 SER B CA 1
ATOM 3083 C C . SER B 1 176 ? 54.687 -23.597 54.679 1.00 14.23 176 SER B C 1
ATOM 3084 O O . SER B 1 176 ? 53.551 -23.293 54.329 1.00 12.66 176 SER B O 1
ATOM 3087 N N . MET B 1 177 ? 54.951 -24.641 55.458 1.00 12.94 177 MET B N 1
ATOM 3088 C CA . MET B 1 177 ? 53.887 -25.486 55.979 1.00 12.36 177 MET B CA 1
ATOM 3089 C C . MET B 1 177 ? 53.321 -24.906 57.263 1.00 12.95 177 MET B C 1
ATOM 3090 O O . MET B 1 177 ? 53.985 -24.136 57.952 1.00 15.05 177 MET B O 1
ATOM 3095 N N . PHE B 1 178 ? 52.084 -25.275 57.576 1.00 12.23 178 PHE B N 1
ATOM 3096 C CA . PHE B 1 178 ? 51.424 -24.809 58.783 1.00 12.44 178 PHE B CA 1
ATOM 3097 C C . PHE B 1 178 ? 50.591 -25.930 59.387 1.00 12.51 178 PHE B C 1
ATOM 3098 O O . PHE B 1 178 ? 50.084 -26.790 58.668 1.00 12.19 178 PHE B O 1
ATOM 3106 N N . ARG B 1 179 ? 50.469 -25.927 60.710 1.00 13.62 179 ARG B N 1
ATOM 3107 C CA . ARG B 1 179 ? 49.720 -26.949 61.421 1.00 15.54 179 ARG B CA 1
ATOM 3108 C C . ARG B 1 179 ? 48.219 -26.796 61.199 1.00 15.77 179 ARG B C 1
ATOM 3109 O O . ARG B 1 179 ? 47.647 -25.748 61.487 1.00 17.38 179 ARG B O 1
ATOM 3117 N N . CYS B 1 180 ? 47.589 -27.845 60.679 1.00 13.95 180 CYS B N 1
ATOM 3118 C CA . CYS B 1 180 ? 46.151 -27.835 60.432 1.00 14.64 180 CYS B CA 1
ATOM 3119 C C . CYS B 1 180 ? 45.368 -28.183 61.685 1.00 15.75 180 CYS B C 1
ATOM 3120 O O . CYS B 1 180 ? 45.671 -29.170 62.355 1.00 14.27 180 CYS B O 1
ATOM 3123 N N . PRO B 1 181 ? 44.346 -27.383 62.023 1.00 15.77 181 PRO B N 1
ATOM 3124 C CA . PRO B 1 181 ? 43.588 -27.756 63.217 1.00 17.58 181 PRO B CA 1
ATOM 3125 C C . PRO B 1 181 ? 42.916 -29.110 62.951 1.00 17.14 181 PRO B C 1
ATOM 3126 O O . PRO B 1 181 ? 42.573 -29.427 61.809 1.00 18.33 181 PRO B O 1
ATOM 3130 N N . GLN B 1 182 ? 42.750 -29.912 63.997 1.00 17.77 182 GLN B N 1
ATOM 3131 C CA . GLN B 1 182 ? 42.127 -31.226 63.866 1.00 18.23 182 GLN B CA 1
ATOM 3132 C C . GLN B 1 182 ? 40.606 -31.127 64.009 1.00 21.03 182 GLN B C 1
ATOM 3133 O O . GLN B 1 182 ? 40.102 -30.667 65.034 1.00 22.34 182 GLN B O 1
ATOM 3139 N N . SER B 1 183 ? 39.884 -31.567 62.983 1.00 22.01 183 SER B N 1
ATOM 3140 C CA . SER B 1 183 ? 38.422 -31.473 62.976 1.00 22.83 183 SER B CA 1
ATOM 3141 C C . SER B 1 183 ? 37.748 -32.699 63.607 1.00 23.08 183 SER B C 1
ATOM 3142 O O . SER B 1 183 ? 36.528 -32.725 63.767 1.00 23.49 183 SER B O 1
ATOM 3145 N N . ASP B 1 184 ? 38.536 -33.712 63.950 1.00 23.27 184 ASP B N 1
ATOM 3146 C CA . ASP B 1 184 ? 38.008 -34.921 64.589 1.00 25.66 184 ASP B CA 1
ATOM 3147 C C . ASP B 1 184 ? 36.663 -35.352 63.991 1.00 26.36 184 ASP B C 1
ATOM 3148 O O . ASP B 1 184 ? 35.610 -35.138 64.594 1.00 28.14 184 ASP B O 1
ATOM 3153 N N . THR B 1 185 ? 36.701 -35.959 62.809 1.00 25.52 185 THR B N 1
ATOM 3154 C CA . THR B 1 185 ? 35.488 -36.453 62.167 1.00 23.25 185 THR B CA 1
ATOM 3155 C C . THR B 1 185 ? 35.546 -37.963 62.014 1.00 23.79 185 THR B C 1
ATOM 3156 O O . THR B 1 185 ? 34.551 -38.604 61.675 1.00 23.53 185 THR B O 1
ATOM 3160 N N . CYS B 1 186 ? 36.722 -38.527 62.268 1.00 22.26 186 CYS B N 1
ATOM 3161 C CA . CYS B 1 186 ? 36.924 -39.964 62.157 1.00 22.03 186 CYS B CA 1
ATOM 3162 C C . CYS B 1 186 ? 36.815 -40.644 63.511 1.00 22.83 186 CYS B C 1
ATOM 3163 O O . CYS B 1 186 ? 37.440 -40.216 64.482 1.00 23.28 186 CYS B O 1
ATOM 3166 N N . ASP B 1 187 ? 36.013 -41.702 63.573 1.00 22.01 187 ASP B N 1
ATOM 3167 C CA . ASP B 1 187 ? 35.877 -42.482 64.796 1.00 22.91 187 ASP B CA 1
ATOM 3168 C C . ASP B 1 187 ? 37.064 -43.437 64.926 1.00 23.50 187 ASP B C 1
ATOM 3169 O O . ASP B 1 187 ? 37.111 -44.473 64.265 1.00 23.71 187 ASP B O 1
ATOM 3174 N N . LYS B 1 188 ? 38.022 -43.075 65.775 1.00 25.66 188 LYS B N 1
ATOM 3175 C CA . LYS B 1 188 ? 39.253 -43.855 65.952 1.00 26.23 188 LYS B CA 1
ATOM 3176 C C . LYS B 1 188 ? 39.002 -45.269 66.467 1.00 26.47 188 LYS B C 1
ATOM 3177 O O . LYS B 1 188 ? 39.823 -46.159 66.245 1.00 27.47 188 LYS B O 1
ATOM 3183 N N . THR B 1 189 ? 37.893 -45.485 67.165 1.00 24.92 189 THR B N 1
ATOM 3184 C CA . THR B 1 189 ? 37.609 -46.817 67.689 1.00 26.10 189 THR B CA 1
ATOM 3185 C C . THR B 1 189 ? 37.438 -47.820 66.559 1.00 24.00 189 THR B C 1
ATOM 3186 O O . THR B 1 189 ? 37.446 -49.031 66.779 1.00 26.52 189 THR B O 1
ATOM 3190 N N . ALA B 1 190 ? 37.297 -47.308 65.341 1.00 22.38 190 ALA B N 1
ATOM 3191 C CA . ALA B 1 190 ? 37.138 -48.160 64.178 1.00 19.37 190 ALA B CA 1
ATOM 3192 C C . ALA B 1 190 ? 38.169 -47.825 63.114 1.00 17.67 190 ALA B C 1
ATOM 3193 O O . ALA B 1 190 ? 38.615 -46.681 63.006 1.00 17.27 190 ALA B O 1
ATOM 3195 N N . LYS B 1 191 ? 38.567 -48.831 62.345 1.00 16.97 191 LYS B N 1
ATOM 3196 C CA . LYS B 1 191 ? 39.501 -48.608 61.255 1.00 15.72 191 LYS B CA 1
ATOM 3197 C C . LYS B 1 191 ? 38.850 -47.730 60.198 1.00 14.14 191 LYS B C 1
ATOM 3198 O O . LYS B 1 191 ? 37.627 -47.718 60.063 1.00 14.99 191 LYS B O 1
ATOM 3204 N N . VAL B 1 192 ? 39.668 -46.991 59.458 1.00 11.93 192 VAL B N 1
ATOM 3205 C CA . VAL B 1 192 ? 39.177 -46.090 58.422 1.00 11.16 192 VAL B CA 1
ATOM 3206 C C . VAL B 1 192 ? 39.229 -46.748 57.050 1.00 10.39 192 VAL B C 1
ATOM 3207 O O . VAL B 1 192 ? 40.292 -47.167 56.588 1.00 9.71 192 VAL B O 1
ATOM 3211 N N . LEU B 1 193 ? 38.076 -46.824 56.397 1.00 9.21 193 LEU B N 1
ATOM 3212 C CA . LEU B 1 193 ? 37.986 -47.454 55.087 1.00 10.73 193 LEU B CA 1
ATOM 3213 C C . LEU B 1 193 ? 38.545 -46.555 53.984 1.00 11.10 193 LEU B C 1
ATOM 3214 O O . LEU B 1 193 ? 38.261 -45.363 53.932 1.00 11.78 193 LEU B O 1
ATOM 3219 N N . PHE B 1 194 ? 39.373 -47.144 53.129 1.00 10.55 194 PHE B N 1
ATOM 3220 C CA . PHE B 1 194 ? 39.933 -46.456 51.966 1.00 10.28 194 PHE B CA 1
ATOM 3221 C C . PHE B 1 194 ? 39.279 -47.041 50.721 1.00 11.47 194 PHE B C 1
ATOM 3222 O O . PHE B 1 194 ? 39.695 -48.085 50.225 1.00 10.24 194 PHE B O 1
ATOM 3230 N N . ARG B 1 195 ? 38.214 -46.393 50.258 1.00 11.56 195 ARG B N 1
ATOM 3231 C CA . ARG B 1 195 ? 37.419 -46.913 49.151 1.00 13.17 195 ARG B CA 1
ATOM 3232 C C . ARG B 1 195 ? 38.183 -46.927 47.831 1.00 15.17 195 ARG B C 1
ATOM 3233 O O . ARG B 1 195 ? 39.003 -46.054 47.558 1.00 14.14 195 ARG B O 1
ATOM 3241 N N . ARG B 1 196 ? 37.909 -47.943 47.019 1.00 17.71 196 ARG B N 1
ATOM 3242 C CA . ARG B 1 196 ? 38.544 -48.081 45.713 1.00 21.43 196 ARG B CA 1
ATOM 3243 C C . ARG B 1 196 ? 37.614 -47.595 44.607 1.00 22.69 196 ARG B C 1
ATOM 3244 O O . ARG B 1 196 ? 38.078 -46.828 43.737 1.00 25.24 196 ARG B O 1
#

Sequence (392 aa):
DFEYLQLVLTWPASFCYANHCERIAPNNFTIHGLWPDNVKTRLHNCKPKPTYSYFTGKMLNDLDKHWMQLKFEQDYGRTEQPSWKYQYIKHGSCCQKRYNQNTYFGLALRLKDKFDLLRTLQTHRIIPGSSYTFQDIFDAIKTVSQENPDIKCAEVTKGTPELYEIGICFTPNADSMFRCPQSDTCDKTAKVLFRRDFEYLQLVLTWPASFCYANHCERIAPNNFTIHGLWPDNVKTRLHNCKPKPTYSYFTGKMLNDLDKHWMQLKFEQDYGRTEQPSWKYQYIKHGSCCQKRYNQNTYFGLALRLKDKFDLLRTLQTHRIIPGSSYTFQDIFDAIKTVSQENPDIKCAEVTKGTPELYEIGICFTPNADSMFRCPQSDTCDKTAKVLFRR

Radius of gyration: 22.75 Å; Cα contacts (8 Å, |Δi|>4): 744; chains: 2; bounding box: 63×48×44 Å

B-factor: mean 17.19, std 8.86, range [2.81, 60.09]

Nearest PDB structures (foldseek):
  1ioo-assembly2_B  TM=9.997E-01  e=1.794E-42  Nicotiana alata
  1iyb-assembly1_B  TM=8.511E-01  e=6.898E-16  Nicotiana glutinosa
  1vd1-assembly1_A  TM=8.241E-01  e=4.200E-16  Nicotiana glutinosa
  1dix-assembly1_A  TM=8.046E-01  e=5.682E-15  Solanum lycopersicum
  1iqq-assembly1_A  TM=8.125E-01  e=2.518E-14  Pyrus pyrifolia